Protein AF-A0A957FFE8-F1 (afdb_monomer_lite)

Foldseek 3Di:
DQQPPLLVVLLVVLLVLLVLLLQCLLVQVQDLVQDPDPVSVVVVVVVVVVVVVVVVVVVVVDDPDFDADDPQLLLLLLVQLLVLLCLCFLSQLLLLCLQEVDDSLVSSLLSLVLSVLLSCLLADFQVVSLVLLVVLLVVLLVVLCCCFPVVDACHYPVVNVNSSSVNSNSSSLSSLLSVSDGDGDDPVNVVSNVVSNVVSVVSNVVLLCLLVCLLVDPDPGDSSNSNSVSSVVSCVSRVVRSPDGRRHDPPCVVVSSVSSVVSNVSSVVVVVLDDQFAADAQAPDDAAEEEDECLLQADPVGRRDLPVVLVVVVVSVHQKYKYFFQFRQRPSSPSRNSQSVSCSSNSWDKDDAQFQGSGHTMMMTHSFAWDDKDKAWADDPPRSGTWIKIWIWTHNDPPDIDIDIHIDFDDDPVPVVSRVSRD

Structure (mmCIF, N/CA/C/O backbone):
data_AF-A0A957FFE8-F1
#
_entry.id   AF-A0A957FFE8-F1
#
loop_
_atom_site.group_PDB
_atom_site.id
_atom_site.type_symbol
_atom_site.label_atom_id
_atom_site.label_alt_id
_atom_site.label_comp_id
_atom_site.label_asym_id
_atom_site.label_entity_id
_atom_site.label_seq_id
_atom_site.pdbx_PDB_ins_code
_atom_site.Cartn_x
_atom_site.Cartn_y
_atom_site.Cartn_z
_atom_site.occupancy
_atom_site.B_iso_or_equiv
_atom_site.auth_seq_id
_atom_site.auth_comp_id
_atom_site.auth_asym_id
_atom_site.auth_atom_id
_atom_site.pdbx_PDB_model_num
ATOM 1 N N . ARG A 1 1 ? 24.709 9.723 -32.753 1.00 43.47 1 ARG A N 1
ATOM 2 C CA . ARG A 1 1 ? 23.256 9.941 -32.528 1.00 43.47 1 ARG A CA 1
ATOM 3 C C . ARG A 1 1 ? 22.532 8.704 -31.970 1.00 43.47 1 ARG A C 1
ATOM 5 O O . ARG A 1 1 ? 21.488 8.880 -31.368 1.00 43.47 1 ARG A O 1
ATOM 12 N N . GLU A 1 2 ? 23.089 7.487 -32.050 1.00 37.56 2 GLU A N 1
ATOM 13 C CA . GLU A 1 2 ? 22.475 6.255 -31.495 1.00 37.56 2 GLU A CA 1
ATOM 14 C C . GLU A 1 2 ? 22.385 6.182 -29.952 1.00 37.56 2 GLU A C 1
ATOM 16 O O . GLU A 1 2 ? 21.647 5.358 -29.424 1.00 37.56 2 GLU A O 1
ATOM 21 N N . ALA A 1 3 ? 23.103 7.038 -29.215 1.00 39.28 3 ALA A N 1
ATOM 22 C CA . ALA A 1 3 ? 23.213 6.972 -27.751 1.00 39.28 3 ALA A CA 1
ATOM 23 C C . ALA A 1 3 ? 22.147 7.773 -26.964 1.00 39.28 3 ALA A C 1
ATOM 25 O O . ALA A 1 3 ? 22.159 7.729 -25.739 1.00 39.28 3 ALA A O 1
ATOM 26 N N . GLN A 1 4 ? 21.257 8.520 -27.632 1.00 49.06 4 GLN A N 1
ATOM 27 C CA . GLN A 1 4 ? 20.403 9.526 -26.968 1.00 49.06 4 GLN A CA 1
ATOM 28 C C . GLN A 1 4 ? 18.989 9.046 -26.593 1.00 49.06 4 GLN A C 1
ATOM 30 O O . GLN A 1 4 ? 18.378 9.617 -25.703 1.00 49.06 4 GLN A O 1
ATOM 35 N N . LEU A 1 5 ? 18.449 7.995 -27.221 1.00 53.50 5 LEU A N 1
ATOM 36 C CA . LEU A 1 5 ? 17.032 7.629 -27.030 1.00 53.50 5 LEU A CA 1
ATOM 37 C C . LEU A 1 5 ? 16.769 6.782 -25.773 1.00 53.50 5 LEU A C 1
ATOM 39 O O . LEU A 1 5 ? 15.710 6.887 -25.157 1.00 53.50 5 LEU A O 1
ATOM 43 N N . THR A 1 6 ? 17.720 5.936 -25.381 1.00 61.91 6 THR A N 1
ATOM 44 C CA . THR A 1 6 ? 17.547 5.007 -24.256 1.00 61.91 6 THR A CA 1
ATOM 45 C C . THR A 1 6 ? 17.497 5.695 -22.884 1.00 61.91 6 THR A C 1
ATOM 47 O O . THR A 1 6 ? 16.635 5.322 -22.086 1.00 61.91 6 THR A O 1
ATOM 50 N N . PRO A 1 7 ? 18.362 6.685 -22.577 1.00 66.69 7 PRO A N 1
ATOM 51 C CA . PRO A 1 7 ? 18.319 7.362 -21.283 1.00 66.69 7 PRO A CA 1
ATOM 52 C C . PRO A 1 7 ? 17.059 8.224 -21.118 1.00 66.69 7 PRO A C 1
ATOM 54 O O . PRO A 1 7 ? 16.442 8.176 -20.058 1.00 66.69 7 PRO A O 1
ATOM 57 N N . GLY A 1 8 ? 16.600 8.908 -22.173 1.00 73.75 8 GLY A N 1
ATOM 58 C CA . GLY A 1 8 ? 15.368 9.705 -22.138 1.00 73.75 8 GLY A CA 1
ATOM 59 C C . GLY A 1 8 ? 14.107 8.887 -21.833 1.00 73.75 8 GLY A C 1
ATOM 60 O O . GLY A 1 8 ? 13.303 9.296 -21.000 1.00 73.75 8 GLY A O 1
ATOM 61 N N . LEU A 1 9 ? 13.952 7.700 -22.436 1.00 78.69 9 LEU A N 1
ATOM 62 C CA . LEU A 1 9 ? 12.828 6.796 -22.140 1.00 78.69 9 LEU A CA 1
ATOM 63 C C . LEU A 1 9 ? 12.868 6.283 -20.693 1.00 78.69 9 LEU A C 1
ATOM 65 O O . LEU A 1 9 ? 11.840 6.217 -20.021 1.00 78.69 9 LEU A O 1
ATOM 69 N N . ALA A 1 10 ? 14.063 5.936 -20.213 1.00 81.44 10 ALA A N 1
ATOM 70 C CA . ALA A 1 10 ? 14.262 5.465 -18.851 1.00 81.44 10 ALA A CA 1
ATOM 71 C C . ALA A 1 10 ? 13.907 6.543 -17.816 1.00 81.44 10 ALA A C 1
ATOM 73 O O . ALA A 1 10 ? 13.140 6.280 -16.889 1.00 81.44 10 ALA A O 1
ATOM 74 N N . LEU A 1 11 ? 14.439 7.755 -18.012 1.00 80.62 11 LEU A N 1
ATOM 75 C CA . LEU A 1 11 ? 14.186 8.922 -17.171 1.00 80.62 11 LEU A CA 1
ATOM 76 C C . LEU A 1 11 ? 12.715 9.337 -17.224 1.00 80.62 11 LEU A C 1
ATOM 78 O O . LEU A 1 11 ? 12.134 9.606 -16.181 1.00 80.62 11 LEU A O 1
ATOM 82 N N . GLY A 1 12 ? 12.101 9.321 -18.411 1.00 83.12 12 GLY A N 1
ATOM 83 C CA . GLY A 1 12 ? 10.685 9.634 -18.592 1.00 83.12 12 GLY A CA 1
ATOM 84 C C . GLY A 1 12 ? 9.770 8.699 -17.805 1.00 83.12 12 GLY A C 1
ATOM 85 O O . GLY A 1 12 ? 8.889 9.170 -17.093 1.00 83.12 12 GLY A O 1
ATOM 86 N N . MET A 1 13 ? 10.013 7.384 -17.871 1.00 87.62 13 MET A N 1
ATOM 87 C CA . MET A 1 13 ? 9.221 6.409 -17.117 1.00 87.62 13 MET A CA 1
ATOM 88 C C . MET A 1 13 ? 9.419 6.566 -15.604 1.00 87.62 13 MET A C 1
ATOM 90 O O . MET A 1 13 ? 8.440 6.661 -14.875 1.00 87.62 13 MET A O 1
ATOM 94 N N . LEU A 1 14 ? 10.664 6.651 -15.123 1.00 88.81 14 LEU A N 1
ATOM 95 C CA . LEU A 1 14 ? 10.943 6.809 -13.689 1.00 88.81 14 LEU A CA 1
ATOM 96 C C . LEU A 1 14 ? 10.443 8.149 -13.130 1.00 88.81 14 LEU A C 1
ATOM 98 O O . LEU A 1 14 ? 9.965 8.201 -12.000 1.00 88.81 14 LEU A O 1
ATOM 102 N N . GLY A 1 15 ? 10.536 9.222 -13.917 1.00 87.75 15 GLY A N 1
ATOM 103 C CA . GLY A 1 15 ? 9.980 10.527 -13.575 1.00 87.75 15 GLY A CA 1
ATOM 104 C C . GLY A 1 15 ? 8.452 10.510 -13.534 1.00 87.75 15 GLY A C 1
ATOM 105 O O . GLY A 1 15 ? 7.871 11.082 -12.618 1.00 87.75 15 GLY A O 1
ATOM 106 N N . GLY A 1 16 ? 7.811 9.798 -14.467 1.00 89.69 16 GLY A N 1
ATOM 107 C CA . GLY A 1 16 ? 6.369 9.549 -14.448 1.00 89.69 16 GLY A CA 1
ATOM 108 C C . GLY A 1 16 ? 5.923 8.803 -13.191 1.00 89.69 16 GLY A C 1
ATOM 109 O O . GLY A 1 16 ? 5.017 9.269 -12.516 1.00 89.69 16 GLY A O 1
ATOM 110 N N . LEU A 1 17 ? 6.613 7.717 -12.822 1.00 92.75 17 LEU A N 1
ATOM 111 C CA . LEU A 1 17 ? 6.335 6.958 -11.592 1.00 92.75 17 LEU A CA 1
ATOM 112 C C . LEU A 1 17 ? 6.533 7.795 -10.316 1.00 92.75 17 LEU A C 1
ATOM 114 O O . LEU A 1 17 ? 5.803 7.642 -9.343 1.00 92.75 17 LEU A O 1
ATOM 118 N N . ALA A 1 18 ? 7.516 8.696 -10.299 1.00 92.94 18 ALA A N 1
ATOM 119 C CA . ALA A 1 18 ? 7.711 9.590 -9.161 1.00 92.94 18 ALA A CA 1
ATOM 120 C C . ALA A 1 18 ? 6.629 10.675 -9.064 1.00 92.94 18 ALA A C 1
ATOM 122 O O . ALA A 1 18 ? 6.211 11.024 -7.961 1.00 92.94 18 ALA A O 1
ATOM 123 N N . LEU A 1 19 ? 6.189 11.216 -10.205 1.00 91.44 19 LEU A N 1
ATOM 124 C CA . LEU A 1 19 ? 5.074 12.158 -10.261 1.00 91.44 19 LEU A CA 1
ATOM 125 C C . LEU A 1 19 ? 3.774 11.486 -9.810 1.00 91.44 19 LEU A C 1
ATOM 127 O O . LEU A 1 19 ? 3.057 12.070 -9.005 1.00 91.44 19 LEU A O 1
ATOM 131 N N . ASP A 1 20 ? 3.516 10.268 -10.286 1.00 92.25 20 ASP A N 1
ATOM 132 C CA . ASP A 1 20 ? 2.376 9.437 -9.894 1.00 92.25 20 ASP A CA 1
ATOM 133 C C . ASP A 1 20 ? 2.345 9.214 -8.377 1.00 92.25 20 ASP A C 1
ATOM 135 O O . ASP A 1 20 ? 1.404 9.646 -7.719 1.00 92.25 20 ASP A O 1
ATOM 139 N N . LEU A 1 21 ? 3.439 8.710 -7.792 1.00 94.75 21 LEU A N 1
ATOM 140 C CA . LEU A 1 21 ? 3.587 8.571 -6.339 1.00 94.75 21 LEU A CA 1
ATOM 141 C C . LEU A 1 21 ? 3.347 9.896 -5.597 1.00 94.75 21 LEU A C 1
ATOM 143 O O . LEU A 1 21 ? 2.718 9.923 -4.539 1.00 94.75 21 LEU A O 1
ATOM 147 N N . GLY A 1 22 ? 3.878 10.997 -6.130 1.00 94.00 22 GLY A N 1
ATOM 148 C CA . GLY A 1 22 ? 3.697 12.322 -5.560 1.00 94.00 22 GLY A CA 1
ATOM 149 C C . GLY A 1 22 ? 2.226 12.743 -5.516 1.00 94.00 22 GLY A C 1
ATOM 150 O O . GLY A 1 22 ? 1.745 13.179 -4.470 1.00 94.00 22 GLY A O 1
ATOM 151 N N . LEU A 1 23 ? 1.522 12.603 -6.639 1.00 91.62 23 LEU A N 1
ATOM 152 C CA . LEU A 1 23 ? 0.099 12.919 -6.757 1.00 91.62 23 LEU A CA 1
ATOM 153 C C . LEU A 1 23 ? -0.740 12.001 -5.865 1.00 91.62 23 LEU A C 1
ATOM 155 O O . LEU A 1 23 ? -1.570 12.481 -5.098 1.00 91.62 23 LEU A O 1
ATOM 159 N N . HIS A 1 24 ? -0.456 10.703 -5.894 1.00 92.62 24 HIS A N 1
ATOM 160 C CA . HIS A 1 24 ? -1.107 9.703 -5.061 1.00 92.62 24 HIS A CA 1
ATOM 161 C C . HIS A 1 24 ? -0.946 10.028 -3.564 1.00 92.62 24 HIS A C 1
ATOM 163 O O . HIS A 1 24 ? -1.906 9.991 -2.797 1.00 92.62 24 HIS A O 1
ATOM 169 N N . GLY A 1 25 ? 0.250 10.448 -3.140 1.00 93.44 25 GLY A N 1
ATOM 170 C CA . GLY A 1 25 ? 0.496 10.921 -1.779 1.00 93.44 25 GLY A CA 1
ATOM 171 C C . GLY A 1 25 ? -0.249 12.214 -1.434 1.00 93.44 25 GLY A C 1
ATOM 172 O O . GLY A 1 25 ? -0.816 12.312 -0.346 1.00 93.44 25 GLY A O 1
ATOM 173 N N . LEU A 1 26 ? -0.285 13.192 -2.349 1.00 90.69 26 LEU A N 1
ATOM 174 C CA . LEU A 1 26 ? -0.984 14.470 -2.155 1.00 90.69 26 LEU A CA 1
ATOM 175 C C . LEU A 1 26 ? -2.486 14.273 -1.892 1.00 90.69 26 LEU A C 1
ATOM 177 O O . LEU A 1 26 ? -3.054 14.971 -1.055 1.00 90.69 26 LEU A O 1
ATOM 181 N N . TYR A 1 27 ? -3.093 13.281 -2.542 1.00 90.62 27 TYR A N 1
ATOM 182 C CA . TYR A 1 27 ? -4.488 12.882 -2.340 1.00 90.62 27 TYR A CA 1
ATOM 183 C C . TYR A 1 27 ? -4.675 11.844 -1.214 1.00 90.62 27 TYR A C 1
ATOM 185 O O . TYR A 1 27 ? -5.710 11.191 -1.105 1.00 90.62 27 TYR A O 1
ATOM 193 N N . GLY A 1 28 ? -3.682 11.693 -0.329 1.00 90.69 28 GLY A N 1
ATOM 194 C CA . GLY A 1 28 ? -3.788 10.838 0.852 1.00 90.69 28 GLY A CA 1
ATOM 195 C C . GLY A 1 28 ? -3.949 9.358 0.514 1.00 90.69 28 GLY A C 1
ATOM 196 O O . GLY A 1 28 ? -4.626 8.651 1.251 1.00 90.69 28 GLY A O 1
ATOM 197 N N . THR A 1 29 ? -3.347 8.904 -0.589 1.00 94.50 29 THR A N 1
ATOM 198 C CA . THR A 1 29 ? -3.447 7.557 -1.185 1.00 94.50 29 THR A CA 1
ATOM 199 C C . THR A 1 29 ? -4.808 7.170 -1.762 1.00 94.50 29 THR A C 1
ATOM 201 O O . THR A 1 29 ? -4.944 6.098 -2.341 1.00 94.50 29 THR A O 1
ATOM 204 N N . TYR A 1 30 ? -5.817 8.035 -1.654 1.00 94.25 30 TYR A N 1
ATOM 205 C CA . TYR A 1 30 ? -7.085 7.819 -2.337 1.00 94.25 30 TYR A CA 1
ATOM 206 C C . TYR A 1 30 ? -7.005 8.446 -3.722 1.00 94.25 30 TYR A C 1
ATOM 208 O O . TYR A 1 30 ? -6.997 9.666 -3.857 1.00 94.25 30 TYR A O 1
ATOM 216 N N . ASP A 1 31 ? -6.856 7.618 -4.748 1.00 90.31 31 ASP A N 1
ATOM 217 C CA . ASP A 1 31 ? -6.508 8.104 -6.078 1.00 90.31 31 ASP A CA 1
ATOM 218 C C . ASP A 1 31 ? -7.577 9.034 -6.684 1.00 90.31 31 ASP A C 1
ATOM 220 O O . ASP A 1 31 ? -8.779 8.854 -6.488 1.00 90.31 31 ASP A O 1
ATOM 224 N N . MET A 1 32 ? -7.126 10.020 -7.460 1.00 89.12 32 MET A N 1
ATOM 225 C CA . MET A 1 32 ? -7.971 11.025 -8.106 1.00 89.12 32 MET A CA 1
ATOM 226 C C . MET A 1 32 ? -9.029 10.437 -9.046 1.00 89.12 32 MET A C 1
ATOM 228 O O . MET A 1 32 ? -10.064 11.065 -9.243 1.00 89.12 32 MET A O 1
ATOM 232 N N . HIS A 1 33 ? -8.802 9.252 -9.627 1.00 84.69 33 HIS A N 1
ATOM 233 C CA . HIS A 1 33 ? -9.797 8.633 -10.513 1.00 84.69 33 HIS A CA 1
ATOM 234 C C . HIS A 1 33 ? -11.032 8.094 -9.783 1.00 84.69 33 HIS A C 1
ATOM 236 O O . HIS A 1 33 ? -12.066 7.919 -10.423 1.00 84.69 33 HIS A O 1
ATOM 242 N N . TRP A 1 34 ? -10.940 7.865 -8.470 1.00 87.19 34 TRP A N 1
ATOM 243 C CA . TRP A 1 34 ? -12.064 7.435 -7.631 1.00 87.19 34 TRP A CA 1
ATOM 244 C C . TRP A 1 34 ? -12.797 8.610 -6.970 1.00 87.19 34 TRP A C 1
ATOM 246 O O . TRP A 1 34 ? -13.811 8.431 -6.301 1.00 87.19 34 TRP A O 1
ATOM 256 N N . GLN A 1 35 ? -12.303 9.836 -7.145 1.00 87.06 35 GLN A N 1
ATOM 257 C CA . GLN A 1 35 ? -12.904 11.027 -6.555 1.00 87.06 35 GLN A CA 1
ATOM 258 C C . GLN A 1 35 ? -13.859 11.692 -7.543 1.00 87.06 35 GLN A C 1
ATOM 260 O O . GLN A 1 35 ? -13.503 12.002 -8.678 1.00 87.06 35 GLN A O 1
ATOM 265 N N . THR A 1 36 ? -15.086 11.944 -7.095 1.00 81.81 36 THR A N 1
ATOM 266 C CA . THR A 1 36 ? -16.155 12.503 -7.936 1.00 81.81 36 THR A CA 1
ATOM 267 C C . THR A 1 36 ? -16.341 14.010 -7.750 1.00 81.81 36 THR A C 1
ATOM 269 O O . THR A 1 36 ? -17.310 14.581 -8.255 1.00 81.81 36 THR A O 1
ATOM 272 N N . ASP A 1 37 ? -15.468 14.676 -6.992 1.00 88.06 37 ASP A N 1
ATOM 273 C CA . ASP A 1 37 ? -15.562 16.115 -6.789 1.00 88.06 37 ASP A CA 1
ATOM 274 C C . ASP A 1 37 ? -15.118 16.891 -8.042 1.00 88.06 37 ASP A C 1
ATOM 276 O O . ASP A 1 37 ? -14.258 16.477 -8.826 1.00 88.06 37 ASP A O 1
ATOM 280 N N . TRP A 1 38 ? -15.733 18.055 -8.251 1.00 90.19 38 TRP A N 1
ATOM 281 C CA . TRP A 1 38 ? -15.534 18.831 -9.472 1.00 90.19 38 TRP A CA 1
ATOM 282 C C . TRP A 1 38 ? -14.117 19.414 -9.595 1.00 90.19 38 TRP A C 1
ATOM 284 O O . TRP A 1 38 ? -13.644 19.610 -10.715 1.00 90.19 38 TRP A O 1
ATOM 294 N N . LEU A 1 39 ? -13.432 19.692 -8.477 1.00 90.31 39 LEU A N 1
ATOM 295 C CA . LEU A 1 39 ? -12.066 20.224 -8.492 1.00 90.31 39 LEU A CA 1
ATOM 296 C C . LEU A 1 39 ? -11.099 19.161 -9.007 1.00 90.31 39 LEU A C 1
ATOM 298 O O . LEU A 1 39 ? -10.286 19.449 -9.890 1.00 90.31 39 LEU A O 1
ATOM 302 N N . THR A 1 40 ? -11.231 17.930 -8.515 1.00 90.31 40 THR A N 1
ATOM 303 C CA . THR A 1 40 ? -10.444 16.791 -8.986 1.00 90.31 40 THR A CA 1
ATOM 304 C C . THR A 1 40 ? -10.719 16.502 -10.458 1.00 90.31 40 THR A C 1
ATOM 306 O O . THR A 1 40 ? -9.773 16.362 -11.233 1.00 90.31 40 THR A O 1
ATOM 309 N N . ALA A 1 41 ? -11.979 16.548 -10.903 1.00 90.00 41 ALA A N 1
ATOM 310 C CA . ALA A 1 41 ? -12.316 16.385 -12.320 1.00 90.00 41 ALA A CA 1
ATOM 311 C C . ALA A 1 41 ? -11.647 17.444 -13.225 1.00 90.00 41 ALA A C 1
ATOM 313 O O . ALA A 1 41 ? -11.113 17.114 -14.292 1.00 90.00 41 ALA A O 1
ATOM 314 N N . VAL A 1 42 ? -11.627 18.715 -12.801 1.00 92.38 42 VAL A N 1
ATOM 315 C CA . VAL A 1 42 ? -10.924 19.796 -13.516 1.00 92.38 42 VAL A CA 1
ATOM 316 C C . VAL A 1 42 ? -9.418 19.539 -13.551 1.00 92.38 42 VAL A C 1
ATOM 318 O O . VAL A 1 42 ? -8.799 19.686 -14.608 1.00 92.38 42 VAL A O 1
ATOM 321 N N . PHE A 1 43 ? -8.828 19.126 -12.427 1.00 90.81 43 PHE A N 1
ATOM 322 C CA . PHE A 1 43 ? -7.400 18.832 -12.334 1.00 90.81 43 PHE A CA 1
ATOM 323 C C . PHE A 1 43 ? -6.989 17.672 -13.251 1.00 90.81 43 PHE A C 1
ATOM 325 O O . PHE A 1 43 ? -6.064 17.827 -14.050 1.00 90.81 43 PHE A O 1
ATOM 332 N N . VAL A 1 44 ? -7.718 16.552 -13.211 1.00 90.88 44 VAL A N 1
ATOM 333 C CA . VAL A 1 44 ? -7.500 15.387 -14.087 1.00 90.88 44 VAL A CA 1
ATOM 334 C C . VAL A 1 44 ? -7.616 15.791 -15.556 1.00 90.88 44 VAL A C 1
ATOM 336 O O . VAL A 1 44 ? -6.739 15.473 -16.360 1.00 90.88 44 VAL A O 1
ATOM 339 N N . THR A 1 45 ? -8.652 16.554 -15.915 1.00 91.56 45 THR A N 1
ATOM 340 C CA . THR A 1 45 ? -8.864 17.016 -17.296 1.00 91.56 45 THR A CA 1
ATOM 341 C C . THR A 1 45 ? -7.711 17.895 -17.778 1.00 91.56 45 THR A C 1
ATOM 343 O O . THR A 1 45 ? -7.196 17.696 -18.881 1.00 91.56 45 THR A O 1
ATOM 346 N N . LEU A 1 46 ? -7.268 18.849 -16.952 1.00 92.81 46 LEU A N 1
ATOM 347 C CA . LEU A 1 46 ? -6.128 19.707 -17.266 1.00 92.81 46 LEU A CA 1
ATOM 348 C C . LEU A 1 46 ? -4.842 18.888 -17.412 1.00 92.81 46 LEU A C 1
ATOM 350 O O . LEU A 1 46 ? -4.070 19.121 -18.342 1.00 92.81 46 LEU A O 1
ATOM 354 N N . PHE A 1 47 ? -4.621 17.916 -16.529 1.00 90.25 47 PHE A N 1
ATOM 355 C CA . PHE A 1 47 ? -3.448 17.052 -16.566 1.00 90.25 47 PHE A CA 1
ATOM 356 C C . PHE A 1 47 ? -3.401 16.218 -17.852 1.00 90.25 47 PHE A C 1
ATOM 358 O O . PHE A 1 47 ? -2.391 16.240 -18.557 1.00 90.25 47 PHE A O 1
ATOM 365 N N . VAL A 1 48 ? -4.513 15.575 -18.225 1.00 91.50 48 VAL A N 1
ATOM 366 C CA . VAL A 1 48 ? -4.646 14.845 -19.496 1.00 91.50 48 VAL A CA 1
ATOM 367 C C . VAL A 1 48 ? -4.438 15.781 -20.688 1.00 91.50 48 VAL A C 1
ATOM 369 O O . VAL A 1 48 ? -3.705 15.444 -21.618 1.00 91.50 48 VAL A O 1
ATOM 372 N N . PHE A 1 49 ? -5.018 16.983 -20.664 1.00 94.94 49 PHE A N 1
ATOM 373 C CA . PHE A 1 49 ? -4.833 17.967 -21.731 1.00 94.94 49 PHE A CA 1
ATOM 374 C C . PHE A 1 49 ? -3.361 18.376 -21.894 1.00 94.94 49 PHE A C 1
ATOM 376 O O . PHE A 1 49 ? -2.848 18.392 -23.014 1.00 94.94 49 PHE A O 1
ATOM 383 N N . ILE A 1 50 ? -2.655 18.645 -20.791 1.00 92.06 50 ILE A N 1
ATOM 384 C CA . ILE A 1 50 ? -1.218 18.953 -20.800 1.00 92.06 50 ILE A CA 1
ATOM 385 C C . ILE A 1 50 ? -0.426 17.776 -21.377 1.00 92.06 50 ILE A C 1
ATOM 387 O O . ILE A 1 50 ? 0.438 17.988 -22.227 1.00 92.06 50 ILE A O 1
ATOM 391 N N . GLN A 1 51 ? -0.727 16.539 -20.976 1.00 90.00 51 GLN A N 1
ATOM 392 C CA . GLN A 1 51 ? -0.064 15.349 -21.517 1.00 90.00 51 GLN A CA 1
ATOM 393 C C . GLN A 1 51 ? -0.283 15.199 -23.027 1.00 90.00 51 GLN A C 1
ATOM 395 O O . GLN A 1 51 ? 0.675 14.954 -23.762 1.00 90.00 51 GLN A O 1
ATOM 400 N N . LEU A 1 52 ? -1.514 15.393 -23.511 1.00 93.62 52 LEU A N 1
ATOM 401 C CA . LEU A 1 52 ? -1.838 15.348 -24.940 1.00 93.62 52 LEU A CA 1
ATOM 402 C C . LEU A 1 52 ? -1.122 16.453 -25.722 1.00 93.62 52 LEU A C 1
ATOM 404 O O . LEU A 1 52 ? -0.609 16.208 -26.814 1.00 93.62 52 LEU A O 1
ATOM 408 N N . LEU A 1 53 ? -1.039 17.655 -25.153 1.00 93.56 53 LEU A N 1
ATOM 409 C CA . LEU A 1 53 ? -0.329 18.786 -25.741 1.00 93.56 53 LEU A CA 1
ATOM 410 C C . LEU A 1 53 ? 1.182 18.517 -25.825 1.00 93.56 53 LEU A C 1
ATOM 412 O O . LEU A 1 53 ? 1.789 18.712 -26.880 1.00 93.56 53 LEU A O 1
ATOM 416 N N . LEU A 1 54 ? 1.787 17.996 -24.753 1.00 88.94 54 LEU A N 1
ATOM 417 C CA . LEU A 1 54 ? 3.190 17.576 -24.743 1.00 88.94 54 LEU A CA 1
ATOM 418 C C . LEU A 1 54 ? 3.449 16.461 -25.760 1.00 88.94 54 LEU A C 1
ATOM 420 O O . LEU A 1 54 ? 4.437 16.526 -26.495 1.00 88.94 54 LEU A O 1
ATOM 424 N N . LEU A 1 55 ? 2.566 15.465 -25.846 1.00 87.31 55 LEU A N 1
ATOM 425 C CA . LEU A 1 55 ? 2.657 14.390 -26.831 1.00 87.31 55 LEU A CA 1
ATOM 426 C C . LEU A 1 55 ? 2.599 14.944 -28.258 1.00 87.31 55 LEU A C 1
ATOM 428 O O . LEU A 1 55 ? 3.441 14.599 -29.083 1.00 87.31 55 LEU A O 1
ATOM 432 N N . PHE A 1 56 ? 1.654 15.839 -28.544 1.00 90.38 56 PHE A N 1
ATOM 433 C CA . PHE A 1 56 ? 1.507 16.472 -29.852 1.00 90.38 56 PHE A CA 1
ATOM 434 C C . PHE A 1 56 ? 2.776 17.215 -30.287 1.00 90.38 56 PHE A C 1
ATOM 436 O O . PHE A 1 56 ? 3.252 17.027 -31.411 1.00 90.38 56 PHE A O 1
ATOM 443 N N . PHE A 1 57 ? 3.365 18.020 -29.397 1.00 87.12 57 PHE A N 1
ATOM 444 C CA . PHE A 1 57 ? 4.609 18.729 -29.696 1.00 87.12 57 PHE A CA 1
ATOM 445 C C . PHE A 1 57 ? 5.800 17.779 -29.871 1.00 87.12 57 PHE A C 1
ATOM 447 O O . PHE A 1 57 ? 6.595 17.971 -30.792 1.00 87.12 57 PHE A O 1
ATOM 454 N N . ASN A 1 58 ? 5.895 16.722 -29.059 1.00 81.75 58 ASN A N 1
ATOM 455 C CA . ASN A 1 58 ? 6.946 15.711 -29.200 1.00 81.75 58 ASN A CA 1
ATOM 456 C C . ASN A 1 58 ? 6.831 14.929 -30.517 1.00 81.75 58 ASN A C 1
ATOM 458 O O . ASN A 1 58 ? 7.843 14.696 -31.173 1.00 81.75 58 ASN A O 1
ATOM 462 N N . LEU A 1 59 ? 5.615 14.569 -30.943 1.00 82.12 59 LEU A N 1
ATOM 463 C CA . LEU A 1 59 ? 5.387 13.881 -32.218 1.00 82.12 59 LEU A CA 1
ATOM 464 C C . LEU A 1 59 ? 5.757 14.762 -33.417 1.00 82.12 59 LEU A C 1
ATOM 466 O O . LEU A 1 59 ? 6.322 14.259 -34.383 1.00 82.12 59 LEU A O 1
ATOM 470 N N . ARG A 1 60 ? 5.497 16.076 -33.351 1.00 83.19 60 ARG A N 1
ATOM 471 C CA . ARG A 1 60 ? 5.909 17.031 -34.398 1.00 83.19 60 ARG A CA 1
ATOM 472 C C . ARG A 1 60 ? 7.420 17.226 -34.483 1.00 83.19 60 ARG A C 1
ATOM 474 O O . ARG A 1 60 ? 7.935 17.477 -35.567 1.00 83.19 60 ARG A O 1
ATOM 481 N N . ALA A 1 61 ? 8.114 17.147 -33.352 1.00 77.69 61 ALA A N 1
ATOM 482 C CA . ALA A 1 61 ? 9.566 17.277 -33.291 1.00 77.69 61 ALA A CA 1
ATOM 483 C C . ALA A 1 61 ? 10.304 15.966 -33.625 1.00 77.69 61 ALA A C 1
ATOM 485 O O . ALA A 1 61 ? 11.534 15.966 -33.701 1.00 77.69 61 ALA A O 1
ATOM 486 N N . TYR A 1 62 ? 9.583 14.851 -33.802 1.00 67.31 62 TYR A N 1
ATOM 487 C CA . TYR A 1 62 ? 10.191 13.544 -34.009 1.00 67.31 62 TYR A CA 1
ATOM 488 C C . TYR A 1 62 ? 10.836 13.455 -35.404 1.00 67.31 62 TYR A C 1
ATOM 490 O O . TYR A 1 62 ? 10.147 13.642 -36.409 1.00 67.31 62 TYR A O 1
ATOM 498 N N . PRO A 1 63 ? 12.144 13.158 -35.506 1.00 64.62 63 PRO A N 1
ATOM 499 C CA . PRO A 1 63 ? 12.801 13.052 -36.801 1.00 64.62 63 PRO A CA 1
ATOM 500 C C . PRO A 1 63 ? 12.212 11.895 -37.621 1.00 64.62 63 PRO A C 1
ATOM 502 O O . PRO A 1 63 ? 12.094 10.771 -37.137 1.00 64.62 63 PRO A O 1
ATOM 505 N N . HIS A 1 64 ? 11.868 12.173 -38.881 1.00 62.28 64 HIS A N 1
ATOM 506 C CA . HIS A 1 64 ? 11.279 11.205 -39.816 1.00 62.28 64 HIS A CA 1
ATOM 507 C C . HIS A 1 64 ? 12.303 10.271 -40.480 1.00 62.28 64 HIS A C 1
ATOM 509 O O . HIS A 1 64 ? 11.921 9.439 -41.304 1.00 62.28 64 HIS A O 1
ATOM 515 N N . ASP A 1 65 ? 13.588 10.386 -40.136 1.00 60.75 65 ASP A N 1
ATOM 516 C CA . ASP A 1 65 ? 14.629 9.583 -40.767 1.00 60.75 65 ASP A CA 1
ATOM 517 C C . ASP A 1 65 ? 14.469 8.097 -40.390 1.00 60.75 65 ASP A C 1
ATOM 519 O O . ASP A 1 65 ? 14.428 7.751 -39.201 1.00 60.75 65 ASP A O 1
ATOM 523 N N . PRO A 1 66 ? 14.366 7.189 -41.377 1.00 55.22 66 PRO A N 1
ATOM 524 C CA . PRO A 1 66 ? 14.231 5.769 -41.109 1.00 55.22 66 PRO A CA 1
ATOM 525 C C . PRO A 1 66 ? 15.500 5.229 -40.438 1.00 55.22 66 PRO A C 1
ATOM 527 O O . PRO A 1 66 ? 16.596 5.310 -40.987 1.00 55.22 66 PRO A O 1
ATOM 530 N N . VAL A 1 67 ? 15.346 4.653 -39.244 1.00 60.28 67 VAL A N 1
ATOM 531 C CA . VAL A 1 67 ? 16.416 3.925 -38.554 1.00 60.28 67 VAL A CA 1
ATOM 532 C C . VAL A 1 67 ? 16.236 2.439 -38.856 1.00 60.28 67 VAL A C 1
ATOM 534 O O . VAL A 1 67 ? 15.198 1.854 -38.518 1.00 60.28 67 VAL A O 1
ATOM 537 N N . ASP A 1 68 ? 17.237 1.838 -39.500 1.00 52.53 68 ASP A N 1
ATOM 538 C CA . ASP A 1 68 ? 17.276 0.404 -39.801 1.00 52.53 68 ASP A CA 1
ATOM 539 C C . ASP A 1 68 ? 17.320 -0.453 -38.520 1.00 52.53 68 ASP A C 1
ATOM 541 O O . ASP A 1 68 ? 17.786 -0.010 -37.468 1.00 52.53 68 ASP A O 1
ATOM 545 N N . PRO A 1 69 ? 16.771 -1.680 -38.549 1.00 52.25 69 PRO A N 1
ATOM 546 C CA . PRO A 1 69 ? 16.277 -2.343 -37.354 1.00 52.25 69 PRO A CA 1
ATOM 547 C C . PRO A 1 69 ? 17.394 -2.820 -36.433 1.00 52.25 69 PRO A C 1
ATOM 549 O O . PRO A 1 69 ? 18.335 -3.498 -36.844 1.00 52.25 69 PRO A O 1
ATOM 552 N N . GLY A 1 70 ? 17.188 -2.631 -35.133 1.00 52.31 70 GLY A N 1
ATOM 553 C CA . GLY A 1 70 ? 17.942 -3.349 -34.125 1.00 52.31 70 GLY A CA 1
ATOM 554 C C . GLY A 1 70 ? 17.101 -4.373 -33.360 1.00 52.31 70 GLY A C 1
ATOM 555 O O . GLY A 1 70 ? 16.060 -4.061 -32.789 1.00 52.31 70 GLY A O 1
ATOM 556 N N . ALA A 1 71 ? 17.590 -5.614 -33.311 1.00 60.69 71 ALA A N 1
ATOM 557 C CA . ALA A 1 71 ? 17.136 -6.636 -32.371 1.00 60.69 71 ALA A CA 1
ATOM 558 C C . ALA A 1 71 ? 17.214 -6.126 -30.918 1.00 60.69 71 ALA A C 1
ATOM 560 O O . ALA A 1 71 ? 18.189 -5.473 -30.548 1.00 60.69 71 ALA A O 1
ATOM 561 N N . GLY A 1 72 ? 16.210 -6.454 -30.096 1.00 70.88 72 GLY A N 1
ATOM 562 C CA . GLY A 1 72 ? 16.171 -6.020 -28.695 1.00 70.88 72 GLY A CA 1
ATOM 563 C C . GLY A 1 72 ? 14.783 -5.792 -28.097 1.00 70.88 72 GLY A C 1
ATOM 564 O O . GLY A 1 72 ? 14.700 -5.624 -26.889 1.00 70.88 72 GLY A O 1
ATOM 565 N N . SER A 1 73 ? 13.699 -5.829 -28.887 1.00 74.81 73 SER A N 1
ATOM 566 C CA . SER A 1 73 ? 12.329 -5.521 -28.424 1.00 74.81 73 SER A CA 1
ATOM 567 C C . SER A 1 73 ? 11.868 -6.347 -27.216 1.00 74.81 73 SER A C 1
ATOM 569 O O . SER A 1 73 ? 11.125 -5.841 -26.389 1.00 74.81 73 SER A O 1
ATOM 571 N N . PHE A 1 74 ? 12.350 -7.585 -27.057 1.00 76.56 74 PHE A N 1
ATOM 572 C CA . PHE A 1 74 ? 12.038 -8.419 -25.888 1.00 76.56 74 PHE A CA 1
ATOM 573 C C . PHE A 1 74 ? 12.649 -7.910 -24.578 1.00 76.56 74 PHE A C 1
ATOM 575 O O . PHE A 1 74 ? 12.197 -8.311 -23.514 1.00 76.56 74 PHE A O 1
ATOM 582 N N . ALA A 1 75 ? 13.628 -7.002 -24.616 1.00 83.19 75 ALA A N 1
ATOM 583 C CA . ALA A 1 75 ? 14.082 -6.323 -23.405 1.00 83.19 75 ALA A CA 1
ATOM 584 C C . ALA A 1 75 ? 12.979 -5.457 -22.777 1.00 83.19 75 ALA A C 1
ATOM 586 O O . ALA A 1 75 ? 13.027 -5.201 -21.581 1.00 83.19 75 ALA A O 1
ATOM 587 N N . TRP A 1 76 ? 11.958 -5.074 -23.556 1.00 88.19 76 TRP A N 1
ATOM 588 C CA . TRP A 1 76 ? 10.762 -4.402 -23.048 1.00 88.19 76 TRP A CA 1
ATOM 589 C C . TRP A 1 76 ? 9.931 -5.279 -22.103 1.00 88.19 76 TRP A C 1
ATOM 591 O O . TRP A 1 76 ? 9.195 -4.753 -21.279 1.00 88.19 76 TRP A O 1
ATOM 601 N N . LEU A 1 77 ? 10.102 -6.608 -22.132 1.00 90.44 77 LEU A N 1
ATOM 602 C CA . LEU A 1 77 ? 9.482 -7.495 -21.141 1.00 90.44 77 LEU A CA 1
ATOM 603 C C . LEU A 1 77 ? 9.959 -7.207 -19.707 1.00 90.44 77 LEU A C 1
ATOM 605 O O . LEU A 1 77 ? 9.293 -7.615 -18.765 1.00 90.44 77 LEU A O 1
ATOM 609 N N . ALA A 1 78 ? 11.068 -6.474 -19.528 1.00 91.75 78 ALA A N 1
ATOM 610 C CA . ALA A 1 78 ? 11.524 -6.003 -18.221 1.00 91.75 78 ALA A CA 1
ATOM 611 C C . ALA A 1 78 ? 10.533 -5.040 -17.539 1.00 91.75 78 ALA A C 1
ATOM 613 O O . ALA A 1 78 ? 10.597 -4.886 -16.322 1.00 91.75 78 ALA A O 1
ATOM 614 N N . VAL A 1 79 ? 9.603 -4.434 -18.292 1.00 93.75 79 VAL A N 1
ATOM 615 C CA . VAL A 1 79 ? 8.533 -3.585 -17.742 1.00 93.75 79 VAL A CA 1
ATOM 616 C C . VAL A 1 79 ? 7.674 -4.356 -16.744 1.00 93.75 79 VAL A C 1
ATOM 618 O O . VAL A 1 79 ? 7.337 -3.807 -15.703 1.00 93.75 79 VAL A O 1
ATOM 621 N N . THR A 1 80 ? 7.367 -5.630 -17.008 1.00 96.00 80 THR A N 1
ATOM 622 C CA . THR A 1 80 ? 6.546 -6.449 -16.107 1.00 96.00 80 THR A CA 1
ATOM 623 C C . THR A 1 80 ? 7.149 -6.578 -14.712 1.00 96.00 80 THR A C 1
ATOM 625 O O . THR A 1 80 ? 6.517 -6.117 -13.763 1.00 96.00 80 THR A O 1
ATOM 628 N N . PRO A 1 81 ? 8.341 -7.185 -14.536 1.00 96.44 81 PRO A N 1
ATOM 629 C CA . PRO A 1 81 ? 8.892 -7.346 -13.203 1.00 96.44 81 PRO A CA 1
ATOM 630 C C . PRO A 1 81 ? 9.255 -6.007 -12.561 1.00 96.44 81 PRO A C 1
ATOM 632 O O . PRO A 1 81 ? 9.175 -5.897 -11.344 1.00 96.44 81 PRO A O 1
ATOM 635 N N . LEU A 1 82 ? 9.614 -4.985 -13.351 1.00 96.00 82 LEU A N 1
ATOM 636 C CA . LEU A 1 82 ? 9.843 -3.638 -12.835 1.00 96.00 82 LEU A CA 1
ATOM 637 C C . LEU A 1 82 ? 8.576 -3.068 -12.191 1.00 96.00 82 LEU A C 1
ATOM 639 O O . LEU A 1 82 ? 8.624 -2.673 -11.032 1.00 96.00 82 LEU A O 1
ATOM 643 N N . LEU A 1 83 ? 7.462 -3.034 -12.931 1.00 96.69 83 LEU A N 1
ATOM 644 C CA . LEU A 1 83 ? 6.200 -2.485 -12.440 1.00 96.69 83 LEU A CA 1
ATOM 645 C C . LEU A 1 83 ? 5.633 -3.323 -11.299 1.00 96.69 83 LEU A C 1
ATOM 647 O O . LEU A 1 83 ? 5.195 -2.754 -10.313 1.00 96.69 83 LEU A O 1
ATOM 651 N N . PHE A 1 84 ? 5.692 -4.652 -11.382 1.00 97.75 84 PHE A N 1
ATOM 652 C CA . PHE A 1 84 ? 5.223 -5.518 -10.301 1.00 97.75 84 PHE A CA 1
ATOM 653 C C . PHE A 1 84 ? 5.970 -5.252 -8.985 1.00 97.75 84 PHE A C 1
ATOM 655 O O . PHE A 1 84 ? 5.344 -5.062 -7.946 1.00 97.75 84 PHE A O 1
ATOM 662 N N . LEU A 1 85 ? 7.306 -5.177 -9.028 1.00 96.81 85 LEU A N 1
ATOM 663 C CA . LEU A 1 85 ? 8.110 -4.862 -7.844 1.00 96.81 85 LEU A CA 1
ATOM 664 C C . LEU A 1 85 ? 7.862 -3.440 -7.356 1.00 96.81 85 LEU A C 1
ATOM 666 O O . LEU A 1 85 ? 7.720 -3.234 -6.155 1.00 96.81 85 LEU A O 1
ATOM 670 N N . TYR A 1 86 ? 7.792 -2.474 -8.272 1.00 96.38 86 TYR A N 1
ATOM 671 C CA . TYR A 1 86 ? 7.487 -1.085 -7.951 1.00 96.38 86 TYR A CA 1
ATOM 672 C C . TYR A 1 86 ? 6.147 -0.972 -7.211 1.00 96.38 86 TYR A C 1
ATOM 674 O O . TYR A 1 86 ? 6.110 -0.450 -6.101 1.00 96.38 86 TYR A O 1
ATOM 682 N N . LEU A 1 87 ? 5.077 -1.545 -7.766 1.00 95.81 87 LEU A N 1
ATOM 683 C CA . LEU A 1 87 ? 3.718 -1.487 -7.222 1.00 95.81 87 LEU A CA 1
ATOM 684 C C . LEU A 1 87 ? 3.583 -2.153 -5.843 1.00 95.81 87 LEU A C 1
ATOM 686 O O . LEU A 1 87 ? 2.741 -1.744 -5.050 1.00 95.81 87 LEU A O 1
ATOM 690 N N . LEU A 1 88 ? 4.403 -3.161 -5.535 1.00 93.06 88 LEU A N 1
ATOM 691 C CA . LEU A 1 88 ? 4.417 -3.811 -4.218 1.00 93.06 88 LEU A CA 1
ATOM 692 C C . LEU A 1 88 ? 5.360 -3.145 -3.205 1.00 93.06 88 LEU A C 1
ATOM 694 O O . LEU A 1 88 ? 5.306 -3.472 -2.023 1.00 93.06 88 LEU A O 1
ATOM 698 N N . THR A 1 89 ? 6.257 -2.260 -3.650 1.00 92.50 89 THR A N 1
ATOM 699 C CA . THR A 1 89 ? 7.298 -1.676 -2.793 1.00 92.50 89 THR A CA 1
ATOM 700 C C . THR A 1 89 ? 7.307 -0.152 -2.885 1.00 92.50 89 THR A C 1
ATOM 702 O O . THR A 1 89 ? 6.535 0.519 -2.208 1.00 92.50 89 THR A O 1
ATOM 705 N N . SER A 1 90 ? 8.185 0.424 -3.700 1.00 92.56 90 SER A N 1
ATOM 706 C CA . SER A 1 90 ? 8.468 1.856 -3.735 1.00 92.56 90 SER A CA 1
ATOM 707 C C . SER A 1 90 ? 7.361 2.719 -4.342 1.00 92.56 90 SER A C 1
ATOM 709 O O . SER A 1 90 ? 7.344 3.922 -4.092 1.00 92.56 90 SER A O 1
ATOM 711 N N . GLY A 1 91 ? 6.444 2.136 -5.109 1.00 94.56 91 GLY A N 1
ATOM 712 C CA . GLY A 1 91 ? 5.226 2.787 -5.597 1.00 94.56 91 GLY A CA 1
ATOM 713 C C . GLY A 1 91 ? 4.063 2.739 -4.609 1.00 94.56 91 GLY A C 1
ATOM 714 O O . GLY A 1 91 ? 3.020 3.321 -4.873 1.00 94.56 91 GLY A O 1
ATOM 715 N N . ASN A 1 92 ? 4.224 2.059 -3.473 1.00 94.81 92 ASN A N 1
ATOM 716 C CA . ASN A 1 92 ? 3.153 1.815 -2.519 1.00 94.81 92 ASN A CA 1
ATOM 717 C C . ASN A 1 92 ? 3.404 2.574 -1.214 1.00 94.81 92 ASN A C 1
ATOM 719 O O . ASN A 1 92 ? 4.004 2.062 -0.263 1.00 94.81 92 ASN A O 1
ATOM 723 N N . LEU A 1 93 ? 2.950 3.828 -1.179 1.00 95.19 93 LEU A N 1
ATOM 724 C CA . LEU A 1 93 ? 3.109 4.702 -0.016 1.00 95.19 93 LEU A CA 1
ATOM 725 C C . LEU A 1 93 ? 2.500 4.080 1.253 1.00 95.19 93 LEU A C 1
ATOM 727 O O . LEU A 1 93 ? 3.156 4.054 2.298 1.00 95.19 93 LEU A O 1
ATOM 731 N N . ALA A 1 94 ? 1.302 3.506 1.134 1.00 94.12 94 ALA A N 1
ATOM 732 C CA . ALA A 1 94 ? 0.584 2.855 2.226 1.00 94.12 94 ALA A CA 1
ATOM 733 C C . ALA A 1 94 ? 1.371 1.683 2.845 1.00 94.12 94 ALA A C 1
ATOM 735 O O . ALA A 1 94 ? 1.426 1.538 4.069 1.00 94.12 94 ALA A O 1
ATOM 736 N N . THR A 1 95 ? 2.068 0.894 2.022 1.00 91.81 95 THR A N 1
ATOM 737 C CA . THR A 1 95 ? 2.933 -0.199 2.496 1.00 91.81 95 THR A CA 1
ATOM 738 C C . THR A 1 95 ? 4.103 0.321 3.329 1.00 91.81 95 THR A C 1
ATOM 740 O O . THR A 1 95 ? 4.411 -0.238 4.389 1.00 91.81 95 THR A O 1
ATOM 743 N N . LEU A 1 96 ? 4.754 1.411 2.903 1.00 92.88 96 LEU A N 1
ATOM 744 C CA . LEU A 1 96 ? 5.831 2.010 3.694 1.00 92.88 96 LEU A CA 1
ATOM 745 C C . LEU A 1 96 ? 5.302 2.564 5.022 1.00 92.88 96 LEU A C 1
ATOM 747 O O . LEU A 1 96 ? 5.918 2.337 6.062 1.00 92.88 96 LEU A O 1
ATOM 751 N N . GLN A 1 97 ? 4.165 3.260 5.011 1.00 91.94 97 GLN A N 1
ATOM 752 C CA . GLN A 1 97 ? 3.552 3.796 6.231 1.00 91.94 97 GLN A CA 1
ATOM 753 C C . GLN A 1 97 ? 3.203 2.681 7.218 1.00 91.94 97 GLN A C 1
ATOM 755 O O . GLN A 1 97 ? 3.568 2.754 8.388 1.00 91.94 97 GLN A O 1
ATOM 760 N N . THR A 1 98 ? 2.562 1.620 6.734 1.00 89.44 98 THR A N 1
ATOM 761 C CA . THR A 1 98 ? 2.107 0.506 7.573 1.00 89.44 98 THR A CA 1
ATOM 762 C C . THR A 1 98 ? 3.274 -0.290 8.158 1.00 89.44 98 THR A C 1
ATOM 764 O O . THR A 1 98 ? 3.216 -0.705 9.310 1.00 89.44 98 THR A O 1
ATOM 767 N N . SER A 1 99 ? 4.369 -0.466 7.409 1.00 87.12 99 SER A N 1
ATOM 768 C CA . SER A 1 99 ? 5.547 -1.206 7.892 1.00 87.12 99 SER A CA 1
ATOM 769 C C . SER A 1 99 ? 6.464 -0.398 8.819 1.00 87.12 99 SER A C 1
ATOM 771 O O . SER A 1 99 ? 7.168 -0.995 9.634 1.00 87.12 99 SER A O 1
ATOM 773 N N . SER A 1 100 ? 6.474 0.935 8.706 1.00 89.56 100 SER A N 1
ATOM 774 C CA . SER A 1 100 ? 7.371 1.824 9.467 1.00 89.56 100 SER A CA 1
ATOM 775 C C . SER A 1 100 ? 6.708 2.568 10.626 1.00 89.56 100 SER A C 1
ATOM 777 O O . SER A 1 100 ? 7.413 3.096 11.486 1.00 89.56 100 SER A O 1
ATOM 779 N N . SER A 1 101 ? 5.376 2.659 10.622 1.00 87.44 101 SER A N 1
ATOM 780 C CA . SER A 1 101 ? 4.590 3.562 11.472 1.00 87.44 101 SER A CA 1
ATOM 781 C C . SER A 1 101 ? 4.960 5.047 11.319 1.00 87.44 101 SER A C 1
ATOM 783 O O . SER A 1 101 ? 4.646 5.863 12.186 1.00 87.44 101 SER A O 1
ATOM 785 N N . TRP A 1 102 ? 5.640 5.430 10.233 1.00 91.00 102 TRP A N 1
ATOM 786 C CA . TRP A 1 102 ? 5.939 6.831 9.945 1.00 91.00 102 TRP A CA 1
ATOM 787 C C . TRP A 1 102 ? 4.697 7.596 9.498 1.00 91.00 102 TRP A C 1
ATOM 789 O O . TRP A 1 102 ? 3.787 7.048 8.873 1.00 91.00 102 TRP A O 1
ATOM 799 N N . SER A 1 103 ? 4.692 8.901 9.773 1.00 91.81 103 SER A N 1
ATOM 800 C CA . SER A 1 103 ? 3.624 9.780 9.306 1.00 91.81 103 SER A CA 1
ATOM 801 C C . SER A 1 103 ? 3.563 9.799 7.767 1.00 91.81 103 SER A C 1
ATOM 803 O O . SER A 1 103 ? 4.607 9.692 7.110 1.00 91.81 103 SER A O 1
ATOM 805 N N . PRO A 1 104 ? 2.370 9.987 7.166 1.00 92.81 104 PRO A N 1
ATOM 806 C CA . PRO A 1 104 ? 2.222 10.088 5.713 1.00 92.81 104 PRO A CA 1
ATOM 807 C C . PRO A 1 104 ? 3.202 11.059 5.034 1.00 92.81 104 PRO A C 1
ATOM 809 O O . PRO A 1 104 ? 3.832 10.660 4.051 1.00 92.81 104 PRO A O 1
ATOM 812 N N . PRO A 1 105 ? 3.406 12.302 5.529 1.00 94.75 105 PRO A N 1
ATOM 813 C CA . PRO A 1 105 ? 4.306 13.227 4.853 1.00 94.75 105 PRO A CA 1
ATOM 814 C C . PRO A 1 105 ? 5.778 12.794 4.950 1.00 94.75 105 PRO A C 1
ATOM 816 O O . PRO A 1 105 ? 6.523 12.990 3.989 1.00 94.75 105 PRO A O 1
ATOM 819 N N . LEU A 1 106 ? 6.204 12.153 6.049 1.00 94.44 106 LEU A N 1
ATOM 820 C CA . LEU A 1 106 ? 7.563 11.612 6.171 1.00 94.44 106 LEU A CA 1
ATOM 821 C C . LEU A 1 106 ? 7.782 10.425 5.224 1.00 94.44 106 LEU A C 1
ATOM 823 O O . LEU A 1 106 ? 8.790 10.382 4.519 1.00 94.44 106 LEU A O 1
ATOM 827 N N . ALA A 1 107 ? 6.836 9.484 5.176 1.00 94.69 107 ALA A N 1
ATOM 828 C CA . ALA A 1 107 ? 6.910 8.331 4.284 1.00 94.69 107 ALA A CA 1
ATOM 829 C C . ALA A 1 107 ? 6.960 8.762 2.807 1.00 94.69 107 ALA A C 1
ATOM 831 O O . ALA A 1 107 ? 7.817 8.287 2.057 1.00 94.69 107 ALA A O 1
ATOM 832 N N . LEU A 1 108 ? 6.119 9.726 2.406 1.00 95.69 108 LEU A N 1
ATOM 833 C CA . LEU A 1 108 ? 6.136 10.277 1.050 1.00 95.69 108 LEU A CA 1
ATOM 834 C C . LEU A 1 108 ? 7.465 10.970 0.739 1.00 95.69 108 LEU A C 1
ATOM 836 O O . LEU A 1 108 ? 8.047 10.728 -0.318 1.00 95.69 108 LEU A O 1
ATOM 840 N N . PHE A 1 109 ? 7.970 11.800 1.657 1.00 95.50 109 PHE A N 1
ATOM 841 C CA . PHE A 1 109 ? 9.262 12.465 1.491 1.00 95.50 109 PHE A CA 1
ATOM 842 C C . PHE A 1 109 ? 10.390 11.460 1.243 1.00 95.50 109 PHE A C 1
ATOM 844 O O . PHE A 1 109 ? 11.169 11.627 0.304 1.00 95.50 109 PHE A O 1
ATOM 851 N N . LEU A 1 110 ? 10.460 10.399 2.048 1.00 95.19 110 LEU A N 1
ATOM 852 C CA . LEU A 1 110 ? 11.512 9.393 1.934 1.00 95.19 110 LEU A CA 1
ATOM 853 C C . LEU A 1 110 ? 11.391 8.567 0.647 1.00 95.19 110 LEU A C 1
ATOM 855 O O . LEU A 1 110 ? 12.413 8.313 0.006 1.00 95.19 110 LEU A O 1
ATOM 859 N N . LEU A 1 111 ? 10.180 8.201 0.211 1.00 95.44 111 LEU A N 1
ATOM 860 C CA . LEU A 1 111 ? 10.003 7.516 -1.075 1.00 95.44 111 LEU A CA 1
ATOM 861 C C . LEU A 1 111 ? 10.371 8.410 -2.255 1.00 95.44 111 LEU A C 1
ATOM 863 O O . LEU A 1 111 ? 11.076 7.957 -3.158 1.00 95.44 111 LEU A O 1
ATOM 867 N N . LEU A 1 112 ? 9.952 9.677 -2.255 1.00 95.06 112 LEU A N 1
ATOM 868 C CA . LEU A 1 112 ? 10.358 10.624 -3.292 1.00 95.06 112 LEU A CA 1
ATOM 869 C C . LEU A 1 112 ? 11.880 10.805 -3.287 1.00 95.06 112 LEU A C 1
ATOM 871 O O . LEU A 1 112 ? 12.506 10.758 -4.343 1.00 95.06 112 LEU A O 1
ATOM 875 N N . LEU A 1 113 ? 12.517 10.901 -2.119 1.00 93.25 113 LEU A N 1
ATOM 876 C CA . LEU A 1 113 ? 13.976 10.937 -2.026 1.00 93.25 113 LEU A CA 1
ATOM 877 C C . LEU A 1 113 ? 14.625 9.670 -2.611 1.00 93.25 113 LEU A C 1
ATOM 879 O O . LEU A 1 113 ? 15.606 9.769 -3.346 1.00 93.25 113 LEU A O 1
ATOM 883 N N . ALA A 1 114 ? 14.068 8.484 -2.358 1.00 93.62 114 ALA A N 1
ATOM 884 C CA . ALA A 1 114 ? 14.543 7.234 -2.952 1.00 93.62 114 ALA A CA 1
ATOM 885 C C . ALA A 1 114 ? 14.417 7.226 -4.489 1.00 93.62 114 ALA A C 1
ATOM 887 O O . ALA A 1 114 ? 15.312 6.748 -5.192 1.00 93.62 114 ALA A O 1
ATOM 888 N N . HIS A 1 115 ? 13.350 7.816 -5.031 1.00 92.31 115 HIS A N 1
ATOM 889 C CA . HIS A 1 115 ? 13.181 8.025 -6.471 1.00 92.31 115 HIS A CA 1
ATOM 890 C C . HIS A 1 115 ? 14.206 9.013 -7.035 1.00 92.31 115 HIS A C 1
ATOM 892 O O . HIS A 1 115 ? 14.798 8.737 -8.080 1.00 92.31 115 HIS A O 1
ATOM 898 N N . LEU A 1 116 ? 14.486 10.112 -6.325 1.00 89.00 116 LEU A N 1
ATOM 899 C CA . LEU A 1 116 ? 15.532 11.066 -6.700 1.00 89.00 116 LEU A CA 1
ATOM 900 C C . LEU A 1 116 ? 16.904 10.396 -6.742 1.00 89.00 116 LEU A C 1
ATOM 902 O O . LEU A 1 116 ? 17.660 10.592 -7.692 1.00 89.00 116 LEU A O 1
ATOM 906 N N . LEU A 1 117 ? 17.219 9.576 -5.736 1.00 88.69 117 LEU A N 1
ATOM 907 C CA . LEU A 1 117 ? 18.452 8.796 -5.703 1.00 88.69 117 LEU A CA 1
ATOM 908 C C . LEU A 1 117 ? 18.527 7.858 -6.911 1.00 88.69 117 LEU A C 1
ATOM 910 O O . LEU A 1 117 ? 19.540 7.868 -7.610 1.00 88.69 117 LEU A O 1
ATOM 914 N N . GLY A 1 118 ? 17.449 7.131 -7.220 1.00 88.25 118 GLY A N 1
ATOM 915 C CA . GLY A 1 118 ? 17.369 6.264 -8.398 1.00 88.25 118 GLY A CA 1
ATOM 916 C C . GLY A 1 118 ? 17.551 6.999 -9.729 1.00 88.25 118 GLY A C 1
ATOM 917 O O . GLY A 1 118 ? 18.251 6.504 -10.608 1.00 88.25 118 GLY A O 1
ATOM 918 N N . LEU A 1 119 ? 17.005 8.208 -9.869 1.00 84.38 119 LEU A N 1
ATOM 919 C CA . LEU A 1 119 ? 17.248 9.065 -11.034 1.00 84.38 119 LEU A CA 1
ATOM 920 C C . LEU A 1 119 ? 18.684 9.598 -11.065 1.00 84.38 119 LEU A C 1
ATOM 922 O O . LEU A 1 119 ? 19.292 9.675 -12.131 1.00 84.38 119 LEU A O 1
ATOM 926 N N . SER A 1 120 ? 19.260 9.928 -9.907 1.00 82.75 120 SER A N 1
ATOM 927 C CA . SER A 1 120 ? 20.626 10.449 -9.827 1.00 82.75 120 SER A CA 1
ATOM 928 C C . SER A 1 120 ? 21.659 9.444 -10.346 1.00 82.75 120 SER A C 1
ATOM 930 O O . SER A 1 120 ? 22.657 9.847 -10.944 1.00 82.75 120 SER A O 1
ATOM 932 N N . LEU A 1 121 ? 21.383 8.139 -10.203 1.00 81.06 121 LEU A N 1
ATOM 933 C CA . LEU A 1 121 ? 22.242 7.045 -10.663 1.00 81.06 121 LEU A CA 1
ATOM 934 C C . LEU A 1 121 ? 22.563 7.115 -12.165 1.00 81.06 121 LEU A C 1
ATOM 936 O O . LEU A 1 121 ? 23.631 6.667 -12.583 1.00 81.06 121 LEU A O 1
ATOM 940 N N . PHE A 1 122 ? 21.695 7.727 -12.975 1.00 77.19 122 PHE A N 1
ATOM 941 C CA . PHE A 1 122 ? 21.914 7.925 -14.413 1.00 77.19 122 PHE A CA 1
ATOM 942 C C . PHE A 1 122 ? 23.110 8.834 -14.721 1.00 77.19 122 PHE A C 1
ATOM 944 O O . PHE A 1 122 ? 23.671 8.781 -15.818 1.00 77.19 122 PHE A O 1
ATOM 951 N N . PHE A 1 123 ? 23.523 9.642 -13.747 1.00 77.75 123 PHE A N 1
ATOM 952 C CA . PHE A 1 123 ? 24.614 10.604 -13.874 1.00 77.75 123 PHE A CA 1
ATOM 953 C C . PHE A 1 123 ? 25.900 10.124 -13.197 1.00 77.75 123 PHE A C 1
ATOM 955 O O . PHE A 1 123 ? 26.946 10.757 -13.326 1.00 77.75 123 PHE A O 1
ATOM 962 N N . TRP A 1 124 ? 25.853 8.998 -12.482 1.00 79.31 124 TRP A N 1
ATOM 963 C CA . TRP A 1 124 ? 27.012 8.480 -11.766 1.00 79.31 124 TRP A CA 1
ATOM 964 C C . TRP A 1 124 ? 27.997 7.822 -12.735 1.00 79.31 124 TRP A C 1
ATOM 966 O O . TRP A 1 124 ? 27.570 7.209 -13.722 1.00 79.31 124 TRP A O 1
ATOM 976 N N . PRO A 1 125 ? 29.319 7.891 -12.472 1.00 81.94 125 PRO A N 1
ATOM 977 C CA . PRO A 1 125 ? 30.315 7.183 -13.269 1.00 81.94 125 PRO A CA 1
ATOM 978 C C . PRO A 1 125 ? 29.939 5.708 -13.432 1.00 81.94 125 PRO A C 1
ATOM 980 O O . PRO A 1 125 ? 29.616 5.031 -12.456 1.00 81.94 125 PRO A O 1
ATOM 983 N N . SER A 1 126 ? 30.005 5.187 -14.660 1.00 77.62 126 SER A N 1
ATOM 984 C CA . SER A 1 126 ? 29.490 3.845 -14.987 1.00 77.62 126 SER A CA 1
ATOM 985 C C . SER A 1 126 ? 30.096 2.708 -14.147 1.00 77.62 126 SER A C 1
ATOM 987 O O . SER A 1 126 ? 29.462 1.672 -13.961 1.00 77.62 126 SER A O 1
ATOM 989 N N . GLY A 1 127 ? 31.321 2.865 -13.632 1.00 78.69 127 GLY A N 1
ATOM 990 C CA . GLY A 1 127 ? 31.918 1.935 -12.665 1.00 78.69 127 GLY A CA 1
ATOM 991 C C . GLY A 1 127 ? 31.217 1.956 -11.304 1.00 78.69 127 GLY A C 1
ATOM 992 O O . GLY A 1 127 ? 30.844 0.900 -10.801 1.00 78.69 127 GLY A O 1
ATOM 993 N N . VAL A 1 128 ? 30.978 3.152 -10.758 1.00 81.94 128 VAL A N 1
ATOM 994 C CA . VAL A 1 128 ? 30.308 3.357 -9.464 1.00 81.94 128 VAL A CA 1
ATOM 995 C C . VAL A 1 128 ? 28.862 2.874 -9.533 1.00 81.94 128 VAL A C 1
ATOM 997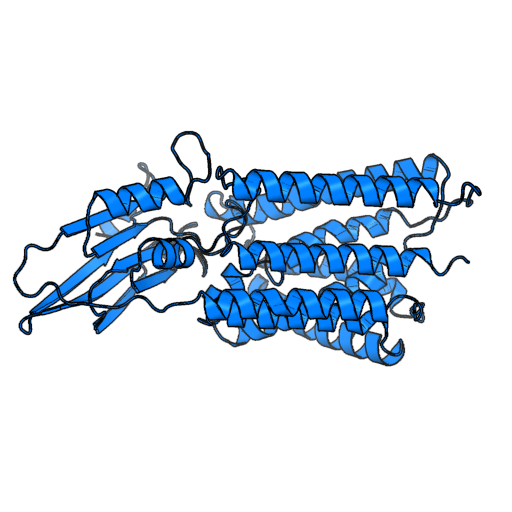 O O . VAL A 1 128 ? 28.453 2.073 -8.699 1.00 81.94 128 VAL A O 1
ATOM 1000 N N . LEU A 1 129 ? 28.125 3.276 -10.576 1.00 80.38 129 LEU A N 1
ATOM 1001 C CA . LEU A 1 129 ? 26.756 2.821 -10.829 1.00 80.38 129 LEU A CA 1
ATOM 1002 C C . LEU A 1 129 ? 26.650 1.292 -10.763 1.00 80.38 129 LEU A C 1
ATOM 1004 O O . LEU A 1 129 ? 25.802 0.752 -10.063 1.00 80.38 129 LEU A O 1
ATOM 1008 N N . ARG A 1 130 ? 27.533 0.587 -11.480 1.00 81.81 130 ARG A N 1
ATOM 1009 C CA . ARG A 1 130 ? 27.525 -0.880 -11.521 1.00 81.81 130 ARG A CA 1
ATOM 1010 C C . ARG A 1 130 ? 27.812 -1.495 -10.160 1.00 81.81 130 ARG A C 1
ATOM 1012 O O . ARG A 1 130 ? 27.109 -2.423 -9.783 1.00 81.81 130 ARG A O 1
ATOM 1019 N N . GLY A 1 131 ? 28.816 -0.992 -9.443 1.00 85.06 131 GLY A N 1
ATOM 1020 C CA . GLY A 1 131 ? 29.145 -1.485 -8.105 1.00 85.06 131 GLY A CA 1
ATOM 1021 C C . GLY A 1 131 ? 27.963 -1.350 -7.146 1.00 85.06 131 GLY A C 1
ATOM 1022 O O . GLY A 1 131 ? 27.590 -2.321 -6.496 1.00 85.06 131 GLY A O 1
ATOM 1023 N N . VAL A 1 132 ? 27.321 -0.179 -7.137 1.00 86.44 132 VAL A N 1
ATOM 1024 C CA . VAL A 1 132 ? 26.167 0.114 -6.275 1.00 86.44 132 VAL A CA 1
ATOM 1025 C C . VAL A 1 132 ? 24.952 -0.727 -6.652 1.00 86.44 132 VAL A C 1
ATOM 1027 O O . VAL A 1 132 ? 24.357 -1.352 -5.779 1.00 86.44 132 VAL A O 1
ATOM 1030 N N . VAL A 1 133 ? 24.602 -0.804 -7.940 1.00 87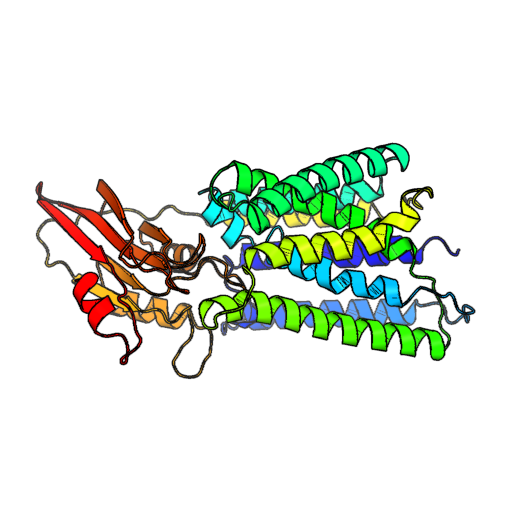.25 133 VAL A N 1
ATOM 1031 C CA . VAL A 1 133 ? 23.443 -1.587 -8.401 1.00 87.25 133 VAL A CA 1
ATOM 1032 C C . VAL A 1 133 ? 23.652 -3.076 -8.152 1.00 87.25 133 VAL A C 1
ATOM 1034 O O . VAL A 1 133 ? 22.710 -3.745 -7.753 1.00 87.25 133 VAL A O 1
ATOM 1037 N N . LEU A 1 134 ? 24.865 -3.608 -8.337 1.00 89.00 134 LEU A N 1
ATOM 1038 C CA . LEU A 1 134 ? 25.156 -5.018 -8.068 1.00 89.00 134 LEU A CA 1
ATOM 1039 C C . LEU A 1 134 ? 25.147 -5.346 -6.577 1.00 89.00 134 LEU A C 1
ATOM 1041 O O . LEU A 1 134 ? 24.565 -6.356 -6.192 1.00 89.00 134 LEU A O 1
ATOM 1045 N N . ALA A 1 135 ? 25.762 -4.502 -5.747 1.00 90.88 135 ALA A N 1
ATOM 1046 C CA . ALA A 1 135 ? 25.736 -4.679 -4.300 1.00 90.88 135 ALA A CA 1
ATOM 1047 C C . ALA A 1 135 ? 24.298 -4.597 -3.769 1.00 90.88 135 ALA A C 1
ATOM 1049 O O . ALA A 1 135 ? 23.855 -5.486 -3.046 1.00 90.88 135 ALA A O 1
ATOM 1050 N N . GLY A 1 136 ? 23.540 -3.586 -4.201 1.00 92.38 136 GLY A N 1
ATOM 1051 C CA . GLY A 1 136 ? 22.129 -3.440 -3.859 1.00 92.38 136 GLY A CA 1
ATOM 1052 C C . GLY A 1 136 ? 21.285 -4.613 -4.358 1.00 92.38 136 GLY A C 1
ATOM 1053 O O . GLY A 1 136 ? 20.514 -5.175 -3.589 1.00 92.38 136 GLY A O 1
ATOM 1054 N N . ALA A 1 137 ? 21.474 -5.051 -5.606 1.00 93.44 137 ALA A N 1
ATOM 1055 C CA . ALA A 1 137 ? 20.765 -6.199 -6.165 1.00 93.44 137 ALA A CA 1
ATOM 1056 C C . ALA A 1 137 ? 21.067 -7.503 -5.414 1.00 93.44 137 ALA A C 1
ATOM 1058 O O . ALA A 1 137 ? 20.166 -8.316 -5.244 1.00 93.44 137 ALA A O 1
ATOM 1059 N N . ALA A 1 138 ? 22.302 -7.704 -4.948 1.00 94.06 138 ALA A N 1
ATOM 1060 C CA . ALA A 1 138 ? 22.658 -8.862 -4.132 1.00 94.06 138 ALA A CA 1
ATOM 1061 C C . ALA A 1 138 ? 21.968 -8.823 -2.760 1.00 94.06 138 ALA A C 1
ATOM 1063 O O . ALA A 1 138 ? 21.410 -9.830 -2.333 1.00 94.06 138 ALA A O 1
ATOM 1064 N N . LEU A 1 139 ? 21.949 -7.663 -2.095 1.00 93.12 139 LEU A N 1
ATOM 1065 C CA . LEU A 1 139 ? 21.246 -7.491 -0.818 1.00 93.12 139 LEU A CA 1
ATOM 1066 C C . LEU A 1 139 ? 19.734 -7.695 -0.969 1.00 93.12 139 LEU A C 1
ATOM 1068 O O . LEU A 1 139 ? 19.129 -8.421 -0.183 1.00 93.12 139 LEU A O 1
ATOM 1072 N N . LEU A 1 140 ? 19.137 -7.112 -2.011 1.00 94.44 140 LEU A N 1
ATOM 1073 C CA . LEU A 1 140 ? 17.717 -7.278 -2.304 1.00 94.44 140 LEU A CA 1
ATOM 1074 C C . LEU A 1 140 ? 17.385 -8.730 -2.670 1.00 94.44 140 LEU A C 1
ATOM 1076 O O . LEU A 1 140 ? 16.364 -9.240 -2.228 1.00 94.44 140 LEU A O 1
ATOM 1080 N N . LEU A 1 141 ? 18.261 -9.429 -3.400 1.00 96.00 141 LEU A N 1
ATOM 1081 C CA . LEU A 1 141 ? 18.098 -10.858 -3.676 1.00 96.00 141 LEU A CA 1
ATOM 1082 C C . LEU A 1 141 ? 18.058 -11.682 -2.388 1.00 96.00 141 LEU A C 1
ATOM 1084 O O . LEU A 1 141 ? 17.186 -12.532 -2.244 1.00 96.00 141 LEU A O 1
ATOM 1088 N N . VAL A 1 142 ? 18.992 -11.432 -1.464 1.00 94.69 142 VAL A N 1
ATOM 1089 C CA . VAL A 1 142 ? 19.043 -12.124 -0.167 1.00 94.69 142 VAL A CA 1
ATOM 1090 C C . VAL A 1 142 ? 17.769 -11.859 0.624 1.00 94.69 142 VAL A C 1
ATOM 1092 O O . VAL A 1 142 ? 17.179 -12.801 1.142 1.00 94.69 142 VAL A O 1
ATOM 1095 N N . TRP A 1 143 ? 17.313 -10.606 0.671 1.00 92.94 143 TRP A N 1
ATOM 1096 C CA . TRP A 1 143 ? 16.070 -10.261 1.352 1.00 92.94 143 TRP A CA 1
ATOM 1097 C C . TRP A 1 143 ? 14.852 -10.956 0.740 1.00 92.94 143 TRP A C 1
ATOM 1099 O O . TRP A 1 143 ? 14.107 -11.622 1.451 1.00 92.94 143 TRP A O 1
ATOM 1109 N N . LEU A 1 144 ? 14.668 -10.854 -0.579 1.00 94.69 144 LEU A N 1
ATOM 1110 C CA . LEU A 1 144 ? 13.537 -11.471 -1.275 1.00 94.69 144 LEU A CA 1
ATOM 1111 C C . LEU A 1 144 ? 13.566 -13.001 -1.178 1.00 94.69 144 LEU A C 1
ATOM 1113 O O . LEU A 1 144 ? 12.512 -13.622 -1.092 1.00 94.69 144 LEU A O 1
ATOM 1117 N N . ALA A 1 145 ? 14.752 -13.615 -1.159 1.00 94.88 145 ALA A N 1
ATOM 1118 C CA . ALA A 1 145 ? 14.903 -15.044 -0.902 1.00 94.88 145 ALA A CA 1
ATOM 1119 C C . ALA A 1 145 ? 14.554 -15.401 0.547 1.00 94.88 145 ALA A C 1
ATOM 1121 O O . ALA A 1 145 ? 13.869 -16.391 0.782 1.00 94.88 145 ALA A O 1
ATOM 1122 N N . GLY A 1 146 ? 14.974 -14.584 1.513 1.00 92.94 146 GLY A N 1
ATOM 1123 C CA . GLY A 1 146 ? 14.605 -14.746 2.913 1.00 92.94 146 GLY A CA 1
ATOM 1124 C C . GLY A 1 146 ? 13.094 -14.676 3.129 1.00 92.94 146 GLY A C 1
ATOM 1125 O O . GLY A 1 146 ? 12.522 -15.563 3.752 1.00 92.94 146 GLY A O 1
ATOM 1126 N N . VAL A 1 147 ? 12.427 -13.685 2.540 1.00 89.56 147 VAL A N 1
ATOM 1127 C CA . VAL A 1 147 ? 10.964 -13.546 2.597 1.00 89.56 147 VAL A CA 1
ATOM 1128 C C . VAL A 1 147 ? 10.278 -14.705 1.867 1.00 89.56 147 VAL A C 1
ATOM 1130 O O . VAL A 1 147 ? 9.500 -15.441 2.465 1.00 89.56 147 VAL A O 1
ATOM 1133 N N . GLY A 1 148 ? 10.607 -14.925 0.592 1.00 90.62 148 GLY A N 1
ATOM 1134 C CA . GLY A 1 148 ? 9.874 -15.859 -0.264 1.00 90.62 148 GLY A CA 1
ATOM 1135 C C . GLY A 1 148 ? 10.167 -17.344 -0.039 1.00 90.62 148 GLY A C 1
ATOM 1136 O O . GLY A 1 148 ? 9.329 -18.174 -0.384 1.00 90.62 148 GLY A O 1
ATOM 1137 N N . LEU A 1 149 ? 11.339 -17.697 0.501 1.00 93.00 149 LEU A N 1
ATOM 1138 C CA . LEU A 1 149 ? 11.763 -19.094 0.695 1.00 93.00 149 LEU A CA 1
ATOM 1139 C C . LEU A 1 149 ? 11.959 -19.473 2.165 1.00 93.00 149 LEU A C 1
ATOM 1141 O O . LEU A 1 149 ? 11.830 -20.648 2.495 1.00 93.00 149 LEU A O 1
ATOM 1145 N N . LEU A 1 150 ? 12.306 -18.512 3.029 1.00 90.25 150 LEU A N 1
ATOM 1146 C CA . LEU A 1 150 ? 12.624 -18.763 4.443 1.00 90.25 150 LEU A CA 1
ATOM 1147 C C . LEU A 1 150 ? 11.586 -18.172 5.410 1.00 90.25 150 LEU A C 1
ATOM 1149 O O . LEU A 1 150 ? 11.741 -18.331 6.618 1.00 90.25 150 LEU A O 1
ATOM 1153 N N . GLY A 1 151 ? 10.551 -17.494 4.901 1.00 84.62 151 GLY A N 1
ATOM 1154 C CA . GLY A 1 151 ? 9.480 -16.917 5.714 1.00 84.62 151 GLY A CA 1
ATOM 1155 C C . GLY A 1 151 ? 9.920 -15.736 6.582 1.00 84.62 151 GLY A C 1
ATOM 1156 O O . GLY A 1 151 ? 9.391 -15.555 7.677 1.00 84.62 151 GLY A O 1
ATOM 1157 N N . TRP A 1 152 ? 10.907 -14.943 6.148 1.00 84.69 152 TRP A N 1
ATOM 1158 C CA . TRP A 1 152 ? 11.260 -13.712 6.862 1.00 84.69 152 TRP A CA 1
ATOM 1159 C C . TRP A 1 152 ? 10.075 -12.744 6.898 1.00 84.69 152 TRP A C 1
ATOM 1161 O O . TRP A 1 152 ? 9.390 -12.540 5.897 1.00 84.69 152 TRP A O 1
ATOM 1171 N N . GLY A 1 153 ? 9.858 -12.127 8.061 1.00 78.19 153 GLY A N 1
ATOM 1172 C CA . GLY A 1 153 ? 8.802 -11.140 8.248 1.00 78.19 153 GLY A CA 1
ATOM 1173 C C . GLY A 1 153 ? 8.998 -9.896 7.377 1.00 78.19 153 GLY A C 1
ATOM 1174 O O . GLY A 1 153 ? 10.120 -9.467 7.112 1.00 78.19 153 GLY A O 1
ATOM 1175 N N . VAL A 1 154 ? 7.880 -9.296 6.971 1.00 77.19 154 VAL A N 1
ATOM 1176 C CA . VAL A 1 154 ? 7.805 -8.116 6.089 1.00 77.19 154 VAL A CA 1
ATOM 1177 C C . VAL A 1 154 ? 7.301 -6.870 6.830 1.00 77.19 154 VAL A C 1
ATOM 1179 O O . VAL A 1 154 ? 6.613 -6.021 6.269 1.00 77.19 154 VAL A O 1
ATOM 1182 N N . THR A 1 155 ? 7.603 -6.762 8.123 1.00 78.44 155 THR A N 1
ATOM 1183 C CA . THR A 1 155 ? 7.221 -5.623 8.972 1.00 78.44 155 THR A CA 1
ATOM 1184 C C . THR A 1 155 ? 8.446 -4.968 9.608 1.00 78.44 155 THR A C 1
ATOM 1186 O O . THR A 1 155 ? 9.557 -5.504 9.569 1.00 78.44 155 THR A O 1
ATOM 1189 N N . GLY A 1 156 ? 8.264 -3.768 10.158 1.00 82.94 156 GLY A N 1
ATOM 1190 C CA . GLY A 1 156 ? 9.286 -3.049 10.911 1.00 82.94 156 GLY A CA 1
ATOM 1191 C C . GLY A 1 156 ? 10.276 -2.243 10.065 1.00 82.94 156 GLY A C 1
ATOM 1192 O O . GLY A 1 156 ? 10.237 -2.204 8.833 1.00 82.94 156 GLY A O 1
ATOM 1193 N N . TRP A 1 157 ? 11.209 -1.594 10.769 1.00 83.69 157 TRP A N 1
ATOM 1194 C CA . TRP A 1 157 ? 12.160 -0.636 10.193 1.00 83.69 157 TRP A CA 1
ATOM 1195 C C . TRP A 1 157 ? 13.065 -1.242 9.111 1.00 83.69 157 TRP A C 1
ATOM 1197 O O . TRP A 1 157 ? 13.437 -0.544 8.170 1.00 83.69 157 TRP A O 1
ATOM 1207 N N . VAL A 1 158 ? 13.393 -2.536 9.206 1.00 85.94 158 VAL A N 1
ATOM 1208 C CA . VAL A 1 158 ? 14.192 -3.240 8.190 1.00 85.94 158 VAL A CA 1
ATOM 1209 C C . VAL A 1 158 ? 13.448 -3.257 6.858 1.00 85.94 158 VAL A C 1
ATOM 1211 O O . VAL A 1 158 ? 14.014 -2.873 5.836 1.00 85.94 158 VAL A O 1
ATOM 1214 N N . THR A 1 159 ? 12.163 -3.620 6.877 1.00 82.69 159 THR A N 1
ATOM 1215 C CA . THR A 1 159 ? 11.317 -3.615 5.678 1.00 82.69 159 THR A CA 1
ATOM 1216 C C . THR A 1 159 ? 11.216 -2.209 5.097 1.00 82.69 159 THR A C 1
ATOM 1218 O O . THR A 1 159 ? 11.384 -2.034 3.894 1.00 82.69 159 THR A O 1
ATOM 1221 N N . ALA A 1 160 ? 11.044 -1.190 5.944 1.00 87.19 160 ALA A N 1
ATOM 1222 C CA . ALA A 1 160 ? 11.000 0.203 5.506 1.00 87.19 160 ALA A CA 1
ATOM 1223 C C . ALA A 1 160 ? 12.289 0.634 4.781 1.00 87.19 160 ALA A C 1
ATOM 1225 O O . ALA A 1 160 ? 12.235 1.197 3.686 1.00 87.19 160 ALA A O 1
ATOM 1226 N N . VAL A 1 161 ? 13.458 0.317 5.349 1.00 89.69 161 VAL A N 1
ATOM 1227 C CA . VAL A 1 161 ? 14.761 0.600 4.726 1.00 89.69 161 VAL A CA 1
ATOM 1228 C C . VAL A 1 161 ? 14.901 -0.135 3.396 1.00 89.69 161 VAL A C 1
ATOM 1230 O O . VAL A 1 161 ? 15.351 0.451 2.414 1.00 89.69 161 VAL A O 1
ATOM 1233 N N . ILE A 1 162 ? 14.482 -1.397 3.330 1.00 87.62 162 ILE A N 1
ATOM 1234 C CA . ILE A 1 162 ? 14.584 -2.191 2.105 1.00 87.62 162 ILE A CA 1
ATOM 1235 C C . ILE A 1 162 ? 13.654 -1.653 1.019 1.00 87.62 162 ILE A C 1
ATOM 1237 O O . ILE A 1 162 ? 14.089 -1.533 -0.126 1.00 87.62 162 ILE A O 1
ATOM 1241 N N . THR A 1 163 ? 12.435 -1.235 1.356 1.00 87.44 163 THR A N 1
ATOM 1242 C CA . THR A 1 163 ? 11.523 -0.549 0.429 1.00 87.44 163 THR A CA 1
ATOM 1243 C C . THR A 1 163 ? 12.162 0.720 -0.144 1.00 87.44 163 THR A C 1
ATOM 1245 O O . THR A 1 163 ? 12.141 0.927 -1.359 1.00 87.44 163 THR A O 1
ATOM 1248 N N . LEU A 1 164 ? 12.822 1.532 0.691 1.00 91.50 164 LEU A N 1
ATOM 1249 C CA . LEU A 1 164 ? 13.547 2.726 0.237 1.00 91.50 164 LEU A CA 1
ATOM 1250 C C . LEU A 1 164 ? 14.742 2.379 -0.663 1.00 91.50 164 LEU A C 1
ATOM 1252 O O . LEU A 1 164 ? 14.945 3.005 -1.703 1.00 91.50 164 LEU A O 1
ATOM 1256 N N . CYS A 1 165 ? 15.527 1.361 -0.307 1.00 91.31 165 CYS A N 1
ATOM 1257 C CA . CYS A 1 165 ? 16.670 0.920 -1.108 1.00 91.31 165 CYS A CA 1
ATOM 1258 C C . CYS A 1 165 ? 16.260 0.230 -2.417 1.00 91.31 165 CYS A C 1
ATOM 1260 O O . CYS A 1 165 ? 17.037 0.234 -3.374 1.00 91.31 165 CYS A O 1
ATOM 1262 N N . THR A 1 166 ? 15.052 -0.334 -2.485 1.00 92.94 166 THR A N 1
ATOM 1263 C CA . THR A 1 166 ? 14.542 -1.036 -3.668 1.00 92.94 166 THR A CA 1
ATOM 1264 C C . THR A 1 166 ? 14.454 -0.094 -4.864 1.00 92.94 166 THR A C 1
ATOM 1266 O O . THR A 1 166 ? 14.895 -0.459 -5.953 1.00 92.94 166 THR A O 1
ATOM 1269 N N . GLN A 1 167 ? 13.999 1.149 -4.679 1.00 93.44 167 GLN A N 1
ATOM 1270 C CA . GLN A 1 167 ? 13.800 2.066 -5.803 1.00 93.44 167 GLN A CA 1
ATOM 1271 C C . GLN A 1 167 ? 15.084 2.389 -6.593 1.00 93.44 167 GLN A C 1
ATOM 1273 O O . GLN A 1 167 ? 15.074 2.225 -7.817 1.00 93.44 167 GLN A O 1
ATOM 1278 N N . PRO A 1 168 ? 16.208 2.797 -5.969 1.00 92.94 168 PRO A N 1
ATOM 1279 C CA . PRO A 1 168 ? 17.460 2.982 -6.699 1.00 92.94 168 PRO A CA 1
ATOM 1280 C C . PRO A 1 168 ? 17.942 1.722 -7.429 1.00 92.94 168 PRO A C 1
ATOM 1282 O O . PRO A 1 168 ? 18.465 1.814 -8.541 1.00 92.94 168 PRO A O 1
ATOM 1285 N N . ILE A 1 169 ? 17.740 0.538 -6.839 1.00 93.88 169 ILE A N 1
ATOM 1286 C CA . ILE A 1 169 ? 18.124 -0.739 -7.456 1.00 93.88 169 ILE A CA 1
ATOM 1287 C C . ILE A 1 169 ? 17.282 -0.991 -8.710 1.00 93.88 169 ILE A C 1
ATOM 1289 O O . ILE A 1 169 ? 17.841 -1.271 -9.773 1.00 93.88 169 ILE A O 1
ATOM 1293 N N . LEU A 1 170 ? 15.958 -0.842 -8.612 1.00 94.25 170 LEU A N 1
ATOM 1294 C CA . LEU A 1 170 ? 15.039 -0.990 -9.740 1.00 94.25 170 LEU A CA 1
ATOM 1295 C C . LEU A 1 170 ? 15.360 0.003 -10.862 1.00 94.25 170 LEU A C 1
ATOM 1297 O O . LEU A 1 170 ? 15.450 -0.402 -12.020 1.00 94.25 170 LEU A O 1
ATOM 1301 N N . ALA A 1 171 ? 15.625 1.269 -10.529 1.00 91.69 171 ALA A N 1
ATOM 1302 C CA . ALA A 1 171 ? 16.020 2.296 -11.492 1.00 91.69 171 ALA A CA 1
ATOM 1303 C C . ALA A 1 171 ? 17.322 1.935 -12.233 1.00 91.69 171 ALA A C 1
ATOM 1305 O O . ALA A 1 171 ? 17.406 2.050 -13.460 1.00 91.69 171 ALA A O 1
ATOM 1306 N N . GLY A 1 172 ? 18.329 1.441 -11.506 1.00 89.50 172 GLY A N 1
ATOM 1307 C CA . GLY A 1 172 ? 19.592 0.995 -12.089 1.00 89.50 172 GLY A CA 1
ATOM 1308 C C . GLY A 1 172 ? 19.441 -0.236 -12.988 1.00 89.50 172 GLY A C 1
ATOM 1309 O O . GLY A 1 172 ? 19.983 -0.267 -14.096 1.00 89.50 172 GLY A O 1
ATOM 1310 N N . LEU A 1 173 ? 18.677 -1.241 -12.550 1.00 90.19 173 LEU A N 1
ATOM 1311 C CA . LEU A 1 173 ? 18.380 -2.432 -13.353 1.00 90.19 173 LEU A CA 1
ATOM 1312 C C . LEU A 1 173 ? 17.568 -2.082 -14.604 1.00 90.19 173 LEU A C 1
ATOM 1314 O O . LEU A 1 173 ? 17.859 -2.603 -15.682 1.00 90.19 173 LEU A O 1
ATOM 1318 N N . TRP A 1 174 ? 16.612 -1.159 -14.487 1.00 89.62 174 TRP A N 1
ATOM 1319 C CA . TRP A 1 174 ? 15.825 -0.646 -15.604 1.00 89.62 174 TRP A CA 1
ATOM 1320 C C . TRP A 1 174 ? 16.701 0.027 -16.661 1.00 89.62 174 TRP A C 1
ATOM 1322 O O . TRP A 1 174 ? 16.624 -0.322 -17.842 1.00 89.62 174 TRP A O 1
ATOM 1332 N N . LEU A 1 175 ? 17.610 0.915 -16.245 1.00 85.88 175 LEU A N 1
ATOM 1333 C CA . LEU A 1 175 ? 18.580 1.538 -17.147 1.00 85.88 175 LEU A CA 1
ATOM 1334 C C . LEU A 1 175 ? 19.414 0.485 -17.893 1.00 85.88 175 LEU A C 1
ATOM 1336 O O . LEU A 1 175 ? 19.604 0.584 -19.106 1.00 85.88 175 LEU A O 1
ATOM 1340 N N . LEU A 1 176 ? 19.903 -0.541 -17.191 1.00 84.12 176 LEU A N 1
ATOM 1341 C CA . LEU A 1 176 ? 20.699 -1.614 -17.795 1.00 84.12 176 LEU A CA 1
ATOM 1342 C C . LEU A 1 176 ? 19.883 -2.482 -18.765 1.00 84.12 176 LEU A C 1
ATOM 1344 O O . LEU A 1 176 ? 20.395 -2.863 -19.824 1.00 84.12 176 LEU A O 1
ATOM 1348 N N . ALA A 1 177 ? 18.626 -2.783 -18.432 1.00 85.19 177 ALA A N 1
ATOM 1349 C CA . ALA A 1 177 ? 17.719 -3.541 -19.290 1.00 85.19 177 ALA A CA 1
ATOM 1350 C C . ALA A 1 177 ? 17.418 -2.775 -20.588 1.00 85.19 177 ALA A C 1
ATOM 1352 O O . ALA A 1 177 ? 17.552 -3.325 -21.688 1.00 85.19 177 ALA A O 1
ATOM 1353 N N . LEU A 1 178 ? 17.116 -1.478 -20.479 1.00 81.88 178 LEU A N 1
ATOM 1354 C CA . LEU A 1 178 ? 16.774 -0.623 -21.613 1.00 81.88 178 LEU A CA 1
ATOM 1355 C C . LEU A 1 178 ? 17.911 -0.430 -22.615 1.00 81.88 178 LEU A C 1
ATOM 1357 O O . LEU A 1 178 ? 17.644 -0.270 -23.803 1.00 81.88 178 LEU A O 1
ATOM 1361 N N . GLN A 1 179 ? 19.177 -0.536 -22.202 1.00 78.88 179 GLN A N 1
ATOM 1362 C CA . GLN A 1 179 ? 20.321 -0.501 -23.129 1.00 78.88 179 GLN A CA 1
ATOM 1363 C C . GLN A 1 179 ? 20.271 -1.587 -24.214 1.00 78.88 179 GLN A C 1
ATOM 1365 O O . GLN A 1 179 ? 21.016 -1.521 -25.200 1.00 78.88 179 GLN A O 1
ATOM 1370 N N . ARG A 1 180 ? 19.438 -2.620 -24.043 1.00 78.38 180 ARG A N 1
ATOM 1371 C CA . ARG A 1 180 ? 19.184 -3.637 -25.067 1.00 78.38 180 ARG A CA 1
ATOM 1372 C C . ARG A 1 180 ? 18.186 -3.203 -26.127 1.00 78.38 180 ARG A C 1
ATOM 1374 O O . ARG A 1 180 ? 18.240 -3.775 -27.215 1.00 78.38 180 ARG A O 1
ATOM 1381 N N . LEU A 1 181 ? 17.314 -2.240 -25.836 1.00 78.25 181 LEU A N 1
ATOM 1382 C CA . LEU A 1 181 ? 16.472 -1.652 -26.863 1.00 78.25 181 LEU A CA 1
ATOM 1383 C C . LEU A 1 181 ? 17.366 -0.968 -27.883 1.00 78.25 181 LEU A C 1
ATOM 1385 O O . LEU A 1 181 ? 18.313 -0.259 -27.545 1.00 78.25 181 LEU A O 1
ATOM 1389 N N . ARG A 1 182 ? 17.057 -1.211 -29.148 1.00 73.56 182 ARG A N 1
ATOM 1390 C CA . ARG A 1 182 ? 17.702 -0.536 -30.258 1.00 73.56 182 ARG A CA 1
ATOM 1391 C C . ARG A 1 182 ? 16.639 0.283 -30.980 1.00 73.56 182 ARG A C 1
ATOM 1393 O O . ARG A 1 182 ? 15.561 -0.261 -31.236 1.00 73.56 182 ARG A O 1
ATOM 1400 N N . PRO A 1 183 ? 16.911 1.560 -31.277 1.00 65.31 183 PRO A N 1
ATOM 1401 C CA . PRO A 1 183 ? 15.982 2.374 -32.039 1.00 65.31 183 PRO A CA 1
ATOM 1402 C C . PRO A 1 183 ? 15.776 1.762 -33.428 1.00 65.31 183 PRO A C 1
ATOM 1404 O O . PRO A 1 183 ? 16.685 1.164 -33.999 1.00 65.31 183 PRO A O 1
ATOM 1407 N N . GLY A 1 184 ? 14.559 1.869 -33.947 1.00 68.75 184 GLY A N 1
ATOM 1408 C CA . GLY A 1 184 ? 14.214 1.381 -35.274 1.00 68.75 184 GLY A CA 1
ATOM 1409 C C . GLY A 1 184 ? 12.781 1.761 -35.610 1.00 68.75 184 GLY A C 1
ATOM 1410 O O . GLY A 1 184 ? 11.876 1.472 -34.831 1.00 68.75 184 GLY A O 1
ATOM 1411 N N . THR A 1 185 ? 12.574 2.395 -36.760 1.00 69.56 185 THR A N 1
ATOM 1412 C CA . THR A 1 185 ? 11.261 2.927 -37.173 1.00 69.56 185 THR A CA 1
ATOM 1413 C C . THR A 1 185 ? 10.558 2.047 -38.211 1.00 69.56 185 THR A C 1
ATOM 1415 O O . THR A 1 185 ? 9.423 2.315 -38.593 1.00 69.56 185 THR A O 1
ATOM 1418 N N . ASN A 1 186 ? 11.183 0.942 -38.634 1.00 76.88 186 ASN A N 1
ATOM 1419 C CA . ASN A 1 186 ? 10.559 -0.037 -39.524 1.00 76.88 186 ASN A CA 1
ATOM 1420 C C . ASN A 1 186 ? 9.353 -0.730 -38.846 1.00 76.88 186 ASN A C 1
ATOM 1422 O O . ASN A 1 186 ? 9.421 -1.132 -37.679 1.00 76.88 186 ASN A O 1
ATOM 1426 N N . GLN A 1 187 ? 8.278 -0.961 -39.612 1.00 79.44 187 GLN A N 1
ATOM 1427 C CA . GLN A 1 187 ? 7.071 -1.694 -39.206 1.00 79.44 187 GLN A CA 1
ATOM 1428 C C . GLN A 1 187 ? 7.362 -3.007 -38.464 1.00 79.44 187 GLN A C 1
ATOM 1430 O O . GLN A 1 187 ? 6.659 -3.345 -37.513 1.00 79.44 187 GLN A O 1
ATOM 1435 N N . ARG A 1 188 ? 8.404 -3.759 -38.850 1.00 81.50 188 ARG A N 1
ATOM 1436 C CA . ARG A 1 188 ? 8.770 -5.009 -38.154 1.00 81.50 188 ARG A CA 1
ATOM 1437 C C . ARG A 1 188 ? 9.198 -4.764 -36.704 1.00 81.50 188 ARG A C 1
ATOM 1439 O O . ARG A 1 188 ? 8.843 -5.551 -35.827 1.00 81.50 188 ARG A O 1
ATOM 1446 N N . THR A 1 189 ? 9.966 -3.706 -36.455 1.00 79.12 189 THR A N 1
ATOM 1447 C CA . THR A 1 189 ? 10.421 -3.319 -35.112 1.00 79.12 189 THR A CA 1
ATOM 1448 C C . THR A 1 189 ? 9.248 -2.826 -34.275 1.00 79.12 189 THR A C 1
ATOM 1450 O O . THR A 1 189 ? 9.091 -3.282 -33.144 1.00 79.12 189 THR A O 1
ATOM 1453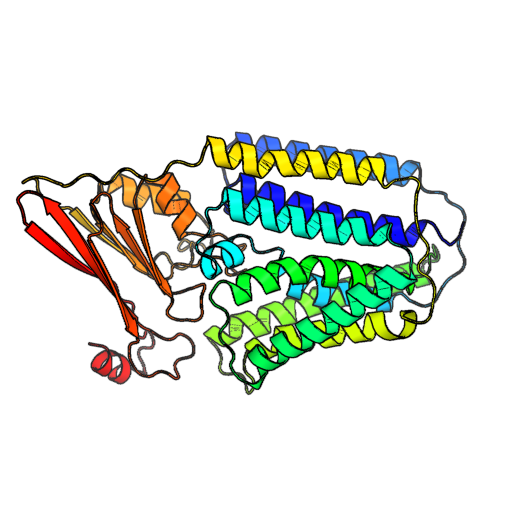 N N . LEU A 1 190 ? 8.379 -1.993 -34.858 1.00 80.94 190 LEU A N 1
ATOM 1454 C CA . LEU A 1 190 ? 7.161 -1.510 -34.203 1.00 80.94 190 LEU A CA 1
ATOM 1455 C C . LEU A 1 190 ? 6.244 -2.670 -33.801 1.00 80.94 190 LEU A C 1
ATOM 1457 O O . LEU A 1 190 ? 5.910 -2.797 -32.630 1.00 80.94 190 LEU A O 1
ATOM 1461 N N . ARG A 1 191 ? 5.940 -3.598 -34.721 1.00 85.19 191 ARG A N 1
ATOM 1462 C CA . ARG A 1 191 ? 5.128 -4.794 -34.424 1.00 85.19 191 ARG A CA 1
ATOM 1463 C C . ARG A 1 191 ? 5.712 -5.632 -33.288 1.00 85.19 191 ARG A C 1
ATOM 1465 O O . ARG A 1 191 ? 4.971 -6.105 -32.434 1.00 85.19 191 ARG A O 1
ATOM 1472 N N . ARG A 1 192 ? 7.036 -5.821 -33.267 1.00 86.44 192 ARG A N 1
ATOM 1473 C CA . ARG A 1 192 ? 7.722 -6.562 -32.196 1.00 86.44 192 ARG A CA 1
ATOM 1474 C C . ARG A 1 192 ? 7.658 -5.840 -30.856 1.00 86.44 192 ARG A C 1
ATOM 1476 O O . ARG A 1 192 ? 7.472 -6.504 -29.844 1.00 86.44 192 ARG A O 1
ATOM 1483 N N . LEU A 1 193 ? 7.819 -4.517 -30.840 1.00 85.12 193 LEU A N 1
ATOM 1484 C CA . LEU A 1 193 ? 7.711 -3.719 -29.621 1.00 85.12 193 LEU A CA 1
ATOM 1485 C C . LEU A 1 193 ? 6.273 -3.707 -29.093 1.00 85.12 193 LEU A C 1
ATOM 1487 O O . LEU A 1 193 ? 6.077 -3.951 -27.911 1.00 85.12 193 LEU A O 1
ATOM 1491 N N . SER A 1 194 ? 5.273 -3.520 -29.959 1.00 88.44 194 SER A N 1
ATOM 1492 C CA . SER A 1 194 ? 3.856 -3.606 -29.585 1.00 88.44 194 SER A CA 1
ATOM 1493 C C . SER A 1 194 ? 3.498 -4.985 -29.032 1.00 88.44 194 SER A C 1
ATOM 1495 O O . SER A 1 194 ? 2.849 -5.073 -27.995 1.00 88.44 194 SER A O 1
ATOM 1497 N N . ALA A 1 195 ? 3.969 -6.063 -29.671 1.00 90.62 195 ALA A N 1
ATOM 1498 C CA . ALA A 1 195 ? 3.771 -7.422 -29.170 1.00 90.62 195 ALA A CA 1
ATOM 1499 C C . ALA A 1 195 ? 4.462 -7.639 -27.815 1.00 90.62 195 ALA A C 1
ATOM 1501 O O . ALA A 1 195 ? 3.858 -8.206 -26.907 1.00 90.62 195 ALA A O 1
ATOM 1502 N N . ALA A 1 196 ? 5.700 -7.158 -27.650 1.00 90.56 196 ALA A N 1
ATOM 1503 C CA . ALA A 1 196 ? 6.409 -7.222 -26.374 1.00 90.56 196 ALA A CA 1
ATOM 1504 C C . ALA A 1 196 ? 5.690 -6.414 -25.284 1.00 90.56 196 ALA A C 1
ATOM 1506 O O . ALA A 1 196 ? 5.587 -6.892 -24.163 1.00 90.56 196 ALA A O 1
ATOM 1507 N N . ASN A 1 197 ? 5.147 -5.237 -25.608 1.00 91.62 197 ASN A N 1
ATOM 1508 C CA . ASN A 1 197 ? 4.364 -4.419 -24.683 1.00 91.62 197 ASN A CA 1
ATOM 1509 C C . ASN A 1 197 ? 3.073 -5.117 -24.252 1.00 91.62 197 ASN A C 1
ATOM 1511 O O . ASN A 1 197 ? 2.831 -5.255 -23.061 1.00 91.62 197 ASN A O 1
ATOM 1515 N N . GLY A 1 198 ? 2.280 -5.618 -25.204 1.00 94.25 198 GLY A N 1
ATOM 1516 C CA . GLY A 1 198 ? 1.068 -6.378 -24.886 1.00 94.25 198 GLY A CA 1
ATOM 1517 C C . GLY A 1 198 ? 1.376 -7.612 -24.037 1.00 94.25 198 GLY A C 1
ATOM 1518 O O . GLY A 1 198 ? 0.727 -7.842 -23.023 1.00 94.25 198 GLY A O 1
ATOM 1519 N N . THR A 1 199 ? 2.434 -8.350 -24.389 1.00 94.81 199 THR A N 1
ATOM 1520 C CA . THR A 1 199 ? 2.899 -9.503 -23.601 1.00 94.81 199 THR A CA 1
ATOM 1521 C C . THR A 1 199 ? 3.310 -9.083 -22.190 1.00 94.81 199 THR A C 1
ATOM 1523 O O . THR A 1 199 ? 2.931 -9.743 -21.231 1.00 94.81 199 THR A O 1
ATOM 1526 N N . ALA A 1 200 ? 4.048 -7.979 -22.041 1.00 94.69 200 ALA A N 1
ATOM 1527 C CA . ALA A 1 200 ? 4.470 -7.478 -20.739 1.00 94.69 200 ALA A CA 1
ATOM 1528 C C . ALA A 1 200 ? 3.269 -7.105 -19.848 1.00 94.69 200 ALA A C 1
ATOM 1530 O O . ALA A 1 200 ? 3.230 -7.469 -18.674 1.00 94.69 200 ALA A O 1
ATOM 1531 N N . LEU A 1 201 ? 2.259 -6.429 -20.399 1.00 96.06 201 LEU A N 1
ATOM 1532 C CA . LEU A 1 201 ? 1.061 -6.055 -19.641 1.00 96.06 201 LEU A CA 1
ATOM 1533 C C . LEU A 1 201 ? 0.225 -7.277 -19.238 1.00 96.06 201 LEU A C 1
ATOM 1535 O O . LEU A 1 201 ? -0.229 -7.353 -18.100 1.00 96.06 201 LEU A O 1
ATOM 1539 N N . VAL A 1 202 ? 0.088 -8.273 -20.119 1.00 97.56 202 VAL A N 1
ATOM 1540 C CA . VAL A 1 202 ? -0.572 -9.545 -19.776 1.00 97.56 202 VAL A CA 1
ATOM 1541 C C . VAL A 1 202 ? 0.193 -10.279 -18.676 1.00 97.56 202 VAL A C 1
ATOM 1543 O O . VAL A 1 202 ? -0.412 -10.757 -17.722 1.00 97.56 202 VAL A O 1
ATOM 1546 N N . LEU A 1 203 ? 1.525 -10.340 -18.760 1.00 97.00 203 LEU A N 1
ATOM 1547 C CA . LEU A 1 203 ? 2.335 -10.946 -17.705 1.00 97.00 203 LEU A CA 1
ATOM 1548 C C . LEU A 1 203 ? 2.202 -10.180 -16.383 1.00 97.00 203 LEU A C 1
ATOM 1550 O O . LEU A 1 203 ? 2.118 -10.814 -15.339 1.00 97.00 203 LEU A O 1
ATOM 1554 N N . LEU A 1 204 ? 2.132 -8.845 -16.408 1.00 97.62 204 LEU A N 1
ATOM 1555 C CA . LEU A 1 204 ? 1.890 -8.046 -15.203 1.00 97.62 204 LEU A CA 1
ATOM 1556 C C . LEU A 1 204 ? 0.547 -8.411 -14.566 1.00 97.62 204 LEU A C 1
ATOM 1558 O O . LEU A 1 204 ? 0.505 -8.671 -13.367 1.00 97.62 204 LEU A O 1
ATOM 1562 N N . ALA A 1 205 ? -0.515 -8.516 -15.369 1.00 97.12 205 ALA A N 1
ATOM 1563 C CA . ALA A 1 205 ? -1.822 -8.959 -14.893 1.00 97.12 205 ALA A CA 1
ATOM 1564 C C . ALA A 1 205 ? -1.767 -10.371 -14.283 1.00 97.12 205 ALA A C 1
ATOM 1566 O O . ALA A 1 205 ? -2.340 -10.592 -13.223 1.00 97.12 205 ALA A O 1
ATOM 1567 N N . ILE A 1 206 ? -1.025 -11.307 -14.889 1.00 97.06 206 ILE A N 1
ATOM 1568 C CA . ILE A 1 206 ? -0.836 -12.664 -14.347 1.00 97.06 206 ILE A CA 1
ATOM 1569 C C . ILE A 1 206 ? -0.097 -12.636 -13.004 1.00 97.06 206 ILE A C 1
ATOM 1571 O O . ILE A 1 206 ? -0.502 -13.337 -12.083 1.00 97.06 206 ILE A O 1
ATOM 1575 N N . PHE A 1 207 ? 0.968 -11.841 -12.874 1.00 97.19 207 PHE A N 1
ATOM 1576 C CA . PHE A 1 207 ? 1.711 -11.708 -11.616 1.00 97.19 207 PHE A CA 1
ATOM 1577 C C . PHE A 1 207 ? 0.836 -11.126 -10.502 1.00 97.19 207 PHE A C 1
ATOM 1579 O O . PHE A 1 207 ? 0.821 -11.663 -9.396 1.00 97.19 207 PHE A O 1
ATOM 1586 N N . LEU A 1 208 ? 0.083 -10.063 -10.799 1.00 96.44 208 LEU A N 1
ATOM 1587 C CA . LEU A 1 208 ? -0.847 -9.448 -9.850 1.00 96.44 208 LEU A CA 1
ATOM 1588 C C . LEU A 1 208 ? -1.971 -10.412 -9.465 1.00 96.44 208 LEU A C 1
ATOM 1590 O O . LEU A 1 208 ? -2.250 -10.577 -8.281 1.00 96.44 208 LEU A O 1
ATOM 1594 N N . PHE A 1 209 ? -2.561 -11.099 -10.445 1.00 96.12 209 PHE A N 1
ATOM 1595 C CA . PHE A 1 209 ? -3.584 -12.108 -10.201 1.00 96.12 209 PHE A CA 1
ATOM 1596 C C . PHE A 1 209 ? -3.044 -13.244 -9.333 1.00 96.12 209 PHE A C 1
ATOM 1598 O O . PHE A 1 209 ? -3.646 -13.558 -8.319 1.00 96.12 209 PHE A O 1
ATOM 1605 N N . ALA A 1 210 ? -1.890 -13.825 -9.666 1.00 96.06 210 ALA A N 1
ATOM 1606 C CA . ALA A 1 210 ? -1.289 -14.892 -8.868 1.00 96.06 210 ALA A CA 1
ATOM 1607 C C . ALA A 1 210 ? -0.974 -14.439 -7.432 1.00 96.06 210 ALA A C 1
ATOM 1609 O O . ALA A 1 210 ? -1.116 -15.226 -6.499 1.00 96.06 210 ALA A O 1
ATOM 1610 N N . TYR A 1 211 ? -0.573 -13.176 -7.249 1.00 95.31 211 TYR A N 1
ATOM 1611 C CA . TYR A 1 211 ? -0.309 -12.613 -5.928 1.00 95.31 211 TYR A CA 1
ATOM 1612 C C . TYR A 1 211 ? -1.595 -12.462 -5.108 1.00 95.31 211 TYR A C 1
ATOM 1614 O O . TYR A 1 211 ? -1.668 -12.995 -4.003 1.00 95.31 211 TYR A O 1
ATOM 1622 N N . TYR A 1 212 ? -2.629 -11.809 -5.644 1.00 94.31 212 TYR A N 1
ATOM 1623 C CA . TYR A 1 212 ? -3.856 -11.530 -4.887 1.00 94.31 212 TYR A CA 1
ATOM 1624 C C . TYR A 1 212 ? -4.819 -12.708 -4.814 1.00 94.31 212 TYR A C 1
ATOM 1626 O O . TYR A 1 212 ? -5.371 -12.965 -3.751 1.00 94.31 212 TYR A O 1
ATOM 1634 N N . ALA A 1 213 ? -4.955 -13.494 -5.881 1.00 94.44 213 ALA A N 1
ATOM 1635 C CA . ALA A 1 213 ? -5.808 -14.678 -5.866 1.00 94.44 213 ALA A CA 1
ATOM 1636 C C . ALA A 1 213 ? -5.334 -15.717 -4.843 1.00 94.44 213 ALA A C 1
ATOM 1638 O O . ALA A 1 213 ? -6.118 -16.564 -4.442 1.00 94.44 213 ALA A O 1
ATOM 1639 N N . SER A 1 214 ? -4.075 -15.664 -4.392 1.00 92.19 214 SER A N 1
ATOM 1640 C CA . SER A 1 214 ? -3.566 -16.551 -3.340 1.00 92.19 214 SER A CA 1
ATOM 1641 C C . SER A 1 214 ? -4.202 -16.333 -1.962 1.00 92.19 214 SER A C 1
ATOM 1643 O O . SER A 1 214 ? -4.064 -17.191 -1.093 1.00 92.19 214 SER A O 1
ATOM 1645 N N . TYR A 1 215 ? -4.885 -15.202 -1.752 1.00 89.69 215 TYR A N 1
ATOM 1646 C CA . TYR A 1 215 ? -5.670 -14.959 -0.543 1.00 89.69 215 TYR A CA 1
ATOM 1647 C C . TYR A 1 215 ? -6.986 -15.752 -0.536 1.00 89.69 215 TYR A C 1
ATOM 1649 O O . TYR A 1 215 ? -7.487 -16.077 0.536 1.00 89.69 215 TYR A O 1
ATOM 1657 N N . ASP A 1 216 ? -7.486 -16.152 -1.708 1.00 89.50 216 ASP A N 1
ATOM 1658 C CA . ASP A 1 216 ? -8.754 -16.882 -1.844 1.00 89.50 216 ASP A CA 1
ATOM 1659 C C . ASP A 1 216 ? -8.571 -18.312 -2.374 1.00 89.50 216 ASP A C 1
ATOM 1661 O O . ASP A 1 216 ? -9.374 -19.205 -2.102 1.00 89.50 216 ASP A O 1
ATOM 1665 N N . LEU A 1 217 ? -7.493 -18.559 -3.123 1.00 92.38 217 LEU A N 1
ATOM 1666 C CA . LEU A 1 217 ? -7.195 -19.822 -3.789 1.00 92.38 217 LEU A CA 1
ATOM 1667 C C . LEU A 1 217 ? -5.901 -20.436 -3.252 1.00 92.38 217 LEU A C 1
ATOM 1669 O O . LEU A 1 217 ? -4.860 -19.785 -3.156 1.00 92.38 217 LEU A O 1
ATOM 1673 N N . ARG A 1 218 ? -5.934 -21.746 -2.978 1.00 90.31 218 ARG A N 1
ATOM 1674 C CA . ARG A 1 218 ? -4.737 -22.505 -2.591 1.00 90.31 218 ARG A CA 1
ATOM 1675 C C . ARG A 1 218 ? -3.862 -22.775 -3.820 1.00 90.31 218 ARG A C 1
ATOM 1677 O O . ARG A 1 218 ? -4.224 -23.578 -4.678 1.00 90.31 218 ARG A O 1
ATOM 1684 N N . PHE A 1 219 ? -2.690 -22.147 -3.874 1.00 91.88 219 PHE A N 1
ATOM 1685 C CA . PHE A 1 219 ? -1.641 -22.452 -4.852 1.00 91.88 219 PHE A CA 1
ATOM 1686 C C . PHE A 1 219 ? -0.583 -23.403 -4.267 1.00 91.88 219 PHE A C 1
ATOM 1688 O O . PHE A 1 219 ? -0.377 -23.424 -3.055 1.00 91.88 219 PHE A O 1
ATOM 1695 N N . PRO A 1 220 ? 0.150 -24.163 -5.107 1.00 92.19 220 PRO A N 1
ATOM 1696 C CA . PRO A 1 220 ? 1.243 -25.033 -4.658 1.00 92.19 220 PRO A CA 1
ATOM 1697 C C . PRO A 1 220 ? 2.534 -24.264 -4.301 1.00 92.19 220 PRO A C 1
ATOM 1699 O O . PRO A 1 220 ? 3.604 -24.860 -4.203 1.00 92.19 220 PRO A O 1
ATOM 1702 N N . PHE A 1 221 ? 2.461 -22.940 -4.152 1.00 91.00 221 PHE A N 1
ATOM 170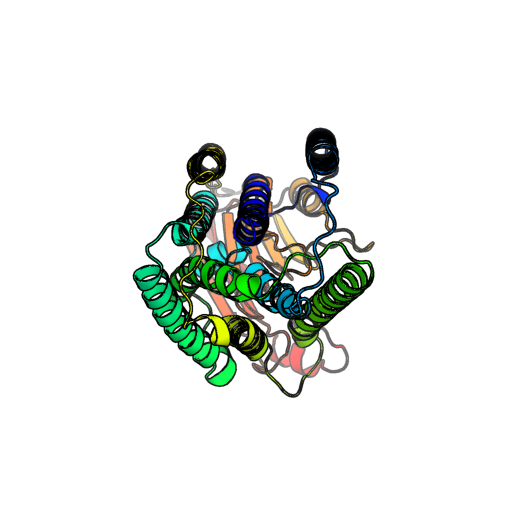3 C CA . PHE A 1 221 ? 3.573 -22.058 -3.807 1.00 91.00 221 PHE A CA 1
ATOM 1704 C C . PHE A 1 221 ? 3.073 -20.899 -2.934 1.00 91.00 221 PHE A C 1
ATOM 1706 O O . PHE A 1 221 ? 1.915 -20.497 -3.041 1.00 91.00 221 PHE A O 1
ATOM 1713 N N . SER A 1 222 ? 3.953 -20.335 -2.100 1.00 90.25 222 SER A N 1
ATOM 1714 C CA . SER A 1 222 ? 3.651 -19.098 -1.367 1.00 90.25 222 SER A CA 1
ATOM 1715 C C . SER A 1 222 ? 3.662 -17.897 -2.313 1.00 90.25 222 SER A C 1
ATOM 1717 O O . SER A 1 222 ? 4.560 -17.771 -3.147 1.00 90.25 222 SER A O 1
ATOM 1719 N N . ARG A 1 223 ? 2.720 -16.965 -2.137 1.00 91.81 223 ARG A N 1
ATOM 1720 C CA . ARG A 1 223 ? 2.699 -15.666 -2.837 1.00 91.81 223 ARG A CA 1
ATOM 1721 C C . ARG A 1 223 ? 3.979 -14.854 -2.645 1.00 91.81 223 ARG A C 1
ATOM 1723 O O . ARG A 1 223 ? 4.369 -14.101 -3.535 1.00 91.81 223 ARG A O 1
ATOM 1730 N N . ASP A 1 224 ? 4.664 -15.058 -1.523 1.00 92.44 224 ASP A N 1
ATOM 1731 C CA . ASP A 1 224 ? 5.871 -14.323 -1.146 1.00 92.44 224 ASP A CA 1
ATOM 1732 C C . ASP A 1 224 ? 7.068 -14.661 -2.053 1.00 92.44 224 ASP A C 1
ATOM 1734 O O . ASP A 1 224 ? 8.043 -13.911 -2.113 1.00 92.44 224 ASP A O 1
ATOM 1738 N N . ILE A 1 225 ? 6.984 -15.747 -2.835 1.00 95.81 225 ILE A N 1
ATOM 1739 C CA . ILE A 1 225 ? 7.986 -16.081 -3.854 1.00 95.81 225 ILE A CA 1
ATOM 1740 C C . ILE A 1 225 ? 7.869 -15.201 -5.108 1.00 95.81 225 ILE A C 1
ATOM 1742 O O . ILE A 1 225 ? 8.837 -15.059 -5.855 1.00 95.81 225 ILE A O 1
ATOM 1746 N N . LEU A 1 226 ? 6.704 -14.601 -5.374 1.00 97.00 226 LEU A N 1
ATOM 1747 C CA . LEU A 1 226 ? 6.454 -13.883 -6.627 1.00 97.00 226 LEU A CA 1
ATOM 1748 C C . LEU A 1 226 ? 7.340 -12.634 -6.784 1.00 97.00 226 LEU A C 1
ATOM 1750 O O . LEU A 1 226 ? 7.903 -12.466 -7.871 1.00 97.00 226 LEU A O 1
ATOM 1754 N N . PRO A 1 227 ? 7.564 -11.798 -5.744 1.00 96.38 227 PRO A N 1
ATOM 1755 C CA . PRO A 1 227 ? 8.560 -10.728 -5.805 1.00 96.38 227 PRO A CA 1
ATOM 1756 C C . PRO A 1 227 ? 9.972 -11.234 -6.129 1.00 96.38 227 PRO A C 1
ATOM 1758 O O . PRO A 1 227 ? 10.659 -10.644 -6.962 1.00 96.38 227 PRO A O 1
ATOM 1761 N N . LEU A 1 228 ? 10.400 -12.364 -5.553 1.00 97.06 228 LEU A N 1
ATOM 1762 C CA . LEU A 1 228 ? 11.695 -12.973 -5.874 1.00 97.06 228 LEU A CA 1
ATOM 1763 C C . LEU A 1 228 ? 11.771 -13.390 -7.350 1.00 97.06 228 LEU A C 1
ATOM 1765 O O . LEU A 1 228 ? 12.749 -13.078 -8.031 1.00 97.06 228 LEU A O 1
ATOM 1769 N N . VAL A 1 229 ? 10.734 -14.057 -7.866 1.00 97.56 229 VAL A N 1
ATOM 1770 C CA . VAL A 1 229 ? 10.668 -14.473 -9.276 1.00 97.56 229 VAL A CA 1
ATOM 1771 C C . VAL A 1 229 ? 10.717 -13.256 -10.201 1.00 97.56 229 VAL A C 1
ATOM 1773 O O . VAL A 1 229 ? 11.515 -13.234 -11.140 1.00 97.56 229 VAL A O 1
ATOM 1776 N N . ALA A 1 230 ? 9.926 -12.217 -9.923 1.00 97.62 230 ALA A N 1
ATOM 1777 C CA . ALA A 1 230 ? 9.953 -10.972 -10.684 1.00 97.62 230 ALA A CA 1
ATOM 1778 C C . ALA A 1 230 ? 11.350 -10.333 -10.658 1.00 97.62 230 ALA A C 1
ATOM 1780 O O . ALA A 1 230 ? 11.890 -9.962 -11.701 1.00 97.62 230 ALA A O 1
ATOM 1781 N N . PHE A 1 231 ? 11.989 -10.276 -9.491 1.00 97.25 231 PHE A N 1
ATOM 1782 C CA . PHE A 1 231 ? 13.330 -9.719 -9.356 1.00 97.25 231 PHE A CA 1
ATOM 1783 C C . PHE A 1 231 ? 14.378 -10.493 -10.161 1.00 97.25 231 PHE A C 1
ATOM 1785 O O . PHE A 1 231 ? 15.184 -9.884 -10.867 1.00 97.25 231 PHE A O 1
ATOM 1792 N N . LEU A 1 232 ? 14.332 -11.827 -10.141 1.00 96.19 232 LEU A N 1
ATOM 1793 C CA . LEU A 1 232 ? 15.201 -12.667 -10.966 1.00 96.19 232 LEU A CA 1
ATOM 1794 C C . LEU A 1 232 ? 14.965 -12.427 -12.464 1.00 96.19 232 LEU A C 1
ATOM 1796 O O . LEU A 1 232 ? 15.929 -12.290 -13.224 1.00 96.19 232 LEU A O 1
ATOM 1800 N N . LEU A 1 233 ? 13.707 -12.299 -12.899 1.00 94.75 233 LEU A N 1
ATOM 1801 C CA . LEU A 1 233 ? 13.383 -11.945 -14.282 1.00 94.75 233 LEU A CA 1
ATOM 1802 C C . LEU A 1 233 ? 13.988 -10.586 -14.657 1.00 94.75 233 LEU A C 1
ATOM 1804 O O . LEU A 1 233 ? 14.710 -10.501 -15.652 1.00 94.75 233 LEU A O 1
ATOM 1808 N N . LEU A 1 234 ? 13.799 -9.548 -13.838 1.00 94.12 234 LEU A N 1
ATOM 1809 C CA . LEU A 1 234 ? 14.401 -8.233 -14.077 1.00 94.12 234 LEU A CA 1
ATOM 1810 C C . LEU A 1 234 ? 15.933 -8.324 -14.152 1.00 94.12 234 LEU A C 1
ATOM 1812 O O . LEU A 1 234 ? 16.540 -7.829 -15.106 1.00 94.12 234 LEU A O 1
ATOM 1816 N N . LEU A 1 235 ? 16.565 -9.030 -13.213 1.00 92.19 235 LEU A N 1
ATOM 1817 C CA . LEU A 1 235 ? 18.015 -9.197 -13.164 1.00 92.19 235 LEU A CA 1
ATOM 1818 C C . LEU A 1 235 ? 18.560 -9.881 -14.431 1.00 92.19 235 LEU A C 1
ATOM 1820 O O . LEU A 1 235 ? 19.554 -9.421 -14.998 1.00 92.19 235 LEU A O 1
ATOM 1824 N N . THR A 1 236 ? 17.896 -10.925 -14.944 1.00 89.44 236 THR A N 1
ATOM 1825 C CA . THR A 1 236 ? 18.303 -11.607 -16.195 1.00 89.44 236 THR A CA 1
ATOM 1826 C C . THR A 1 236 ? 18.207 -10.699 -17.427 1.00 89.44 236 THR A C 1
ATOM 1828 O O . THR A 1 236 ? 19.047 -10.779 -18.339 1.00 89.44 236 THR A O 1
ATOM 1831 N N . THR A 1 237 ? 17.258 -9.756 -17.446 1.00 85.81 237 THR A N 1
ATOM 1832 C CA . THR A 1 237 ? 17.187 -8.723 -18.493 1.00 85.81 237 THR A CA 1
ATOM 1833 C C . THR A 1 237 ? 18.289 -7.659 -18.372 1.00 85.81 237 THR A C 1
ATOM 1835 O O . THR A 1 237 ? 18.691 -7.080 -19.384 1.00 85.81 237 THR A O 1
ATOM 1838 N N . ALA A 1 238 ? 18.894 -7.476 -17.198 1.00 84.06 238 ALA A N 1
ATOM 1839 C CA . ALA A 1 238 ? 20.011 -6.551 -16.990 1.00 84.06 238 ALA A CA 1
ATOM 1840 C C . ALA A 1 238 ? 21.403 -7.206 -17.181 1.00 84.06 238 ALA A C 1
ATOM 1842 O O . ALA A 1 238 ? 22.298 -6.595 -17.771 1.00 84.06 238 ALA A O 1
ATOM 1843 N N . LEU A 1 239 ? 21.580 -8.473 -16.772 1.00 81.31 239 LEU A N 1
ATOM 1844 C CA . LEU A 1 239 ? 22.871 -9.181 -16.626 1.00 81.31 239 LEU A CA 1
ATOM 1845 C C . LEU A 1 239 ? 23.846 -9.045 -17.827 1.00 81.31 239 LEU A C 1
ATOM 1847 O O . LEU A 1 239 ? 24.950 -8.526 -17.650 1.00 81.31 239 LEU A O 1
ATOM 1851 N N . PRO A 1 240 ? 23.475 -9.427 -19.067 1.00 77.81 240 PRO A N 1
ATOM 1852 C CA . PRO A 1 240 ? 24.285 -9.231 -20.275 1.00 77.81 240 PRO A CA 1
ATOM 1853 C C . PRO A 1 240 ? 24.857 -7.828 -20.543 1.00 77.81 240 PRO A C 1
ATOM 1855 O O . PRO A 1 240 ? 25.780 -7.706 -21.351 1.00 77.81 240 PRO A O 1
ATOM 1858 N N . ARG A 1 241 ? 24.343 -6.761 -19.913 1.00 74.31 241 ARG A N 1
ATOM 1859 C CA . ARG A 1 241 ? 24.852 -5.386 -20.077 1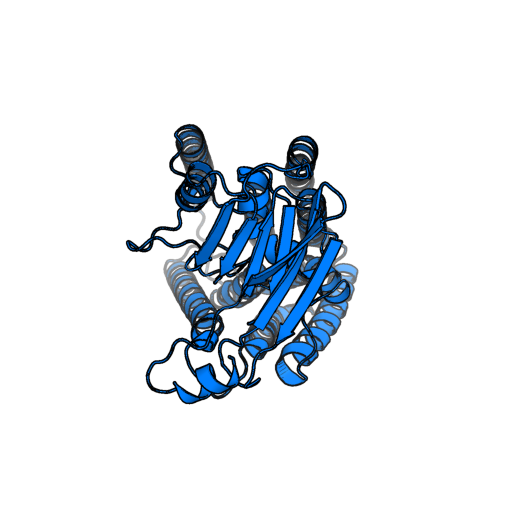.00 74.31 241 ARG A CA 1
ATOM 1860 C C . ARG A 1 241 ? 25.713 -4.887 -18.920 1.00 74.31 241 ARG A C 1
ATOM 1862 O O . ARG A 1 241 ? 26.354 -3.854 -19.076 1.00 74.31 241 ARG A O 1
ATOM 1869 N N . LEU A 1 242 ? 25.883 -5.670 -17.853 1.00 67.38 242 LEU A N 1
ATOM 1870 C CA . LEU A 1 242 ? 26.786 -5.346 -16.737 1.00 67.38 242 LEU A CA 1
ATOM 1871 C C . LEU A 1 242 ? 28.251 -5.126 -17.171 1.00 67.38 242 LEU A C 1
ATOM 1873 O O . LEU A 1 242 ? 29.023 -4.449 -16.489 1.00 67.38 242 LEU A O 1
ATOM 1877 N N . ARG A 1 243 ? 28.648 -5.676 -18.326 1.00 62.91 243 ARG A N 1
ATOM 1878 C CA . ARG A 1 243 ? 30.014 -5.579 -18.866 1.00 62.91 243 ARG A CA 1
ATOM 1879 C C . ARG A 1 243 ? 30.262 -4.365 -19.772 1.00 62.91 243 ARG A C 1
ATOM 1881 O O . ARG A 1 243 ? 31.409 -4.151 -20.148 1.00 62.91 243 ARG A O 1
ATOM 1888 N N . ARG A 1 244 ? 29.240 -3.580 -20.141 1.00 60.78 244 ARG A N 1
ATOM 1889 C CA . ARG A 1 244 ? 29.392 -2.416 -21.039 1.00 60.78 244 ARG A CA 1
ATOM 1890 C C . ARG A 1 244 ? 29.215 -1.093 -20.281 1.00 60.78 244 ARG A C 1
ATOM 1892 O O . ARG A 1 244 ? 28.382 -1.034 -19.380 1.00 60.78 244 ARG A O 1
ATOM 1899 N N . PRO A 1 245 ? 29.984 -0.039 -20.615 1.00 58.56 245 PRO A N 1
ATOM 1900 C CA . PRO A 1 245 ? 29.789 1.274 -20.012 1.00 58.56 245 PRO A CA 1
ATOM 1901 C C . PRO A 1 245 ? 28.405 1.819 -20.387 1.00 58.56 245 PRO A C 1
ATOM 1903 O O . PRO A 1 245 ? 28.009 1.775 -21.552 1.00 58.56 245 PRO A O 1
ATOM 1906 N N . ALA A 1 246 ? 27.672 2.316 -19.390 1.00 59.66 246 ALA A N 1
ATOM 1907 C CA . ALA A 1 246 ? 26.413 3.013 -19.613 1.00 59.66 246 ALA A CA 1
ATOM 1908 C C . ALA A 1 246 ? 26.673 4.334 -20.353 1.00 59.66 246 ALA A C 1
ATOM 1910 O O . ALA A 1 246 ? 27.605 5.065 -20.012 1.00 59.66 246 ALA A O 1
ATOM 1911 N N . THR A 1 247 ? 25.853 4.639 -21.357 1.00 57.09 247 THR A N 1
ATOM 1912 C CA . THR A 1 247 ? 25.843 5.949 -22.016 1.00 57.09 247 THR A CA 1
ATOM 1913 C C . THR A 1 247 ? 25.232 6.968 -21.061 1.00 57.09 247 THR A C 1
ATOM 1915 O O . THR A 1 247 ? 24.054 6.859 -20.725 1.00 57.09 247 THR A O 1
ATOM 1918 N N . GLN A 1 248 ? 26.035 7.927 -20.604 1.00 59.66 248 GLN A N 1
ATOM 1919 C CA . GLN A 1 248 ? 25.575 9.012 -19.741 1.00 59.66 248 GLN A CA 1
ATOM 1920 C C . GLN A 1 248 ? 24.963 10.130 -20.584 1.00 59.66 248 GLN A C 1
ATOM 1922 O O . GLN A 1 248 ? 25.553 10.555 -21.579 1.00 59.66 248 GLN A O 1
ATOM 1927 N N . GLU A 1 249 ? 23.802 10.627 -20.167 1.00 59.88 249 GLU A N 1
ATOM 1928 C CA . GLU A 1 249 ? 23.182 11.809 -20.755 1.00 59.88 249 GLU A CA 1
ATOM 1929 C C . GLU A 1 249 ? 23.308 12.984 -19.779 1.00 59.88 249 GLU A C 1
ATOM 1931 O O . GLU A 1 249 ? 22.670 13.022 -18.732 1.00 59.88 249 GLU A O 1
ATOM 1936 N N . THR A 1 250 ? 24.166 13.951 -20.105 1.00 60.50 250 THR A N 1
ATOM 1937 C CA . THR A 1 250 ? 24.457 15.110 -19.242 1.00 60.50 250 THR A CA 1
ATOM 1938 C C . THR A 1 250 ? 23.634 16.352 -19.592 1.00 60.50 250 THR A C 1
ATOM 1940 O O . THR A 1 250 ? 23.691 17.342 -18.870 1.00 60.50 250 THR A O 1
ATOM 1943 N N . ALA A 1 251 ? 22.852 16.330 -20.676 1.00 59.12 251 ALA A N 1
ATOM 1944 C CA . ALA A 1 251 ? 22.156 17.521 -21.168 1.00 59.12 251 ALA A CA 1
ATOM 1945 C C . ALA A 1 251 ? 20.837 17.824 -20.430 1.00 59.12 251 ALA A C 1
ATOM 1947 O O . ALA A 1 251 ? 20.454 18.986 -20.332 1.00 59.12 251 ALA A O 1
ATOM 1948 N N . VAL A 1 252 ? 20.156 16.810 -19.878 1.00 66.62 252 VAL A N 1
ATOM 1949 C CA . VAL A 1 252 ? 18.769 16.946 -19.374 1.00 66.62 252 VAL A CA 1
ATOM 1950 C C . VAL A 1 252 ? 18.667 16.813 -17.845 1.00 66.62 252 VAL A C 1
ATOM 1952 O O . VAL A 1 252 ? 17.607 17.034 -17.267 1.00 66.62 252 VAL A O 1
ATOM 1955 N N . TRP A 1 253 ? 19.770 16.508 -17.148 1.00 65.00 253 TRP A N 1
ATOM 1956 C CA . TRP A 1 253 ? 19.739 16.233 -15.704 1.00 65.00 253 TRP A CA 1
ATOM 1957 C C . TRP A 1 253 ? 19.250 17.417 -14.874 1.00 65.00 253 TRP A C 1
ATOM 1959 O O . TRP A 1 253 ? 18.529 17.213 -13.907 1.00 65.00 253 TRP A O 1
ATOM 1969 N N . ARG A 1 254 ? 19.608 18.653 -15.256 1.00 67.69 254 ARG A N 1
ATOM 1970 C CA . ARG A 1 254 ? 19.182 19.860 -14.532 1.00 67.69 254 ARG A CA 1
ATOM 1971 C C . ARG A 1 254 ? 17.667 20.009 -14.569 1.00 67.69 254 ARG A C 1
ATOM 1973 O O . ARG A 1 254 ? 17.078 20.314 -13.547 1.00 67.69 254 ARG A O 1
ATOM 1980 N N . LEU A 1 255 ? 17.046 19.725 -15.715 1.00 72.38 255 LEU A N 1
ATOM 1981 C CA . LEU A 1 255 ? 15.595 19.784 -15.872 1.00 72.38 255 LEU A CA 1
ATOM 1982 C C . LEU A 1 255 ? 14.903 18.736 -14.995 1.00 72.38 255 LEU A C 1
ATOM 1984 O O . LEU A 1 255 ? 13.989 19.075 -14.250 1.00 72.38 255 LEU A O 1
ATOM 1988 N N . TRP A 1 256 ? 15.377 17.488 -15.036 1.00 71.44 256 TRP A N 1
ATOM 1989 C CA . TRP A 1 256 ? 14.818 16.409 -14.218 1.00 71.44 256 TRP A CA 1
ATOM 1990 C C . TRP A 1 256 ? 15.052 16.630 -12.724 1.00 71.44 256 TRP A C 1
ATOM 1992 O O . TRP A 1 256 ? 14.125 16.462 -11.944 1.00 71.44 256 TRP A O 1
ATOM 2002 N N . ALA A 1 257 ? 16.243 17.071 -12.320 1.00 68.81 257 ALA A N 1
ATOM 2003 C CA . ALA A 1 257 ? 16.545 17.404 -10.932 1.00 68.81 257 ALA A CA 1
ATOM 2004 C C . ALA A 1 257 ? 15.673 18.563 -10.429 1.00 68.81 257 ALA A C 1
ATOM 2006 O O . ALA A 1 257 ? 15.120 18.474 -9.338 1.00 68.81 257 ALA A O 1
ATOM 2007 N N . SER A 1 258 ? 15.488 19.618 -11.230 1.00 74.56 258 SER A N 1
ATOM 2008 C CA . SER A 1 258 ? 14.596 20.731 -10.886 1.00 74.56 258 SER A CA 1
ATOM 2009 C C . SER A 1 258 ? 13.135 20.293 -10.784 1.00 74.56 258 SER A C 1
ATOM 2011 O O . SER A 1 258 ? 12.482 20.628 -9.801 1.00 74.56 258 SER A O 1
ATOM 2013 N N . ALA A 1 259 ? 12.632 19.505 -11.740 1.00 74.50 259 ALA A N 1
ATOM 2014 C CA . ALA A 1 259 ? 11.278 18.948 -11.680 1.00 74.50 259 ALA A CA 1
ATOM 2015 C C . ALA A 1 259 ? 11.081 18.072 -10.433 1.00 74.50 259 ALA A C 1
ATOM 2017 O O . ALA A 1 259 ? 10.025 18.091 -9.810 1.00 74.50 259 ALA A O 1
ATOM 2018 N N . PHE A 1 260 ? 12.121 17.354 -10.020 1.00 74.94 260 PHE A N 1
ATOM 2019 C CA . PHE A 1 260 ? 12.067 16.499 -8.845 1.00 74.94 260 PHE A CA 1
ATOM 2020 C C . PHE A 1 260 ? 12.101 17.275 -7.525 1.00 74.94 260 PHE A C 1
ATOM 2022 O O . PHE A 1 260 ? 11.398 16.925 -6.581 1.00 74.94 260 PHE A O 1
ATOM 2029 N N . VAL A 1 261 ? 12.873 18.362 -7.455 1.00 75.56 261 VAL A N 1
ATOM 2030 C CA . VAL A 1 261 ? 12.840 19.275 -6.302 1.00 75.56 261 VAL A CA 1
ATOM 2031 C C . VAL A 1 261 ? 11.434 19.853 -6.116 1.00 75.56 261 VAL A C 1
ATOM 2033 O O . VAL A 1 261 ? 10.991 20.002 -4.982 1.00 75.56 261 VAL A O 1
ATOM 2036 N N . VAL A 1 262 ? 10.695 20.097 -7.205 1.00 84.94 262 VAL A N 1
ATOM 2037 C CA . VAL A 1 262 ? 9.283 20.504 -7.126 1.00 84.94 262 VAL A CA 1
ATOM 2038 C C . VAL A 1 262 ? 8.410 19.406 -6.508 1.00 84.94 262 VAL A C 1
ATOM 2040 O O . VAL A 1 262 ? 7.547 19.726 -5.698 1.00 84.94 262 VAL A O 1
ATOM 2043 N N . LEU A 1 263 ? 8.655 18.120 -6.788 1.00 87.25 263 LEU A N 1
ATOM 2044 C CA . LEU A 1 263 ? 7.901 17.023 -6.153 1.00 87.25 263 LEU A CA 1
ATOM 2045 C C . LEU A 1 263 ? 8.104 16.966 -4.632 1.00 87.25 263 LEU A C 1
ATOM 2047 O O . LEU A 1 263 ? 7.190 16.577 -3.910 1.00 87.25 263 LEU A O 1
ATOM 2051 N N . LEU A 1 264 ? 9.255 17.415 -4.118 1.00 87.38 264 LEU A N 1
ATOM 2052 C CA . LEU A 1 264 ? 9.497 17.501 -2.670 1.00 87.38 264 LEU A CA 1
ATOM 2053 C C . LEU A 1 264 ? 8.643 18.576 -1.973 1.00 87.38 264 LEU A C 1
ATOM 2055 O O . LEU A 1 264 ? 8.579 18.595 -0.746 1.00 87.38 264 LEU A O 1
ATOM 2059 N N . ILE A 1 265 ? 7.938 19.430 -2.723 1.00 90.62 265 ILE A N 1
ATOM 2060 C CA . ILE A 1 265 ? 6.932 20.345 -2.168 1.00 90.62 265 ILE A CA 1
ATOM 2061 C C . ILE A 1 265 ? 5.700 19.567 -1.685 1.00 90.62 265 ILE A C 1
ATOM 2063 O O . ILE A 1 265 ? 5.079 19.961 -0.703 1.00 90.62 265 ILE A O 1
ATOM 2067 N N . PHE A 1 266 ? 5.353 18.441 -2.313 1.00 92.31 266 PHE A N 1
ATOM 2068 C CA . PHE A 1 266 ? 4.154 17.675 -1.961 1.00 92.31 266 PHE A CA 1
ATOM 2069 C C . PHE A 1 266 ? 4.146 17.176 -0.509 1.00 92.31 266 PHE A C 1
ATOM 2071 O O . PHE A 1 266 ? 3.170 17.449 0.191 1.00 92.31 266 PHE A O 1
ATOM 2078 N N . PRO A 1 267 ? 5.206 16.524 0.015 1.00 93.38 267 PRO A N 1
ATOM 2079 C CA . PRO A 1 267 ? 5.236 16.153 1.425 1.00 93.38 267 PRO A CA 1
ATOM 2080 C C . PRO A 1 267 ? 5.217 17.371 2.355 1.00 93.38 267 PRO A C 1
ATOM 2082 O O . PRO A 1 267 ? 4.663 17.264 3.442 1.00 93.38 267 PRO A O 1
ATOM 2085 N N . LEU A 1 268 ? 5.749 18.532 1.946 1.00 91.81 268 LEU A N 1
ATOM 2086 C CA . LEU A 1 268 ? 5.660 19.767 2.735 1.00 91.81 268 LEU A CA 1
ATOM 2087 C C . LEU A 1 268 ? 4.215 20.285 2.823 1.00 91.81 268 LEU A C 1
ATOM 2089 O O . LEU A 1 268 ? 3.768 20.660 3.905 1.00 91.81 268 LEU A O 1
ATOM 2093 N N . VAL A 1 269 ? 3.477 20.270 1.709 1.00 91.31 269 VAL A N 1
ATOM 2094 C CA . VAL A 1 269 ? 2.044 20.613 1.678 1.00 91.31 269 VAL A CA 1
ATOM 2095 C C . VAL A 1 269 ? 1.254 19.652 2.563 1.00 91.31 269 VAL A C 1
ATOM 2097 O O . VAL A 1 269 ? 0.470 20.088 3.407 1.00 91.31 269 VAL A O 1
ATOM 2100 N N . LEU A 1 270 ? 1.519 18.348 2.445 1.00 90.81 270 LEU A N 1
ATOM 2101 C CA . LEU A 1 270 ? 0.903 17.353 3.318 1.00 90.81 270 LEU A CA 1
ATOM 2102 C C . LEU A 1 270 ? 1.228 17.612 4.784 1.00 90.81 270 LEU A C 1
ATOM 2104 O O . LEU A 1 270 ? 0.314 17.557 5.598 1.00 90.81 270 LEU A O 1
ATOM 2108 N N . TRP A 1 271 ? 2.479 17.942 5.112 1.00 92.31 271 TRP A N 1
ATOM 2109 C CA . TRP A 1 271 ? 2.908 18.229 6.480 1.00 92.31 271 TRP A CA 1
ATOM 2110 C C . TRP A 1 271 ? 2.116 19.381 7.100 1.00 92.31 271 TRP A C 1
ATOM 2112 O O . TRP A 1 271 ? 1.709 19.286 8.252 1.00 92.31 271 TRP A O 1
ATOM 2122 N N . GLN A 1 272 ? 1.847 20.445 6.337 1.00 90.00 272 GLN A N 1
ATOM 2123 C CA . GLN A 1 272 ? 1.037 21.574 6.810 1.00 90.00 272 GLN A CA 1
ATOM 2124 C C . GLN A 1 272 ? -0.425 21.185 7.066 1.00 90.00 272 GLN A C 1
ATOM 2126 O O . GLN A 1 272 ? -1.046 21.693 7.994 1.00 90.00 272 GLN A O 1
ATOM 2131 N N . SER A 1 273 ? -0.968 20.277 6.252 1.00 85.00 273 SER A N 1
ATOM 2132 C CA . SER A 1 273 ? -2.341 19.768 6.388 1.00 85.00 273 SER A CA 1
ATOM 2133 C C . SER A 1 273 ? -2.484 18.600 7.373 1.00 85.00 273 SER A C 1
ATOM 2135 O O . SER A 1 273 ? -3.592 18.111 7.600 1.00 85.00 273 SER A O 1
ATOM 2137 N N . TYR A 1 274 ? -1.372 18.072 7.888 1.00 85.94 274 TYR A N 1
ATOM 2138 C CA . TYR A 1 274 ? -1.379 16.874 8.712 1.00 85.94 274 TYR A CA 1
ATOM 2139 C C . TYR A 1 274 ? -1.621 17.259 10.167 1.00 85.94 274 TYR A C 1
ATOM 2141 O O . TYR A 1 274 ? -0.752 17.826 10.827 1.00 85.94 274 TYR A O 1
ATOM 2149 N N . GLN A 1 275 ? -2.815 16.943 10.655 1.00 84.94 275 GLN A N 1
ATOM 2150 C CA . GLN A 1 275 ? -3.208 17.136 12.042 1.00 84.94 275 GLN A CA 1
ATOM 2151 C C . GLN A 1 275 ? -3.392 15.770 12.696 1.00 84.94 275 GLN A C 1
ATOM 2153 O O . GLN A 1 275 ? -3.970 14.861 12.099 1.00 84.94 275 GLN A O 1
ATOM 2158 N N . THR A 1 276 ? -2.866 15.624 13.910 1.00 84.00 276 THR A N 1
ATOM 2159 C CA . THR A 1 276 ? -3.167 14.463 14.746 1.00 84.00 276 THR A CA 1
ATOM 2160 C C . THR A 1 276 ? -4.566 14.655 15.330 1.00 84.00 276 THR A C 1
ATOM 2162 O O . THR A 1 276 ? -4.805 15.720 15.906 1.00 84.00 276 THR A O 1
ATOM 2165 N N . PRO A 1 277 ? -5.466 13.664 15.215 1.00 88.44 277 PRO A N 1
ATOM 2166 C CA . PRO A 1 277 ? -6.805 13.771 15.770 1.00 88.44 277 PRO A CA 1
ATOM 2167 C C . PRO A 1 277 ? -6.795 14.058 17.268 1.00 88.44 277 PRO A C 1
ATOM 2169 O O . PRO A 1 277 ? -6.005 13.484 18.025 1.00 88.44 277 PRO A O 1
ATOM 2172 N N . THR A 1 278 ? -7.689 14.936 17.715 1.00 87.75 278 THR A N 1
ATOM 2173 C CA . THR A 1 278 ? -7.789 15.264 19.142 1.00 87.75 278 THR A CA 1
ATOM 2174 C C . THR A 1 278 ? -8.653 14.230 19.852 1.00 87.75 278 THR A C 1
ATOM 2176 O O . THR A 1 278 ? -9.802 14.004 19.484 1.00 87.75 278 THR A O 1
ATOM 2179 N N . ALA A 1 279 ? -8.109 13.604 20.895 1.00 91.31 279 ALA A N 1
ATOM 2180 C CA . ALA A 1 279 ? -8.863 12.691 21.743 1.00 91.31 279 ALA A CA 1
ATOM 2181 C C . ALA A 1 279 ? -9.610 13.458 22.847 1.00 91.31 279 ALA A C 1
ATOM 2183 O O . ALA A 1 279 ? -9.041 14.334 23.496 1.00 91.31 279 ALA A O 1
ATOM 2184 N N . THR A 1 280 ? -10.881 13.142 23.086 1.00 91.00 280 THR A N 1
ATOM 2185 C CA . THR A 1 280 ? -11.701 13.750 24.142 1.00 91.00 280 THR A CA 1
ATOM 2186 C C . THR A 1 280 ? -12.643 12.714 24.738 1.00 91.00 280 THR A C 1
ATOM 2188 O O . THR A 1 280 ? -13.415 12.093 24.015 1.00 91.00 280 THR A O 1
ATOM 2191 N N . ALA A 1 281 ? -12.596 12.544 26.060 1.00 88.31 281 ALA A N 1
ATOM 2192 C CA . ALA A 1 281 ? -13.488 11.649 26.790 1.00 88.31 281 ALA A CA 1
ATOM 2193 C C . ALA A 1 281 ? -14.967 12.074 26.676 1.00 88.31 281 ALA A C 1
ATOM 2195 O O . ALA A 1 281 ? -15.283 13.261 26.564 1.00 88.31 281 ALA A O 1
ATOM 2196 N N . VAL A 1 282 ? -15.886 11.103 26.739 1.00 88.69 282 VAL A N 1
ATOM 2197 C CA . VAL A 1 282 ? -17.335 11.359 26.674 1.00 88.69 282 VAL A CA 1
ATOM 2198 C C . VAL A 1 282 ? -17.884 12.028 27.943 1.00 88.69 282 VAL A C 1
ATOM 2200 O O . VAL A 1 282 ? -18.834 12.797 27.823 1.00 88.69 282 VAL A O 1
ATOM 2203 N N . ASN A 1 283 ? -17.281 11.808 29.120 1.00 86.88 283 ASN A N 1
ATOM 2204 C CA . ASN A 1 283 ? -17.630 12.457 30.399 1.00 86.88 283 ASN A CA 1
ATOM 2205 C C . ASN A 1 283 ? -19.140 12.400 30.723 1.00 86.88 283 ASN A C 1
ATOM 2207 O O . ASN A 1 283 ? -19.844 13.411 30.690 1.00 86.88 283 ASN A O 1
ATOM 2211 N N . GLY A 1 284 ? -19.654 11.194 30.983 1.00 79.56 284 GLY A N 1
ATOM 2212 C CA . GLY A 1 284 ? -21.019 10.981 31.483 1.00 79.56 284 GLY A CA 1
ATOM 2213 C C . GLY A 1 284 ? -22.146 11.016 30.437 1.00 79.56 284 GLY A C 1
ATOM 2214 O O . GLY A 1 284 ? -23.287 10.686 30.769 1.00 79.56 284 GLY A O 1
ATOM 2215 N N . ARG A 1 285 ? -21.880 11.359 29.164 1.00 90.19 285 ARG A N 1
ATOM 2216 C CA . ARG A 1 285 ? -22.880 11.204 28.084 1.00 90.19 285 ARG A CA 1
ATOM 2217 C C . ARG A 1 285 ? -22.958 9.763 27.570 1.00 90.19 285 ARG A C 1
ATOM 2219 O O . ARG A 1 285 ? -21.995 9.007 27.653 1.00 90.19 285 ARG A O 1
ATOM 2226 N N . ALA A 1 286 ? -24.087 9.417 26.948 1.00 91.38 286 ALA A N 1
ATOM 2227 C CA . ALA A 1 286 ? -24.258 8.126 26.283 1.00 91.38 286 ALA A CA 1
ATOM 2228 C C . ALA A 1 286 ? -23.194 7.907 25.189 1.00 91.38 286 ALA A C 1
ATOM 2230 O O . ALA A 1 286 ? -22.969 8.781 24.344 1.00 91.38 286 ALA A O 1
ATOM 2231 N N . LEU A 1 287 ? -22.579 6.723 25.213 1.00 92.75 287 LEU A N 1
ATOM 2232 C CA . LEU A 1 287 ? -21.575 6.286 24.249 1.00 92.75 287 LEU A CA 1
ATOM 2233 C C . LEU A 1 287 ? -22.240 5.632 23.033 1.00 92.75 287 LEU A C 1
ATOM 2235 O O . LEU A 1 287 ? -23.103 4.765 23.182 1.00 92.75 287 LEU A O 1
ATOM 2239 N N . ARG A 1 288 ? -21.811 6.008 21.827 1.00 95.94 288 ARG A N 1
ATOM 2240 C CA . ARG A 1 288 ? -22.259 5.395 20.568 1.00 95.94 288 ARG A CA 1
ATOM 2241 C C . ARG A 1 288 ? -21.146 4.537 19.978 1.00 95.94 288 ARG A C 1
ATOM 2243 O O . ARG A 1 288 ? -20.095 5.054 19.609 1.00 95.94 288 ARG A O 1
ATOM 2250 N N . VAL A 1 289 ? -21.399 3.236 19.864 1.00 96.62 289 VAL A N 1
ATOM 2251 C CA . VAL A 1 289 ? -20.456 2.259 19.303 1.00 96.62 289 VAL A CA 1
ATOM 2252 C C . VAL A 1 289 ? -21.026 1.680 18.013 1.00 96.62 289 VAL A C 1
ATOM 2254 O O . VAL A 1 289 ? -22.212 1.359 17.948 1.00 96.62 289 VAL A O 1
ATOM 2257 N N . MET A 1 290 ? -20.185 1.540 16.992 1.00 98.25 290 MET A N 1
ATOM 2258 C CA . MET A 1 290 ? -20.529 0.927 15.708 1.00 98.25 290 MET A CA 1
ATOM 2259 C C . MET A 1 290 ? -19.573 -0.223 15.392 1.00 98.25 290 MET A C 1
ATOM 2261 O O . MET A 1 290 ? -18.411 -0.215 15.791 1.00 98.25 290 MET A O 1
ATOM 2265 N N . THR A 1 291 ? -20.059 -1.208 14.646 1.00 98.38 291 THR A N 1
ATOM 2266 C CA . THR A 1 291 ? -19.211 -2.164 13.930 1.00 98.38 291 THR A CA 1
ATOM 2267 C C . THR A 1 291 ? -19.488 -2.024 12.441 1.00 98.38 291 THR A C 1
ATOM 2269 O O . THR A 1 291 ? -20.647 -1.845 12.056 1.00 98.38 291 THR A O 1
ATOM 2272 N N . TYR A 1 292 ? -18.444 -2.042 11.614 1.00 98.19 292 TYR A N 1
ATOM 2273 C CA . TYR A 1 292 ? -18.584 -1.876 10.174 1.00 98.19 292 TYR A CA 1
ATOM 2274 C C . TYR A 1 292 ? -17.525 -2.664 9.397 1.00 98.19 292 TYR A C 1
ATOM 2276 O O . TYR A 1 292 ? -16.333 -2.368 9.459 1.00 98.19 292 TYR A O 1
ATOM 2284 N N . ASN A 1 293 ? -17.971 -3.643 8.614 1.00 97.75 293 ASN A N 1
ATOM 2285 C CA . ASN A 1 293 ? -17.136 -4.268 7.599 1.00 97.75 293 ASN A CA 1
ATOM 2286 C C . ASN A 1 293 ? -17.088 -3.352 6.367 1.00 97.75 293 ASN A C 1
ATOM 2288 O O . ASN A 1 293 ? -18.132 -3.033 5.799 1.00 97.75 293 ASN A O 1
ATOM 2292 N N . LEU A 1 294 ? -15.884 -2.923 5.984 1.00 97.25 294 LEU A N 1
ATOM 2293 C CA . LEU A 1 294 ? -15.675 -1.952 4.910 1.00 97.25 294 LEU A CA 1
ATOM 2294 C C . LEU A 1 294 ? -15.535 -2.577 3.520 1.00 97.25 294 LEU A C 1
ATOM 2296 O O . LEU A 1 294 ? -15.360 -1.832 2.560 1.00 97.25 294 LEU A O 1
ATOM 2300 N N . HIS A 1 295 ? -15.557 -3.908 3.406 1.00 95.88 295 HIS A N 1
ATOM 2301 C CA . HIS A 1 295 ? -15.493 -4.631 2.134 1.00 95.88 295 HIS A CA 1
ATOM 2302 C C . HIS A 1 295 ? -14.343 -4.148 1.224 1.00 95.88 295 HIS A C 1
ATOM 2304 O O . HIS A 1 295 ? -14.505 -3.905 0.030 1.00 95.88 295 HIS A O 1
ATOM 2310 N N . ASN A 1 296 ? -13.154 -3.938 1.807 1.00 94.88 296 ASN A N 1
ATOM 2311 C CA . ASN A 1 296 ? -11.959 -3.408 1.128 1.00 94.88 296 ASN A CA 1
ATOM 2312 C C . ASN A 1 296 ? -12.131 -2.024 0.468 1.00 94.88 296 ASN A C 1
ATOM 2314 O O . ASN A 1 296 ? -11.283 -1.608 -0.325 1.00 94.88 296 ASN A O 1
ATOM 2318 N N . GLY A 1 297 ? -13.188 -1.298 0.833 1.00 95.38 297 GLY A N 1
ATOM 2319 C CA . GLY A 1 297 ? -13.537 0.021 0.319 1.00 95.38 297 GLY A CA 1
ATOM 2320 C C . GLY A 1 297 ? -14.627 0.005 -0.753 1.00 95.38 297 GLY A C 1
ATOM 2321 O O . GLY A 1 297 ? -15.049 1.080 -1.173 1.00 95.38 297 GLY A O 1
ATOM 2322 N N . PHE A 1 298 ? -15.067 -1.177 -1.192 1.00 95.25 298 PHE A N 1
ATOM 2323 C CA . PHE A 1 298 ? -16.013 -1.323 -2.291 1.00 95.25 298 PHE A CA 1
ATOM 2324 C C . PHE A 1 298 ? -17.460 -1.354 -1.810 1.00 95.25 298 PHE A C 1
ATOM 2326 O O . PHE A 1 298 ? -17.806 -2.082 -0.873 1.00 95.25 298 PHE A O 1
ATOM 2333 N N . ASP A 1 299 ? -18.313 -0.611 -2.500 1.00 90.88 299 ASP A N 1
ATOM 2334 C CA . ASP A 1 299 ? -19.759 -0.689 -2.334 1.00 90.88 299 ASP A CA 1
ATOM 2335 C C . ASP A 1 299 ? -20.349 -1.971 -2.984 1.00 90.88 299 ASP A C 1
ATOM 2337 O O . ASP A 1 299 ? -19.612 -2.783 -3.564 1.00 90.88 299 ASP A O 1
ATOM 2341 N N . PRO A 1 300 ? -21.664 -2.233 -2.845 1.00 90.19 300 PRO A N 1
ATOM 2342 C CA . PRO A 1 300 ? -22.314 -3.391 -3.467 1.00 90.19 300 PRO A CA 1
ATOM 2343 C C . PRO A 1 300 ? -22.260 -3.409 -5.003 1.00 90.19 300 PRO A C 1
ATOM 2345 O O . PRO A 1 300 ? -22.396 -4.479 -5.601 1.00 90.19 300 PRO A O 1
ATOM 2348 N N . GLU A 1 301 ? -22.080 -2.252 -5.635 1.00 91.50 301 GLU A N 1
ATOM 2349 C CA . GLU A 1 301 ? -21.934 -2.084 -7.079 1.00 91.50 301 GLU A CA 1
ATOM 2350 C C . GLU A 1 301 ? -20.493 -2.355 -7.557 1.00 91.50 301 GLU A C 1
ATOM 2352 O O . GLU A 1 301 ? -20.278 -2.636 -8.740 1.00 91.50 301 GLU A O 1
ATOM 2357 N N . GLY A 1 302 ? -19.529 -2.382 -6.632 1.00 89.88 302 GLY A N 1
ATOM 2358 C CA . GLY A 1 302 ? -18.114 -2.645 -6.883 1.00 89.88 302 GLY A CA 1
ATOM 2359 C C . GLY A 1 302 ? -17.280 -1.381 -7.097 1.00 89.88 302 GLY A C 1
ATOM 2360 O O . GLY A 1 302 ? -16.132 -1.490 -7.534 1.00 89.88 302 GLY A O 1
ATOM 2361 N N . ASP A 1 303 ? -17.825 -0.206 -6.787 1.00 90.62 303 ASP A N 1
ATOM 2362 C CA . ASP A 1 303 ? -17.122 1.068 -6.863 1.00 90.62 303 ASP A CA 1
ATOM 2363 C C . ASP A 1 303 ? -16.364 1.338 -5.553 1.00 90.62 303 ASP A C 1
ATOM 2365 O O . ASP A 1 303 ? -16.853 1.094 -4.447 1.00 90.62 303 ASP A O 1
ATOM 2369 N N . LEU A 1 304 ? -15.124 1.824 -5.668 1.00 93.94 304 LEU A N 1
ATOM 2370 C CA . LEU A 1 304 ? -14.328 2.236 -4.513 1.00 93.94 304 LEU A CA 1
ATOM 2371 C C . LEU A 1 304 ? -14.787 3.631 -4.063 1.00 93.94 304 LEU A C 1
ATOM 2373 O O . LEU A 1 304 ? -14.410 4.617 -4.692 1.00 93.94 304 LEU A O 1
ATOM 2377 N N . ASP A 1 305 ? -15.553 3.720 -2.971 1.00 93.12 305 ASP A N 1
ATOM 2378 C CA . ASP A 1 305 ? -16.091 4.992 -2.456 1.00 93.12 305 ASP A CA 1
ATOM 2379 C C . ASP A 1 305 ? -15.857 5.159 -0.947 1.00 93.12 305 ASP A C 1
ATOM 2381 O O . ASP A 1 305 ? -16.725 4.930 -0.098 1.00 93.12 305 ASP A O 1
ATOM 2385 N N . LEU A 1 306 ? -14.657 5.628 -0.595 1.00 95.19 306 LEU A N 1
ATOM 2386 C CA . LEU A 1 306 ? -14.301 5.881 0.804 1.00 95.19 306 LEU A CA 1
ATOM 2387 C C . LEU A 1 306 ? -15.099 7.029 1.436 1.00 95.19 306 LEU A C 1
ATOM 2389 O O . LEU A 1 306 ? -15.297 7.042 2.653 1.00 95.19 306 LEU A O 1
ATOM 2393 N N . GLU A 1 307 ? -15.576 7.987 0.640 1.00 94.00 307 GLU A N 1
ATOM 2394 C CA . GLU A 1 307 ? -16.323 9.136 1.153 1.00 94.00 307 GLU A CA 1
ATOM 2395 C C . GLU A 1 307 ? -17.725 8.719 1.606 1.00 94.00 307 GLU A C 1
ATOM 2397 O O . GLU A 1 307 ? -18.202 9.185 2.641 1.00 94.00 307 GLU A O 1
ATOM 2402 N N . THR A 1 308 ? -18.382 7.797 0.905 1.00 94.25 308 THR A N 1
ATOM 2403 C CA . THR A 1 308 ? -19.661 7.233 1.359 1.00 94.25 308 THR A CA 1
ATOM 2404 C C . THR A 1 308 ? -19.502 6.388 2.627 1.00 94.25 308 THR A C 1
ATOM 2406 O O . THR A 1 308 ? -20.324 6.511 3.546 1.00 94.25 308 THR A O 1
ATOM 2409 N N . LEU A 1 309 ? -18.407 5.630 2.760 1.00 96.00 309 LEU A N 1
ATOM 2410 C CA . LEU A 1 309 ? -18.075 4.928 4.009 1.00 96.00 309 LEU A CA 1
ATOM 2411 C C . LEU A 1 309 ? -17.865 5.915 5.170 1.00 96.00 309 LEU A C 1
ATOM 2413 O O . LEU A 1 309 ? -18.452 5.748 6.242 1.00 96.00 309 LEU A O 1
ATOM 2417 N N . ALA A 1 310 ? -17.090 6.983 4.950 1.00 97.00 310 ALA A N 1
ATOM 2418 C CA . ALA A 1 310 ? -16.868 8.028 5.947 1.00 97.00 310 ALA A CA 1
ATOM 2419 C C . ALA A 1 310 ? -18.173 8.726 6.350 1.00 97.00 310 ALA A C 1
ATOM 2421 O O . ALA A 1 310 ? -18.470 8.828 7.539 1.00 97.00 310 ALA A O 1
ATOM 2422 N N . ARG A 1 311 ? -18.996 9.147 5.382 1.00 97.00 311 ARG A N 1
ATOM 2423 C CA . ARG A 1 311 ? -20.293 9.789 5.650 1.00 97.00 311 ARG A CA 1
ATOM 2424 C C . ARG A 1 311 ? -21.221 8.895 6.463 1.00 97.00 311 ARG A C 1
ATOM 2426 O O . ARG A 1 311 ? -21.916 9.391 7.343 1.00 97.00 311 ARG A O 1
ATOM 2433 N N . THR A 1 312 ? -21.206 7.586 6.223 1.00 97.06 312 THR A N 1
ATOM 2434 C CA . THR A 1 312 ? -21.995 6.624 7.007 1.00 97.06 312 THR A CA 1
ATOM 2435 C C . THR A 1 312 ? -21.582 6.632 8.483 1.00 97.06 312 THR A C 1
ATOM 2437 O O . THR A 1 312 ? -22.438 6.732 9.364 1.00 97.06 312 THR A O 1
ATOM 2440 N N . ILE A 1 313 ? -20.275 6.610 8.763 1.00 97.94 313 ILE A N 1
ATOM 2441 C CA . ILE A 1 313 ? -19.729 6.684 10.129 1.00 97.94 313 ILE A CA 1
ATOM 2442 C C . ILE A 1 313 ? -20.024 8.056 10.768 1.00 97.94 313 ILE A C 1
ATOM 2444 O O . ILE A 1 313 ? -20.428 8.141 11.930 1.00 97.94 313 ILE A O 1
ATOM 2448 N N . GLU A 1 314 ? -19.862 9.138 10.004 1.00 97.50 314 GLU A N 1
ATOM 2449 C CA . GLU A 1 314 ? -20.103 10.519 10.434 1.00 97.50 314 GLU A CA 1
ATOM 2450 C C . GLU A 1 314 ? -21.571 10.756 10.817 1.00 97.50 314 GLU A C 1
ATOM 2452 O O . GLU A 1 314 ? -21.855 11.250 11.913 1.00 97.50 314 GLU A O 1
ATOM 2457 N N . LEU A 1 315 ? -22.516 10.346 9.966 1.00 97.94 315 LEU A N 1
ATOM 2458 C CA . LEU A 1 315 ? -23.959 10.454 10.214 1.00 97.94 315 LEU A CA 1
ATOM 2459 C C . LEU A 1 315 ? -24.404 9.619 11.417 1.00 97.94 315 LEU A C 1
ATOM 2461 O O . LEU A 1 315 ? -25.318 10.010 12.146 1.00 97.94 315 LEU A O 1
ATOM 2465 N N . ALA A 1 316 ? -23.733 8.494 11.667 1.00 97.19 316 ALA A N 1
ATOM 2466 C CA . ALA A 1 316 ? -23.976 7.673 12.843 1.00 97.19 316 ALA A CA 1
ATOM 2467 C C . ALA A 1 316 ? -23.470 8.318 14.148 1.00 97.19 316 ALA A C 1
ATOM 2469 O O . ALA A 1 316 ? -23.799 7.800 15.219 1.00 97.19 316 ALA A O 1
ATOM 2470 N N . GLN A 1 317 ? -22.733 9.439 14.086 1.00 95.12 317 GLN A N 1
ATOM 2471 C CA . GLN A 1 317 ? -22.257 10.219 15.241 1.00 95.12 317 GLN A CA 1
ATOM 2472 C C . GLN A 1 317 ? -21.591 9.327 16.304 1.00 95.12 317 GLN A C 1
ATOM 2474 O O . GLN A 1 317 ? -21.899 9.415 17.490 1.00 95.12 317 GLN A O 1
ATOM 2479 N N . VAL A 1 318 ? -20.743 8.397 15.860 1.00 96.19 318 VAL A N 1
ATOM 2480 C CA . VAL A 1 318 ? -20.153 7.361 16.720 1.00 96.19 318 VAL A CA 1
ATOM 2481 C C . VAL A 1 318 ? -18.949 7.883 17.494 1.00 96.19 318 VAL A C 1
ATOM 2483 O O . VAL A 1 318 ? -18.207 8.741 17.019 1.00 96.19 318 VAL A O 1
ATOM 2486 N N . ASP A 1 319 ? -18.730 7.331 18.678 1.00 96.38 319 ASP A N 1
ATOM 2487 C CA . ASP A 1 319 ? -17.556 7.612 19.503 1.00 96.38 319 ASP A CA 1
ATOM 2488 C C . ASP A 1 319 ? -16.444 6.606 19.244 1.00 96.38 319 ASP A C 1
ATOM 2490 O O . ASP A 1 319 ? -15.270 6.971 19.237 1.00 96.38 319 ASP A O 1
ATOM 2494 N N . VAL A 1 320 ? -16.842 5.357 18.990 1.00 97.88 320 VAL A N 1
ATOM 2495 C CA . VAL A 1 320 ? -15.967 4.233 18.669 1.00 97.88 320 VAL A CA 1
ATOM 2496 C C . VAL A 1 320 ? -16.574 3.442 17.515 1.00 97.88 320 VAL A C 1
ATOM 2498 O O . VAL A 1 320 ? -17.768 3.134 17.531 1.00 97.88 320 VAL A O 1
ATOM 2501 N N . VAL A 1 321 ? -15.762 3.069 16.529 1.00 98.62 321 VAL A N 1
ATOM 2502 C CA . VAL A 1 321 ? -16.155 2.119 15.486 1.00 98.62 321 VAL A CA 1
ATOM 2503 C C . VAL A 1 321 ? -15.099 1.037 15.304 1.00 98.62 321 VAL A C 1
ATOM 2505 O O . VAL A 1 321 ? -13.936 1.330 15.034 1.00 98.62 321 VAL A O 1
ATOM 2508 N N . GLY A 1 322 ? -15.516 -0.220 15.461 1.00 98.69 322 GLY A N 1
ATOM 2509 C CA . GLY A 1 322 ? -14.726 -1.392 15.093 1.00 98.69 322 GLY A CA 1
ATOM 2510 C C . GLY A 1 322 ? -14.886 -1.688 13.605 1.00 98.69 322 GLY A C 1
ATOM 2511 O O . GLY A 1 322 ? -16.007 -1.789 13.110 1.00 98.69 322 GLY A O 1
ATOM 2512 N N . LEU A 1 323 ? -13.773 -1.820 12.891 1.00 98.75 323 LEU A N 1
ATOM 2513 C CA . LEU A 1 323 ? -13.720 -1.986 11.444 1.00 98.75 323 LEU A CA 1
ATOM 2514 C C . LEU A 1 323 ? -13.146 -3.349 11.054 1.00 98.75 323 LEU A C 1
ATOM 2516 O O . LEU A 1 323 ? -12.158 -3.801 11.638 1.00 98.75 323 LEU A O 1
ATOM 2520 N N . GLN A 1 324 ? -13.733 -3.971 10.033 1.00 98.44 324 GLN A N 1
ATOM 2521 C CA . GLN A 1 324 ? -13.226 -5.196 9.406 1.00 98.44 324 GLN A CA 1
ATOM 2522 C C . GLN A 1 324 ? -12.926 -4.963 7.921 1.00 98.44 324 GLN A C 1
ATOM 2524 O O . GLN A 1 324 ? -13.449 -4.025 7.318 1.00 98.44 324 GLN A O 1
ATOM 2529 N N . GLU A 1 325 ? -12.096 -5.837 7.345 1.00 97.00 325 GLU A N 1
ATOM 2530 C CA . GLU A 1 325 ? -11.652 -5.771 5.941 1.00 97.00 325 GLU A CA 1
ATOM 2531 C C . GLU A 1 325 ? -10.979 -4.444 5.579 1.00 97.00 325 GLU A C 1
ATOM 2533 O O . GLU A 1 325 ? -11.199 -3.853 4.520 1.00 97.00 325 GLU A O 1
ATOM 2538 N N . VAL A 1 326 ? -10.153 -3.960 6.505 1.00 97.88 326 VAL A N 1
ATOM 2539 C CA . VAL A 1 326 ? -9.406 -2.721 6.340 1.00 97.88 326 VAL A CA 1
ATOM 2540 C C . VAL A 1 326 ? -8.131 -3.021 5.565 1.00 97.88 326 VAL A C 1
ATOM 2542 O O . VAL A 1 326 ? -7.215 -3.650 6.097 1.00 97.88 326 VAL A O 1
ATOM 2545 N N . SER A 1 327 ? -8.065 -2.546 4.321 1.00 95.81 327 SER A N 1
ATOM 2546 C CA . SER A 1 327 ? -6.861 -2.581 3.487 1.00 95.81 327 SER A CA 1
ATOM 2547 C C . SER A 1 327 ? -6.018 -1.320 3.694 1.00 95.81 327 SER A C 1
ATOM 2549 O O . SER A 1 327 ? -6.527 -0.197 3.735 1.00 95.81 327 SER A O 1
ATOM 2551 N N . ARG A 1 328 ? -4.704 -1.511 3.812 1.00 95.69 328 ARG A N 1
ATOM 2552 C CA . ARG A 1 328 ? -3.696 -0.459 3.969 1.00 95.69 328 ARG A CA 1
ATOM 2553 C C . ARG A 1 328 ? -2.603 -0.575 2.913 1.00 95.69 328 ARG A C 1
ATOM 2555 O O . ARG A 1 328 ? -1.425 -0.705 3.238 1.00 95.69 328 ARG A O 1
ATOM 2562 N N . GLY A 1 329 ? -2.999 -0.560 1.641 1.00 94.06 329 GLY A N 1
ATOM 2563 C CA . GLY A 1 329 ? -2.063 -0.626 0.517 1.00 94.06 329 GLY A CA 1
ATOM 2564 C C . GLY A 1 329 ? -2.167 -1.867 -0.361 1.00 94.06 329 GLY A C 1
ATOM 2565 O O . GLY A 1 329 ? -1.225 -2.154 -1.098 1.00 94.06 329 GLY A O 1
ATOM 2566 N N . TRP A 1 330 ? -3.263 -2.630 -0.322 1.00 94.50 330 TRP A N 1
ATOM 2567 C CA . TRP A 1 330 ? -3.469 -3.647 -1.355 1.00 94.50 330 TRP A CA 1
ATOM 2568 C C . TRP A 1 330 ? -3.701 -3.005 -2.728 1.00 94.50 330 TRP A C 1
ATOM 2570 O O . TRP A 1 330 ? -4.477 -2.074 -2.878 1.00 94.50 330 TRP A O 1
ATOM 2580 N N . LEU A 1 331 ? -3.084 -3.545 -3.776 1.00 93.69 331 LEU A N 1
ATOM 2581 C CA . LEU A 1 331 ? -3.231 -3.023 -5.135 1.00 93.69 331 LEU A CA 1
ATOM 2582 C C . LEU A 1 331 ? -4.654 -3.162 -5.683 1.00 93.69 331 LEU A C 1
ATOM 2584 O O . LEU A 1 331 ? -5.021 -2.403 -6.575 1.00 93.69 331 LEU A O 1
ATOM 2588 N N . ILE A 1 332 ? -5.456 -4.097 -5.157 1.00 90.94 332 ILE A N 1
ATOM 2589 C CA . ILE A 1 332 ? -6.830 -4.320 -5.631 1.00 90.94 332 ILE A CA 1
ATOM 2590 C C . ILE A 1 332 ? -7.722 -3.088 -5.456 1.00 90.94 332 ILE A C 1
ATOM 2592 O O . ILE A 1 332 ? -8.602 -2.878 -6.278 1.00 90.94 332 ILE A O 1
ATOM 2596 N N . ASN A 1 333 ? -7.462 -2.254 -4.442 1.00 92.50 333 ASN A N 1
ATOM 2597 C CA . ASN A 1 333 ? -8.175 -0.998 -4.206 1.00 92.50 333 ASN A CA 1
ATOM 2598 C C . ASN A 1 333 ? -7.293 0.227 -4.504 1.00 92.50 333 ASN A C 1
ATOM 2600 O O . ASN A 1 333 ? -7.437 1.285 -3.898 1.00 92.50 333 ASN A O 1
ATOM 2604 N N . GLY A 1 334 ? -6.342 0.078 -5.432 1.00 92.62 334 GLY A N 1
ATOM 2605 C CA . GLY A 1 334 ? -5.458 1.163 -5.851 1.00 92.62 334 GLY A CA 1
ATOM 2606 C C . GLY A 1 334 ? -4.374 1.525 -4.834 1.00 92.62 334 GLY A C 1
ATOM 2607 O O . GLY A 1 334 ? -3.816 2.608 -4.932 1.00 92.62 334 GLY A O 1
ATOM 2608 N N . SER A 1 335 ? -4.051 0.640 -3.884 1.00 94.94 335 SER A N 1
ATOM 2609 C CA . SER A 1 335 ? -3.058 0.873 -2.821 1.00 94.94 335 SER A CA 1
ATOM 2610 C C . SER A 1 335 ? -3.423 1.971 -1.822 1.00 94.94 335 SER A C 1
ATOM 2612 O O . SER A 1 335 ? -2.535 2.527 -1.169 1.00 94.94 335 SER A O 1
ATOM 2614 N N . VAL A 1 336 ? -4.714 2.252 -1.651 1.00 95.88 336 VAL A N 1
ATOM 2615 C CA . VAL A 1 336 ? -5.163 3.222 -0.653 1.00 95.88 336 VAL A CA 1
ATOM 2616 C C . VAL A 1 336 ? -4.898 2.720 0.773 1.00 95.88 336 VAL A C 1
ATOM 2618 O O . VAL A 1 336 ? -5.146 1.558 1.111 1.00 95.88 336 VAL A O 1
ATOM 2621 N N . ASP A 1 337 ? -4.396 3.603 1.639 1.00 96.50 337 ASP A N 1
ATOM 2622 C CA . ASP A 1 337 ? -4.421 3.424 3.090 1.00 96.50 337 ASP A CA 1
ATOM 2623 C C . ASP A 1 337 ? -5.784 3.869 3.623 1.00 96.50 337 ASP A C 1
ATOM 2625 O O . ASP A 1 337 ? -5.950 5.009 4.072 1.00 96.50 337 ASP A O 1
ATOM 2629 N N . MET A 1 338 ? -6.768 2.964 3.564 1.00 97.31 338 MET A N 1
ATOM 2630 C CA . MET A 1 338 ? -8.146 3.264 3.970 1.00 97.31 338 MET A CA 1
ATOM 2631 C C . MET A 1 338 ? -8.206 3.795 5.400 1.00 97.31 338 MET A C 1
ATOM 2633 O O . MET A 1 338 ? -8.964 4.715 5.692 1.00 97.31 338 MET A O 1
ATOM 2637 N N . LEU A 1 339 ? -7.399 3.224 6.298 1.00 96.88 339 LEU A N 1
ATOM 2638 C CA . LEU A 1 339 ? -7.457 3.554 7.714 1.00 96.88 339 LEU A CA 1
ATOM 2639 C C . LEU A 1 339 ? -6.950 4.966 7.983 1.00 96.88 339 LEU A C 1
ATOM 2641 O O . LEU A 1 339 ? -7.625 5.744 8.652 1.00 96.88 339 LEU A O 1
ATOM 2645 N N . THR A 1 340 ? -5.781 5.307 7.436 1.00 95.12 340 THR A N 1
ATOM 2646 C CA . THR A 1 340 ? -5.228 6.659 7.565 1.00 95.12 340 THR A CA 1
ATOM 2647 C C . THR A 1 340 ? -6.141 7.683 6.895 1.00 95.12 340 THR A C 1
ATOM 2649 O O . THR A 1 340 ? -6.327 8.777 7.430 1.00 95.12 340 THR A O 1
ATOM 2652 N N . TRP A 1 341 ? -6.726 7.342 5.743 1.00 95.38 341 TRP A N 1
ATOM 2653 C CA . TRP A 1 341 ? -7.655 8.222 5.042 1.00 95.38 341 TRP A CA 1
ATOM 2654 C C . TRP A 1 341 ? -8.917 8.492 5.879 1.00 95.38 341 TRP A C 1
ATOM 2656 O O . TRP A 1 341 ? -9.236 9.653 6.141 1.00 95.38 341 TRP A O 1
ATOM 2666 N N . LEU A 1 342 ? -9.573 7.443 6.392 1.00 97.06 342 LEU A N 1
ATOM 2667 C CA . LEU A 1 342 ? -10.773 7.555 7.232 1.00 97.06 342 LEU A CA 1
ATOM 2668 C C . LEU A 1 342 ? -10.493 8.298 8.542 1.00 97.06 342 LEU A C 1
ATOM 2670 O O . LEU A 1 342 ? -11.257 9.185 8.913 1.00 97.06 342 LEU A O 1
ATOM 2674 N N . ALA A 1 343 ? -9.383 7.984 9.214 1.00 96.06 343 ALA A N 1
ATOM 2675 C CA . ALA A 1 343 ? -8.964 8.650 10.446 1.00 96.06 343 ALA A CA 1
ATOM 2676 C C . ALA A 1 343 ? -8.839 10.167 10.267 1.00 96.06 343 ALA A C 1
ATOM 2678 O O . ALA A 1 343 ? -9.332 10.936 11.091 1.00 96.06 343 ALA A O 1
ATOM 2679 N N . ARG A 1 344 ? -8.230 10.604 9.157 1.00 93.50 344 ARG A N 1
ATOM 2680 C CA . ARG A 1 344 ? -8.106 12.029 8.826 1.00 93.50 344 ARG A CA 1
ATOM 2681 C C . ARG A 1 344 ? -9.446 12.650 8.441 1.00 93.50 344 ARG A C 1
ATOM 2683 O O . ARG A 1 344 ? -9.736 13.755 8.882 1.00 93.50 344 ARG A O 1
ATOM 2690 N N . ARG A 1 345 ? -10.260 11.961 7.633 1.00 94.25 345 ARG A N 1
ATOM 2691 C CA . ARG A 1 345 ? -11.564 12.468 7.169 1.00 94.25 345 ARG A CA 1
ATOM 2692 C C . ARG A 1 345 ? -12.586 12.610 8.303 1.00 94.25 345 ARG A C 1
ATOM 2694 O O . ARG A 1 345 ? -13.444 13.488 8.226 1.00 94.25 345 ARG A O 1
ATOM 2701 N N . LEU A 1 346 ? -12.506 11.757 9.325 1.00 96.00 346 LEU A N 1
ATOM 2702 C CA . LEU A 1 346 ? -13.444 11.713 10.455 1.00 96.00 346 LEU A CA 1
ATOM 2703 C C . LEU A 1 346 ? -12.919 12.395 11.726 1.00 96.00 346 LEU A C 1
ATOM 2705 O O . LEU A 1 346 ? -13.670 12.488 12.702 1.00 96.00 346 LEU A O 1
ATOM 2709 N N . ASP A 1 347 ? -11.660 12.847 11.708 1.00 95.38 347 ASP A N 1
ATOM 2710 C CA . ASP A 1 347 ? -10.924 13.357 12.869 1.00 95.38 347 ASP A CA 1
ATOM 2711 C C . ASP A 1 347 ? -10.963 12.365 14.050 1.00 95.38 347 ASP A C 1
ATOM 2713 O O . ASP A 1 347 ? -11.401 12.672 15.158 1.00 95.38 347 ASP A O 1
ATOM 2717 N N . MET A 1 348 ? -10.562 11.116 13.784 1.00 97.12 348 MET A N 1
ATOM 2718 C CA . MET A 1 348 ? -10.566 10.022 14.763 1.00 97.12 348 MET A CA 1
ATOM 2719 C C . MET A 1 348 ? -9.192 9.359 14.863 1.00 97.12 348 MET A C 1
ATOM 2721 O O . MET A 1 348 ? -8.548 9.071 13.855 1.00 97.12 348 MET A O 1
ATOM 2725 N N . ASN A 1 349 ? -8.764 9.063 16.090 1.00 96.81 349 ASN A N 1
ATOM 2726 C CA . ASN A 1 349 ? -7.586 8.240 16.351 1.00 96.81 349 ASN A CA 1
ATOM 2727 C C . ASN A 1 349 ? -7.848 6.796 15.925 1.00 96.81 349 ASN A C 1
ATOM 2729 O O . ASN A 1 349 ? -9.000 6.361 15.915 1.00 96.81 349 ASN A O 1
ATOM 2733 N N . TYR A 1 350 ? -6.791 6.044 15.608 1.00 96.94 350 TYR A N 1
ATOM 2734 C CA . TYR A 1 350 ? -6.937 4.664 15.160 1.00 96.94 350 TYR A CA 1
ATOM 2735 C C . TYR A 1 350 ? -5.965 3.684 15.808 1.00 96.94 350 TYR A C 1
ATOM 2737 O O . TYR A 1 350 ? -4.846 4.040 16.170 1.00 96.94 350 TYR A O 1
ATOM 2745 N N . VAL A 1 351 ? -6.385 2.420 15.855 1.00 97.62 351 VAL A N 1
ATOM 2746 C CA . VAL A 1 351 ? -5.523 1.257 16.092 1.00 97.62 351 VAL A CA 1
ATOM 2747 C C . VAL A 1 351 ? -5.728 0.265 14.953 1.00 97.62 351 VAL A C 1
ATOM 2749 O O . VAL A 1 351 ? -6.860 0.042 14.528 1.00 97.62 351 VAL A O 1
ATOM 2752 N N . PHE A 1 352 ? -4.643 -0.321 14.449 1.00 97.19 352 PHE A N 1
ATOM 2753 C CA . PHE A 1 352 ? -4.675 -1.322 13.383 1.00 97.19 352 PHE A CA 1
ATOM 2754 C C . PHE A 1 352 ? -4.154 -2.667 13.880 1.00 97.19 352 PHE A C 1
ATOM 2756 O O . PHE A 1 352 ? -3.117 -2.718 14.539 1.00 97.19 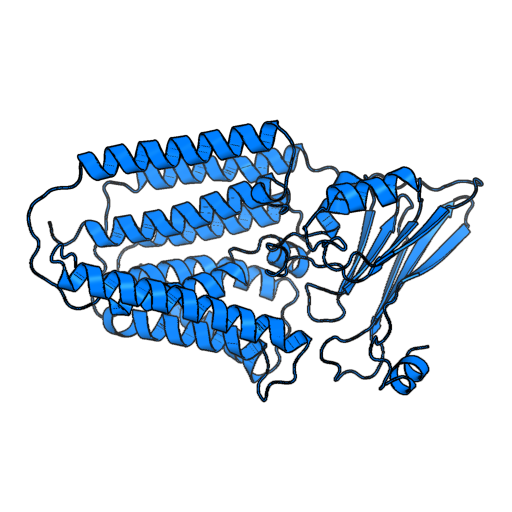352 PHE A O 1
ATOM 2763 N N . ALA A 1 353 ? -4.838 -3.741 13.499 1.00 96.00 353 ALA A N 1
ATOM 2764 C CA . ALA A 1 353 ? -4.476 -5.117 13.798 1.00 96.00 353 ALA A CA 1
ATOM 2765 C C . ALA A 1 353 ? -4.405 -5.929 12.495 1.00 96.00 353 ALA A C 1
ATOM 2767 O O . ALA A 1 353 ? -5.447 -6.377 11.998 1.00 96.00 353 ALA A O 1
ATOM 2768 N N . PRO A 1 354 ? -3.205 -6.117 11.913 1.00 94.12 354 PRO A N 1
ATOM 2769 C CA . PRO A 1 354 ? -3.050 -6.948 10.727 1.00 94.12 354 PRO A CA 1
ATOM 2770 C C . PRO A 1 354 ? -3.412 -8.402 11.047 1.00 94.12 354 PRO A C 1
ATOM 2772 O O . PRO A 1 354 ? -2.969 -8.946 12.058 1.00 94.12 354 PRO A O 1
ATOM 2775 N N . THR A 1 355 ? -4.187 -9.041 10.173 1.00 92.44 355 THR A N 1
ATOM 2776 C CA . THR A 1 355 ? -4.562 -10.456 10.311 1.00 92.44 355 THR A CA 1
ATOM 2777 C C . THR A 1 355 ? -4.066 -11.291 9.136 1.00 92.44 355 THR A C 1
ATOM 2779 O O . THR A 1 355 ? -3.506 -12.358 9.353 1.00 92.44 355 THR A O 1
ATOM 2782 N N . ALA A 1 356 ? -4.183 -10.806 7.896 1.00 87.75 356 ALA A N 1
ATOM 2783 C CA . ALA A 1 356 ? -3.767 -11.528 6.691 1.00 87.75 356 ALA A CA 1
ATOM 2784 C C . ALA A 1 356 ? -2.595 -10.820 5.991 1.00 87.75 356 ALA A C 1
ATOM 2786 O O . ALA A 1 356 ? -2.740 -10.133 4.976 1.00 87.75 356 ALA A O 1
ATOM 2787 N N . GLY A 1 357 ? -1.396 -11.004 6.544 1.00 87.38 357 GLY A N 1
ATOM 2788 C CA . GLY A 1 357 ? -0.224 -10.213 6.167 1.00 87.38 357 GLY A CA 1
ATOM 2789 C C . GLY A 1 357 ? -0.276 -8.798 6.759 1.00 87.38 357 GLY A C 1
ATOM 2790 O O . GLY A 1 357 ? -1.172 -8.482 7.537 1.00 87.38 357 GLY A O 1
ATOM 2791 N N . PRO A 1 358 ? 0.686 -7.924 6.425 1.00 88.94 358 PRO A N 1
ATOM 2792 C CA . PRO A 1 358 ? 0.859 -6.665 7.148 1.00 88.94 358 PRO A CA 1
ATOM 2793 C C . PRO A 1 358 ? -0.126 -5.561 6.753 1.00 88.94 358 PRO A C 1
ATOM 2795 O O . PRO A 1 358 ? -0.179 -4.549 7.440 1.00 88.94 358 PRO A O 1
ATOM 2798 N N . LEU A 1 359 ? -0.867 -5.718 5.651 1.00 92.94 359 LEU A N 1
ATOM 2799 C CA . LEU A 1 359 ? -1.656 -4.637 5.042 1.00 92.94 359 LEU A CA 1
ATOM 2800 C C . LEU A 1 359 ? -3.168 -4.841 5.145 1.00 92.94 359 LEU A C 1
ATOM 2802 O O . LEU A 1 359 ? -3.909 -4.012 4.633 1.00 92.94 359 LEU A O 1
ATOM 2806 N N . TRP A 1 360 ? -3.638 -5.929 5.752 1.00 95.12 360 TRP A N 1
ATOM 2807 C CA . TRP A 1 360 ? -5.066 -6.225 5.822 1.00 95.12 360 TRP A CA 1
ATOM 2808 C C . TRP A 1 360 ? -5.456 -6.777 7.181 1.00 95.12 360 TRP A C 1
ATOM 2810 O O . TRP A 1 360 ? -4.770 -7.653 7.717 1.00 95.12 360 TRP A O 1
ATOM 2820 N N . GLY A 1 361 ? -6.563 -6.287 7.728 1.00 96.56 361 GLY A N 1
ATOM 2821 C CA . GLY A 1 361 ? -7.107 -6.829 8.963 1.00 96.56 361 GLY A CA 1
ATOM 2822 C C . GLY A 1 361 ? -8.198 -5.978 9.585 1.00 96.56 361 GLY A C 1
ATOM 2823 O O . GLY A 1 361 ? -9.000 -5.349 8.889 1.00 96.56 361 GLY A O 1
ATOM 2824 N N . ASN A 1 362 ? -8.225 -5.994 10.914 1.00 98.38 362 ASN A N 1
ATOM 2825 C CA . ASN A 1 362 ? -9.185 -5.242 11.708 1.00 98.38 362 ASN A CA 1
ATOM 2826 C C . ASN A 1 362 ? -8.593 -3.892 12.107 1.00 98.38 362 ASN A C 1
ATOM 2828 O O . ASN A 1 362 ? -7.377 -3.722 12.215 1.00 98.38 362 ASN A O 1
ATOM 2832 N N . ALA A 1 363 ? -9.462 -2.933 12.382 1.00 98.50 363 ALA A N 1
ATOM 2833 C CA . ALA A 1 363 ? -9.058 -1.664 12.958 1.00 98.50 363 ALA A CA 1
ATOM 2834 C C . ALA A 1 363 ? -10.115 -1.147 13.926 1.00 98.50 363 ALA A C 1
ATOM 2836 O O . ALA A 1 363 ? -11.233 -1.651 13.980 1.00 98.50 363 ALA A O 1
ATOM 2837 N N . LEU A 1 364 ? -9.765 -0.111 14.671 1.00 98.62 364 LEU A N 1
ATOM 2838 C CA . LEU A 1 364 ? -10.704 0.653 15.472 1.00 98.62 364 LEU A CA 1
ATOM 2839 C C . LEU A 1 364 ? -10.440 2.136 15.246 1.00 98.62 364 LEU A C 1
ATOM 2841 O O . LEU A 1 364 ? -9.284 2.548 15.294 1.00 98.62 364 LEU A O 1
ATOM 2845 N N . LEU A 1 365 ? -11.495 2.918 15.010 1.00 98.50 365 LEU A N 1
ATOM 2846 C CA . LEU A 1 365 ? -11.457 4.382 15.028 1.00 98.50 365 LEU A CA 1
ATOM 2847 C C . LEU A 1 365 ? -12.176 4.898 16.273 1.00 98.50 365 LEU A C 1
ATOM 2849 O O . LEU A 1 365 ? -13.234 4.385 16.638 1.00 98.50 365 LEU A O 1
ATOM 2853 N N . THR A 1 366 ? -11.624 5.919 16.924 1.00 98.06 366 THR A N 1
ATOM 2854 C CA . THR A 1 366 ? -12.201 6.489 18.144 1.00 98.06 366 THR A CA 1
ATOM 2855 C C . THR A 1 366 ? -11.889 7.972 18.320 1.00 98.06 366 THR A C 1
ATOM 2857 O O . THR A 1 366 ? -10.814 8.453 17.958 1.00 98.06 366 THR A O 1
ATOM 2860 N N . ARG A 1 367 ? -12.836 8.704 18.914 1.00 96.00 367 ARG A N 1
ATOM 2861 C CA . ARG A 1 367 ? -12.616 10.071 19.427 1.00 96.00 367 ARG A CA 1
ATOM 2862 C C . ARG A 1 367 ? -12.084 10.078 20.858 1.00 96.00 367 ARG A C 1
ATOM 2864 O O . ARG A 1 367 ? -11.708 11.128 21.358 1.00 96.00 367 ARG A O 1
ATOM 2871 N N . LEU A 1 368 ? -12.060 8.929 21.523 1.00 96.62 368 LEU A N 1
ATOM 2872 C CA . LEU A 1 368 ? -11.647 8.785 22.915 1.00 96.62 368 LEU A CA 1
ATOM 2873 C C . LEU A 1 368 ? -10.132 8.559 23.038 1.00 96.62 368 LEU A C 1
ATOM 2875 O O . LEU A 1 368 ? -9.522 8.029 22.103 1.00 96.62 368 LEU A O 1
ATOM 2879 N N . PRO A 1 369 ? -9.510 8.908 24.180 1.00 96.69 369 PRO A N 1
ATOM 2880 C CA . PRO A 1 369 ? -8.120 8.551 24.443 1.00 96.69 369 PRO A CA 1
ATOM 2881 C C . PRO A 1 369 ? -7.940 7.031 24.448 1.00 96.69 369 PRO A C 1
ATOM 2883 O O . PRO A 1 369 ? -8.658 6.315 25.146 1.00 96.69 369 PRO A O 1
ATOM 2886 N N . ILE A 1 370 ? -6.982 6.538 23.666 1.00 97.50 370 ILE A N 1
ATOM 2887 C CA . ILE A 1 370 ? -6.588 5.126 23.660 1.00 97.50 370 ILE A CA 1
ATOM 2888 C C . ILE A 1 370 ? -5.579 4.920 24.790 1.00 97.50 370 ILE A C 1
ATOM 2890 O O . ILE A 1 370 ? -4.573 5.626 24.852 1.00 97.50 370 ILE A O 1
ATOM 2894 N N . LEU A 1 371 ? -5.857 3.965 25.674 1.00 97.44 371 LEU A N 1
ATOM 2895 C CA . LEU A 1 371 ? -5.009 3.637 26.820 1.00 97.44 371 LEU A CA 1
ATOM 2896 C C . LEU A 1 371 ? -4.121 2.426 26.544 1.00 97.44 371 LEU A C 1
ATOM 2898 O O . LEU A 1 371 ? -2.955 2.424 26.927 1.00 97.44 371 LEU A O 1
ATOM 2902 N N . ASP A 1 372 ? -4.677 1.409 25.888 1.00 98.06 372 ASP A N 1
ATOM 2903 C CA . ASP A 1 372 ? -3.978 0.164 25.583 1.00 98.06 372 ASP A CA 1
ATOM 2904 C C . ASP A 1 372 ? -4.601 -0.532 24.368 1.00 98.06 372 ASP A C 1
ATOM 2906 O O . ASP A 1 372 ? -5.773 -0.308 24.040 1.00 98.06 372 ASP A O 1
ATOM 2910 N N . SER A 1 373 ? -3.823 -1.385 23.705 1.00 98.00 373 SER A N 1
ATOM 2911 C CA . SER A 1 373 ? -4.325 -2.232 22.630 1.00 98.00 373 SER A CA 1
ATOM 2912 C C . SER A 1 373 ? -3.566 -3.545 22.515 1.00 98.00 373 SER A C 1
ATOM 2914 O O . SER A 1 373 ? -2.336 -3.557 22.505 1.00 98.00 373 SER A O 1
ATOM 2916 N N . GLU A 1 374 ? -4.303 -4.623 22.284 1.00 97.75 374 GLU A N 1
ATOM 2917 C CA . GLU A 1 374 ? -3.777 -5.967 22.086 1.00 97.75 374 GLU A CA 1
ATOM 2918 C C . GLU A 1 374 ? -4.350 -6.573 20.800 1.00 97.75 374 GLU A C 1
ATOM 2920 O O . GLU A 1 374 ? -5.517 -6.377 20.457 1.00 97.75 374 GLU A O 1
ATOM 2925 N N . THR A 1 375 ? -3.521 -7.315 20.065 1.00 96.44 375 THR A N 1
ATOM 2926 C CA . THR A 1 375 ? -3.959 -8.116 18.917 1.00 96.44 375 THR A CA 1
ATOM 2927 C C . THR A 1 375 ? -3.717 -9.584 19.216 1.00 96.44 375 THR A C 1
ATOM 2929 O O . THR A 1 375 ? -2.588 -9.977 19.500 1.00 96.44 375 THR A O 1
ATOM 2932 N N . VAL A 1 376 ? -4.769 -10.390 19.103 1.00 95.69 376 VAL A N 1
ATOM 2933 C CA . VAL A 1 376 ? -4.732 -11.830 19.368 1.00 95.69 376 VAL A CA 1
ATOM 2934 C C . VAL A 1 376 ? -5.074 -12.570 18.070 1.00 95.69 376 VAL A C 1
ATOM 2936 O O . VAL A 1 376 ? -6.171 -12.362 17.542 1.00 95.69 376 VAL A O 1
ATOM 2939 N N . PRO A 1 377 ? -4.174 -13.401 17.507 1.00 95.69 377 PRO A N 1
ATOM 2940 C CA . PRO A 1 377 ? -4.506 -14.230 16.350 1.00 95.69 377 PRO A CA 1
ATOM 2941 C C . PRO A 1 377 ? -5.565 -15.273 16.728 1.00 95.69 377 PRO A C 1
ATOM 2943 O O . PRO A 1 377 ? -5.590 -15.770 17.854 1.00 95.69 377 PRO A O 1
ATOM 2946 N N . LEU A 1 378 ? -6.446 -15.600 15.785 1.00 96.06 378 LEU A N 1
ATOM 2947 C CA . LEU A 1 378 ? -7.496 -16.599 15.962 1.00 96.06 378 LEU A CA 1
ATOM 2948 C C . LEU A 1 378 ? -7.175 -17.866 15.157 1.00 96.06 378 LEU A C 1
ATOM 2950 O O . LEU A 1 378 ? -6.771 -17.747 13.998 1.00 96.06 378 LEU A O 1
ATOM 2954 N N . PRO A 1 379 ? -7.413 -19.066 15.718 1.00 94.44 379 PRO A N 1
ATOM 2955 C CA . PRO A 1 379 ? -7.106 -20.322 15.043 1.00 94.44 379 PRO A CA 1
ATOM 2956 C C . PRO A 1 379 ? -8.040 -20.596 13.842 1.00 94.44 379 PRO A C 1
ATOM 2958 O O . PRO A 1 379 ? -9.148 -20.053 13.777 1.00 94.44 379 PRO A O 1
ATOM 2961 N N . PRO A 1 380 ? -7.652 -21.493 12.916 1.00 92.62 380 PRO A N 1
ATOM 2962 C CA . PRO A 1 380 ? -6.317 -22.063 12.766 1.00 92.62 380 PRO A CA 1
ATOM 2963 C C . PRO A 1 380 ? -5.366 -21.110 12.021 1.00 92.62 380 PRO A C 1
ATOM 2965 O O . PRO A 1 380 ? -5.788 -20.272 11.224 1.00 92.62 380 PRO A O 1
ATOM 2968 N N . ASP A 1 381 ? -4.065 -21.277 12.250 1.00 86.25 381 ASP A N 1
ATOM 2969 C CA . ASP A 1 381 ? -3.030 -20.390 11.697 1.00 86.25 381 ASP A CA 1
ATOM 2970 C C . ASP A 1 381 ? -2.790 -20.587 10.184 1.00 86.25 381 ASP A C 1
ATOM 2972 O O . ASP A 1 381 ? -2.106 -19.784 9.552 1.00 86.25 381 ASP A O 1
ATOM 2976 N N . ASP A 1 382 ? -3.337 -21.651 9.583 1.00 87.56 382 ASP A N 1
ATOM 2977 C CA . ASP A 1 382 ? -3.112 -22.044 8.185 1.00 87.56 382 ASP A CA 1
ATOM 2978 C C . ASP A 1 382 ? -4.227 -21.599 7.216 1.00 87.56 382 ASP A C 1
ATOM 2980 O O . ASP A 1 382 ? -4.287 -22.046 6.062 1.00 87.56 382 ASP A O 1
ATOM 2984 N N . LEU A 1 383 ? -5.111 -20.701 7.659 1.00 90.50 383 LEU A N 1
ATOM 2985 C CA . LEU A 1 383 ? -6.101 -20.069 6.790 1.00 90.50 383 LEU A CA 1
ATOM 2986 C C . LEU A 1 383 ? -5.421 -19.176 5.742 1.00 90.50 383 LEU A C 1
ATOM 2988 O O . LEU A 1 383 ? -4.499 -18.421 6.044 1.00 90.50 383 LEU A O 1
ATOM 2992 N N . LEU A 1 384 ? -5.947 -19.189 4.511 1.00 88.88 384 LEU A N 1
ATOM 2993 C CA . LEU A 1 384 ? -5.484 -18.284 3.446 1.00 88.88 384 LEU A CA 1
ATOM 2994 C C . LEU A 1 384 ? -5.631 -16.808 3.844 1.00 88.88 384 LEU A C 1
ATOM 2996 O O . LEU A 1 384 ? -4.738 -15.991 3.607 1.00 88.88 384 LEU A O 1
ATOM 3000 N N . LEU A 1 385 ? -6.744 -16.504 4.512 1.00 90.62 385 LEU A N 1
ATOM 3001 C CA . LEU A 1 385 ? -7.004 -15.242 5.187 1.00 90.62 385 LEU A CA 1
ATOM 3002 C C . LEU A 1 385 ? -7.089 -15.509 6.692 1.00 90.62 385 LEU A C 1
ATOM 3004 O O . LEU A 1 385 ? -8.162 -15.817 7.219 1.00 90.62 385 LEU A O 1
ATOM 3008 N N . ALA A 1 386 ? -5.958 -15.398 7.382 1.00 93.12 386 ALA A N 1
ATOM 3009 C CA . ALA A 1 386 ? -5.899 -15.545 8.832 1.00 93.12 386 ALA A CA 1
ATOM 3010 C C . ALA A 1 386 ? -6.805 -14.529 9.555 1.00 93.12 386 ALA A C 1
ATOM 3012 O O . ALA A 1 386 ? -7.138 -13.456 9.033 1.00 93.12 386 ALA A O 1
ATOM 3013 N N . ARG A 1 387 ? -7.265 -14.913 10.750 1.00 95.75 387 ARG A N 1
ATOM 3014 C CA . ARG A 1 387 ? -8.214 -14.150 11.572 1.00 95.75 387 ARG A CA 1
ATOM 3015 C C . ARG A 1 387 ? -7.555 -13.674 12.860 1.00 95.75 387 ARG A C 1
ATOM 3017 O O . ARG A 1 387 ? -6.520 -14.185 13.273 1.00 95.75 387 ARG A O 1
ATOM 3024 N N . GLY A 1 388 ? -8.168 -12.685 13.496 1.00 96.50 388 GLY A N 1
ATOM 3025 C CA . GLY A 1 388 ? -7.684 -12.133 14.754 1.00 96.50 388 GLY A CA 1
ATOM 3026 C C . GLY A 1 388 ? -8.732 -11.278 15.453 1.00 96.50 388 GLY A C 1
ATOM 3027 O O . GLY A 1 388 ? -9.749 -10.902 14.860 1.00 96.50 388 GLY A O 1
ATOM 3028 N N . VAL A 1 389 ? -8.469 -10.968 16.715 1.00 97.56 389 VAL A N 1
ATOM 3029 C CA . VAL A 1 389 ? -9.224 -10.019 17.534 1.00 97.56 389 VAL A CA 1
ATOM 3030 C C . VAL A 1 389 ? -8.314 -8.843 17.856 1.00 97.56 389 VAL A C 1
ATOM 3032 O O . VAL A 1 389 ? -7.170 -9.027 18.261 1.00 97.56 389 VAL A O 1
ATOM 3035 N N . LEU A 1 390 ? -8.838 -7.636 17.684 1.00 98.56 390 LEU A N 1
ATOM 3036 C CA . LEU A 1 390 ? -8.252 -6.405 18.189 1.00 98.56 390 LEU A CA 1
ATOM 3037 C C . LEU A 1 390 ? -9.004 -5.995 19.453 1.00 98.56 390 LEU A C 1
ATOM 3039 O O . LEU A 1 390 ? -10.192 -5.687 19.373 1.00 98.56 390 LEU A O 1
ATOM 3043 N N . ALA A 1 391 ? -8.322 -5.973 20.592 1.00 98.44 391 ALA A N 1
ATOM 3044 C CA . ALA A 1 391 ? -8.818 -5.393 21.830 1.00 98.44 391 ALA A CA 1
ATOM 3045 C C . ALA A 1 391 ? -8.235 -3.989 21.998 1.00 98.44 391 ALA A C 1
ATOM 3047 O O . ALA A 1 391 ? -7.019 -3.828 21.969 1.00 98.44 391 ALA A O 1
ATOM 3048 N N . VAL A 1 392 ? -9.077 -2.970 22.171 1.00 98.56 392 VAL A N 1
ATOM 3049 C CA . VAL A 1 392 ? -8.622 -1.602 22.470 1.00 98.56 392 VAL A CA 1
ATOM 3050 C C . VAL A 1 392 ? -9.321 -1.099 23.714 1.00 98.56 392 VAL A C 1
ATOM 3052 O O . VAL A 1 392 ? -10.550 -1.085 23.772 1.00 98.56 392 VAL A O 1
ATOM 3055 N N . THR A 1 393 ? -8.538 -0.658 24.689 1.00 98.31 393 THR A N 1
ATOM 3056 C CA . THR A 1 393 ? -9.039 -0.024 25.905 1.00 98.31 393 THR A CA 1
ATOM 3057 C C . THR A 1 393 ? -9.010 1.487 25.727 1.00 98.31 393 THR A C 1
ATOM 3059 O O . THR A 1 393 ? -7.959 2.070 25.455 1.00 98.31 393 THR A O 1
ATOM 3062 N N . VAL A 1 394 ? -10.170 2.123 25.875 1.00 97.25 394 VAL A N 1
ATOM 3063 C CA . VAL A 1 394 ? -10.353 3.572 25.744 1.00 97.25 394 VAL A CA 1
ATOM 3064 C C . VAL A 1 394 ? -10.803 4.196 27.060 1.00 97.25 394 VAL A C 1
ATOM 3066 O O . VAL A 1 394 ? -11.514 3.569 27.847 1.00 97.25 394 VAL A O 1
ATOM 3069 N N . ASP A 1 395 ? -10.401 5.444 27.280 1.00 96.44 395 ASP A N 1
ATOM 3070 C CA . ASP A 1 395 ? -10.860 6.266 28.398 1.00 96.44 395 ASP A CA 1
ATOM 3071 C C . ASP A 1 395 ? -12.211 6.913 28.066 1.00 96.44 395 ASP A C 1
ATOM 3073 O O . ASP A 1 395 ? -12.345 7.661 27.093 1.00 96.44 395 ASP A O 1
ATOM 3077 N N . THR A 1 396 ? -13.228 6.631 28.876 1.00 94.62 396 THR A N 1
ATOM 3078 C CA . THR A 1 396 ? -14.562 7.228 28.721 1.00 94.62 396 THR A CA 1
ATOM 3079 C C . THR A 1 396 ? -14.758 8.477 29.591 1.00 94.62 396 THR A C 1
ATOM 3081 O O . THR A 1 396 ? -15.741 9.202 29.412 1.00 94.62 396 THR A O 1
ATOM 3084 N N . GLY A 1 397 ? -13.790 8.804 30.450 1.00 92.06 397 GLY A N 1
ATOM 3085 C CA . GLY A 1 397 ? -13.878 9.850 31.464 1.00 92.06 397 GLY A CA 1
ATOM 3086 C C . GLY A 1 397 ? -14.323 9.299 32.817 1.00 92.06 397 GLY A C 1
ATOM 3087 O O . GLY A 1 397 ? -14.665 8.125 32.941 1.00 92.06 397 GLY A O 1
ATOM 3088 N N . GLU A 1 398 ? -14.305 10.156 33.843 1.00 86.25 398 GLU A N 1
ATOM 3089 C CA . GLU A 1 398 ? -14.733 9.810 35.214 1.00 86.25 398 GLU A CA 1
ATOM 3090 C C . GLU A 1 398 ? -14.078 8.522 35.755 1.00 86.25 398 GLU A C 1
ATOM 3092 O O . GLU A 1 398 ? -14.734 7.686 36.370 1.00 86.25 398 GLU A O 1
ATOM 3097 N N . GLU A 1 399 ? -12.782 8.335 35.475 1.00 85.25 399 GLU A N 1
ATOM 3098 C CA . GLU A 1 399 ? -12.003 7.145 35.869 1.00 85.25 399 GLU A CA 1
ATOM 3099 C C . GLU A 1 399 ? -12.558 5.811 35.318 1.00 85.25 399 GLU A C 1
ATOM 3101 O O . GLU A 1 399 ? -12.201 4.735 35.797 1.00 85.25 399 GLU A O 1
ATOM 3106 N N . THR A 1 400 ? -13.407 5.864 34.286 1.00 92.12 400 THR A N 1
ATOM 3107 C CA . THR A 1 400 ? -14.044 4.693 33.677 1.00 92.12 400 THR A CA 1
ATOM 3108 C C . THR A 1 400 ? -13.427 4.376 32.318 1.00 92.12 400 THR A C 1
ATOM 3110 O O . THR A 1 400 ? -13.284 5.244 31.453 1.00 92.12 400 THR A O 1
ATOM 3113 N N . THR A 1 401 ? -13.118 3.101 32.091 1.00 95.44 401 THR A N 1
ATOM 3114 C CA . THR A 1 401 ? -12.574 2.603 30.823 1.00 95.44 401 THR A CA 1
ATOM 3115 C C . THR A 1 401 ? -13.533 1.633 30.142 1.00 95.44 401 THR A C 1
ATOM 3117 O O . THR A 1 401 ? -14.367 0.989 30.782 1.00 95.44 401 THR A O 1
ATOM 3120 N N . LEU A 1 402 ? -13.410 1.520 28.821 1.00 95.25 402 LEU A N 1
ATOM 3121 C CA . LEU A 1 402 ? -14.129 0.540 28.013 1.00 95.25 402 LEU A CA 1
ATOM 3122 C C . LEU A 1 402 ? -13.139 -0.224 27.137 1.00 95.25 402 LEU A C 1
ATOM 3124 O O . LEU A 1 402 ? -12.385 0.389 26.386 1.00 95.25 402 LEU A O 1
ATOM 3128 N N . THR A 1 403 ? -13.189 -1.555 27.172 1.00 97.69 403 THR A N 1
ATOM 3129 C CA . THR A 1 403 ? -12.472 -2.399 26.209 1.00 97.69 403 THR A CA 1
ATOM 3130 C C . THR A 1 403 ? -13.411 -2.801 25.078 1.00 97.69 403 THR A C 1
ATOM 3132 O O . THR A 1 403 ? -14.447 -3.424 25.307 1.00 97.69 403 THR A O 1
ATOM 3135 N N . VAL A 1 404 ? -13.042 -2.453 23.847 1.00 98.00 404 VAL A N 1
ATOM 3136 C CA . VAL A 1 404 ? -13.784 -2.796 22.632 1.00 98.00 404 VAL A CA 1
ATOM 3137 C C . VAL A 1 404 ? -13.029 -3.878 21.874 1.00 98.00 404 VAL A C 1
ATOM 3139 O O . VAL A 1 404 ? -11.865 -3.696 21.520 1.00 98.00 404 VAL A O 1
ATOM 3142 N N . LEU A 1 405 ? -13.706 -4.999 21.620 1.00 98.12 405 LEU A N 1
ATOM 3143 C CA . LEU A 1 405 ? -13.182 -6.115 20.838 1.00 98.12 405 LEU A CA 1
ATOM 3144 C C . LEU A 1 405 ? -13.713 -6.033 19.403 1.00 98.12 405 LEU A C 1
ATOM 3146 O O . LEU A 1 405 ? -14.923 -6.047 19.183 1.00 98.12 405 LEU A O 1
ATOM 3150 N N . THR A 1 406 ? -12.812 -5.971 18.426 1.00 98.44 406 THR A N 1
ATOM 3151 C CA . THR A 1 406 ? -13.136 -5.990 16.994 1.00 98.44 406 THR A CA 1
ATOM 3152 C C . THR A 1 406 ? -12.580 -7.258 16.365 1.00 98.44 406 THR A C 1
ATOM 3154 O O . THR A 1 406 ? -11.379 -7.515 16.437 1.00 98.44 406 THR A O 1
ATOM 3157 N N . THR A 1 407 ? -13.435 -8.055 15.727 1.00 97.62 407 THR A N 1
ATOM 3158 C CA . THR A 1 407 ? -13.020 -9.296 15.064 1.00 97.62 407 THR A CA 1
ATOM 3159 C C . THR A 1 407 ? -13.786 -9.543 13.769 1.00 97.62 407 THR A C 1
ATOM 3161 O O . THR A 1 407 ? -14.826 -8.933 13.521 1.00 97.62 407 THR A O 1
ATOM 3164 N N . HIS A 1 408 ? -13.259 -10.453 12.952 1.00 96.81 408 HIS A N 1
ATOM 3165 C CA . HIS A 1 408 ? -13.874 -10.957 11.733 1.00 96.81 408 HIS A CA 1
ATOM 3166 C C . HIS A 1 408 ? -13.644 -12.471 11.677 1.00 96.81 408 HIS A C 1
ATOM 3168 O O . HIS A 1 408 ? -12.535 -12.924 11.401 1.00 96.81 408 HIS A O 1
ATOM 3174 N N . TYR A 1 409 ? -14.677 -13.265 11.955 1.00 95.19 409 TYR A N 1
ATOM 3175 C CA . TYR A 1 409 ? -14.567 -14.725 11.953 1.00 95.19 409 TYR A CA 1
ATOM 3176 C C . TYR A 1 409 ? -14.459 -15.328 10.546 1.00 95.19 409 TYR A C 1
ATOM 3178 O O . TYR A 1 409 ? -14.547 -14.644 9.520 1.00 95.19 409 TYR A O 1
ATOM 3186 N N . HIS A 1 410 ? -14.218 -16.636 10.486 1.00 94.38 410 HIS A N 1
ATOM 3187 C CA . HIS A 1 410 ? -14.184 -17.388 9.235 1.00 94.38 410 HIS A CA 1
ATOM 3188 C C . HIS A 1 410 ? -15.540 -17.366 8.511 1.00 94.38 410 HIS A C 1
ATOM 3190 O O . HIS A 1 410 ? -16.595 -17.594 9.104 1.00 94.38 410 HIS A O 1
ATOM 3196 N N . HIS A 1 411 ? -15.519 -17.094 7.209 1.00 89.00 411 HIS A N 1
ATOM 3197 C CA . HIS A 1 411 ? -16.716 -16.742 6.437 1.00 89.00 411 HIS A CA 1
ATOM 3198 C C . HIS A 1 411 ? -17.387 -17.943 5.747 1.00 89.00 411 HIS A C 1
ATOM 3200 O O . HIS A 1 411 ? -18.588 -17.904 5.484 1.00 89.00 411 HIS A O 1
ATOM 3206 N N . LEU A 1 412 ? -16.655 -19.033 5.480 1.00 89.44 412 LEU A N 1
ATOM 3207 C CA . LEU A 1 412 ? -17.196 -20.172 4.733 1.00 89.44 412 LEU A CA 1
ATOM 3208 C C . LEU A 1 412 ? -18.239 -20.933 5.558 1.00 89.44 412 LEU A C 1
ATOM 3210 O O . LEU A 1 412 ? -18.023 -21.281 6.720 1.00 89.44 412 LEU A O 1
ATOM 3214 N N . LEU A 1 413 ? -19.406 -21.187 4.961 1.00 88.00 413 LEU A N 1
ATOM 3215 C CA . LEU A 1 413 ? -20.492 -21.910 5.630 1.00 88.00 413 LEU A CA 1
ATOM 3216 C C . LEU A 1 413 ? -20.134 -23.374 5.898 1.00 88.00 413 LEU A C 1
ATOM 3218 O O . LEU A 1 413 ? -20.497 -23.888 6.951 1.00 88.00 413 LEU A O 1
ATOM 3222 N N . ALA A 1 414 ? -19.403 -24.004 4.975 1.00 90.25 414 ALA A N 1
ATOM 3223 C CA . ALA A 1 414 ? -18.971 -25.397 5.080 1.00 90.25 414 ALA A CA 1
ATOM 3224 C C . ALA A 1 414 ? -17.993 -25.650 6.244 1.00 90.25 414 ALA A C 1
ATOM 3226 O O . ALA A 1 414 ? -17.898 -26.777 6.716 1.00 90.25 414 ALA A O 1
ATOM 3227 N N . ASP A 1 415 ? -17.331 -24.601 6.740 1.00 90.56 415 ASP A N 1
ATOM 3228 C CA . ASP A 1 415 ? -16.281 -24.678 7.757 1.00 90.56 415 ASP A CA 1
ATOM 3229 C C . ASP A 1 415 ? -16.762 -24.107 9.107 1.00 90.56 415 ASP A C 1
ATOM 3231 O O . ASP A 1 415 ? -16.044 -23.373 9.791 1.00 90.56 415 ASP A O 1
ATOM 3235 N N . SER A 1 416 ? -18.012 -24.380 9.496 1.00 90.88 416 SER A N 1
ATOM 3236 C CA . SER A 1 416 ? -18.607 -23.806 10.714 1.00 90.88 416 SER A CA 1
ATOM 3237 C C . SER A 1 416 ? -17.834 -24.133 11.992 1.00 90.88 416 SER A C 1
ATOM 3239 O O . SER A 1 416 ? -17.814 -23.313 12.906 1.00 90.88 416 SER A O 1
ATOM 3241 N N . ASP A 1 417 ? -17.168 -25.285 12.042 1.00 93.44 417 ASP A N 1
ATOM 3242 C CA . ASP A 1 417 ? -16.388 -25.721 13.204 1.00 93.44 417 ASP A CA 1
ATOM 3243 C C . ASP A 1 417 ? -15.199 -24.794 13.479 1.00 93.44 417 ASP A C 1
ATOM 3245 O O . ASP A 1 417 ? -14.843 -24.572 14.635 1.00 93.44 417 ASP A O 1
ATOM 3249 N N . ILE A 1 418 ? -14.632 -24.180 12.434 1.00 93.75 418 ILE A N 1
ATOM 3250 C CA . ILE A 1 418 ? -13.576 -23.174 12.584 1.00 93.75 418 ILE A CA 1
ATOM 3251 C C . ILE A 1 418 ? -14.119 -21.961 13.339 1.00 93.75 418 ILE A C 1
ATOM 3253 O O . ILE A 1 418 ? -13.478 -21.489 14.270 1.00 93.75 418 ILE A O 1
ATOM 3257 N N . ARG A 1 419 ? -15.327 -21.482 13.009 1.00 93.12 419 ARG A N 1
ATOM 3258 C CA . ARG A 1 419 ? -15.938 -20.356 13.738 1.00 93.12 419 ARG A CA 1
ATOM 3259 C C . ARG A 1 419 ? -16.167 -20.677 15.213 1.00 93.12 419 ARG A C 1
ATOM 3261 O O . ARG A 1 419 ? -15.973 -19.798 16.039 1.00 93.12 419 ARG A O 1
ATOM 3268 N N . VAL A 1 420 ? -16.551 -21.914 15.534 1.00 93.06 420 VAL A N 1
ATOM 3269 C CA . VAL A 1 420 ? -16.742 -22.351 16.929 1.00 93.06 420 VAL A CA 1
ATOM 3270 C C . VAL A 1 420 ? -15.422 -22.339 17.699 1.00 93.06 420 VAL A C 1
ATOM 3272 O O . VAL A 1 420 ? -15.410 -21.998 18.872 1.00 93.06 420 VAL A O 1
ATOM 3275 N N . GLN A 1 421 ? -14.301 -22.676 17.056 1.00 93.31 421 GLN A N 1
ATOM 3276 C CA . GLN A 1 421 ? -12.976 -22.574 17.684 1.00 93.31 421 GLN A CA 1
ATOM 3277 C C . GLN A 1 421 ? -12.516 -21.123 17.882 1.00 93.31 421 GLN A C 1
ATOM 3279 O O . GLN A 1 421 ? -11.671 -20.861 18.733 1.00 93.31 421 GLN A O 1
ATOM 3284 N N . GLN A 1 422 ? -13.026 -20.195 17.070 1.00 93.75 422 GLN A N 1
ATOM 3285 C CA . GLN A 1 422 ? -12.677 -18.775 17.119 1.00 93.75 422 GLN A CA 1
ATOM 3286 C C . GLN A 1 422 ? -13.502 -17.969 18.136 1.00 93.75 422 GLN A C 1
ATOM 3288 O O . GLN A 1 422 ? -13.081 -16.871 18.504 1.00 93.75 422 GLN A O 1
ATOM 3293 N N . SER A 1 423 ? -14.676 -18.470 18.537 1.00 87.94 423 SER A N 1
ATOM 3294 C CA . SER A 1 423 ? -15.575 -17.863 19.532 1.00 87.94 423 SER A CA 1
ATOM 3295 C C . SER A 1 423 ? -15.248 -18.316 20.944 1.00 87.94 423 SER A C 1
ATOM 3297 O O . SER A 1 423 ? -15.256 -17.449 21.844 1.00 87.94 423 SER A O 1
#

Sequence (423 aa):
REAQLTPGLALGMLGGLALDLGLHGLYGTYDMHWQTDWLTAVFVTLFVFIQLLLLFFNLRAYPHDPVDPGAGSFAWLAVTPLLFLYLLTSGNLATLQTSSSWSPPLALFLLLLAHLLGLSLFFWPSGVLRGVVLAGAALLLVWLAGVGLLGWGVTGWVTAVITLCTQPILAGLWLLALQRLRPGTNQRTLRRLSAANGTALVLLAIFLFAYYASYDLRFPFSRDILPLVAFLLLLTTALPRLRRPATQETAVWRLWASAFVVLLIFPLVLWQSYQTPTATAVNGRALRVMTYNLHNGFDPEGDLDLETLARTIELAQVDVVGLQEVSRGWLINGSVDMLTWLARRLDMNYVFAPTAGPLWGNALLTRLPILDSETVPLPPDDLLLARGVLAVTVDTGEETTLTVLTTHYHHLLADSDIRVQQS

Secondary structure (DSSP, 8-state):
-TTSHHHHHHHHHHHHHHHHHHHHHHTTTS-GGG---HHHHHHHHHHHHHHHHHHHHHHHTS--PPPPP-S-GGGGGGHHHHHHHHHHTTT-HHHHHHHH---HHHHHHHHHHHHHHHHHGGGS-HHHHHHHHHHHHHHHHHHHHHHHHH-----HHHHHHHHHHHHHHHHHHHHHHHTT-----SHHHHHHHHHHHHHHHHHHHHHHHHHHHTTTS--SS-TTHHHHHHHHHHHHHHGGGTTS------SSHHHHHHHHHHHTHHHHHHHHH--PPPP---TTSPP-EEEEE-GGGB-TTS-B-HHHHHHHHHHTT-SEEEEEEEEBS-GGGTT-BHHHHHHHHHT-EEEEEESSSTTEEEEEEESSPEEEEEEEEES-TT-SS-EEEEEEEEEEETTEEEEEEEE-----GGGHHHHHHH-

Radius of gyration: 23.86 Å; chains: 1; bounding box: 56×47×77 Å

pLDDT: mean 88.51, std 10.63, range [37.56, 98.75]